Protein AF-A0A523D2R4-F1 (afdb_monomer)

Sequence (424 aa):
MRHSRAVDPYLHLPLPWCRRAALLVLMVLALGSPVDAATWFVWNEAIDYCTDSATLTEIGPACTADAECSLCYDDSVPAETNGVLCVLDEDCTVGGFTLCQTPGVCGGQAATGSIQLPFDTIAAGMDAASNGDTVQVLTGTYVEDVITKTGVSLVGSGSDVTTIDGLGNGPVVLFNFLSADGAGDRLEGFKITGGGGRRGGGIRIIFGSPTITSNLITENHVTVTTLGLPAGGGGIYVGDGSPFITGNVIEGNTVISDTLDPAKGGGIYILRAVPFISNNIIRHNVVGEAPPGSGPDNGGNGGGIFTLASNTTITRNLVCGNTAWVKKDLTSTYLFGYGGGLELQAGYPRVADNLIIGNSAGLGGAGIDIFLTGATVVNNTIHGNDVEAQLLDLNAPAGFSHGGGMEIVNATPTVFNNLITSNR

Foldseek 3Di:
DDDDDDDDDDDDDDDDDDDDDDDDDDDDDDDDDDDDDDDDDDDDDDDDDDDDDDDDDDDDDDDDDPDDPDDPDDPPDDLAQWFKAKDDPDDQDDDDEQGAPDQQATPNDGADSHRRRGHRAPQVSQVPDDQQMEIETEFHEHEEAHEHDANYEYEYPAAVGAEQAYPQAAASYEADDPAQGRVRYYDEGHEFENAEEFAQRHYEHASYAYEYARHEQEHAEYEADDPDDDGEQQHYEHHNYEYEDAHYEFEHGEYWYLYQHFYEAQRYEEELYEYEAAHYEQAHREGFDDPPPRHQTAWFEAQRYEYEQYQYEHAHYEFEHGEGDHDPDPPDDDHWGANQRYEAHAHEYEYEHYEQEHGETQAEQSRYEAYNYQYEHAQYEFAQFEYPPPVPDPPDPPPRHHWRGYHHYNYNYHYDNYHTDNTD

Secondary structure (DSSP, 8-state):
-----------------------------------------------------------PPPP-TTS-------TTS-TT---EEEE-SS-----------BTTEETTEE--SBTTB-BSSHHHHHHH--TT-EEEE-SEEEESPEEP-TT-EEEES-TTTEEEE--SSS-SEEEE-SSS--TT-EEES-EEES--SSB-SSEEEES---EEES-EEES-EEEE-SSSS--B-SSEEEES---EEES-EEES-EEEE-SSSPEE-SSEEEES---EEES-EEES-EES---TT-SS---EE-SSEEEES---EEES-EEES-EE---S-TT-SS---B-SSEEEESS--EEES-EEES-EESSB-SSEEEES---EEES-EEES-EE------TTS-TT----SSEEEES---EEES-EEES--

Mean predicted aligned error: 14.8 Å

Radius of gyration: 25.22 Å; Cα contacts (8 Å, |Δi|>4): 1302; chains: 1; bounding box: 71×67×75 Å

Structure (mmCIF, N/CA/C/O backbone):
data_AF-A0A523D2R4-F1
#
_entry.id   AF-A0A523D2R4-F1
#
loop_
_atom_site.group_PDB
_atom_site.id
_atom_site.type_symbol
_atom_site.label_atom_id
_atom_site.label_alt_id
_atom_site.label_comp_id
_atom_site.label_asym_id
_atom_site.label_entity_id
_atom_site.label_seq_id
_atom_site.pdbx_PDB_ins_code
_atom_site.Cartn_x
_atom_site.Cartn_y
_atom_site.Cartn_z
_atom_site.occupancy
_atom_site.B_iso_or_equiv
_atom_site.auth_seq_id
_atom_site.auth_comp_id
_atom_site.auth_asym_id
_atom_site.auth_atom_id
_atom_site.pdbx_PDB_model_num
ATOM 1 N N . MET A 1 1 ? -45.269 21.285 -40.327 1.00 36.16 1 MET A N 1
ATOM 2 C CA . MET A 1 1 ? -46.535 20.546 -40.092 1.00 36.16 1 MET A CA 1
ATOM 3 C C . MET A 1 1 ? -46.314 19.739 -38.811 1.00 36.16 1 MET A C 1
ATOM 5 O O . MET A 1 1 ? -45.316 19.043 -38.772 1.00 36.16 1 MET A O 1
ATOM 9 N N . ARG A 1 2 ? -46.914 20.116 -37.663 1.00 25.62 2 ARG A N 1
ATOM 10 C CA . ARG A 1 2 ? -48.178 19.568 -37.086 1.00 25.62 2 ARG A CA 1
ATOM 11 C C . ARG A 1 2 ? -48.114 18.036 -36.873 1.00 25.62 2 ARG A C 1
ATOM 13 O O . ARG A 1 2 ? -47.917 17.357 -37.869 1.00 25.62 2 ARG A O 1
ATOM 20 N N . HIS A 1 3 ? -48.297 17.428 -35.686 1.00 30.52 3 HIS A N 1
ATOM 21 C CA . HIS A 1 3 ? -48.795 17.858 -34.346 1.00 30.52 3 HIS A CA 1
ATOM 22 C C . HIS A 1 3 ? -47.993 17.140 -33.212 1.00 30.52 3 HIS A C 1
ATOM 24 O O . HIS A 1 3 ? -47.402 16.115 -33.523 1.00 30.52 3 HIS A O 1
ATOM 30 N N . SER A 1 4 ? -47.865 17.517 -31.920 1.00 27.50 4 SER A N 1
ATOM 31 C CA . SER A 1 4 ? -48.396 18.578 -31.017 1.00 27.50 4 SER A CA 1
ATOM 32 C C . SER A 1 4 ? -49.525 18.236 -29.992 1.00 27.50 4 SER A C 1
ATOM 34 O O . SER A 1 4 ? -50.634 18.752 -30.135 1.00 27.50 4 SER A O 1
ATOM 36 N N . ARG A 1 5 ? -49.223 17.458 -28.925 1.00 28.05 5 ARG A N 1
ATOM 37 C CA . ARG A 1 5 ? -49.917 17.355 -27.595 1.00 28.05 5 ARG A CA 1
ATOM 38 C C . ARG A 1 5 ? -48.860 16.928 -26.534 1.00 28.05 5 ARG A C 1
ATOM 40 O O . ARG A 1 5 ? -48.113 16.019 -26.867 1.00 28.05 5 ARG A O 1
ATOM 47 N N . ALA A 1 6 ? -48.597 17.535 -25.359 1.00 27.88 6 ALA A N 1
ATOM 48 C CA . ALA A 1 6 ? -49.371 18.330 -24.372 1.00 27.88 6 ALA A CA 1
ATOM 49 C C . ALA A 1 6 ? -50.322 17.434 -23.519 1.00 27.88 6 ALA A C 1
ATOM 51 O O . ALA A 1 6 ? -51.018 16.632 -24.135 1.00 27.88 6 ALA A O 1
ATOM 52 N N . VAL A 1 7 ? -50.426 17.458 -22.169 1.00 28.16 7 VAL A N 1
ATOM 53 C CA . VAL A 1 7 ? -50.153 18.455 -21.086 1.00 28.16 7 VAL A CA 1
ATOM 54 C C . VAL A 1 7 ? -49.964 17.734 -19.705 1.00 28.16 7 VAL A C 1
ATOM 56 O O . VAL A 1 7 ? -50.824 16.915 -19.411 1.00 28.16 7 VAL A O 1
ATOM 59 N N . ASP A 1 8 ? -48.898 18.049 -18.923 1.00 28.22 8 ASP A N 1
ATOM 60 C CA . ASP A 1 8 ? -48.807 18.433 -17.457 1.00 28.22 8 ASP A CA 1
ATOM 61 C C . ASP A 1 8 ? -49.531 17.617 -16.320 1.00 28.22 8 ASP A C 1
ATOM 63 O O . ASP A 1 8 ? -50.327 16.742 -16.651 1.00 28.22 8 ASP A O 1
ATOM 67 N N . PRO A 1 9 ? -49.446 17.926 -14.987 1.00 46.97 9 PRO A N 1
ATOM 68 C CA . PRO A 1 9 ? -48.371 18.399 -14.062 1.00 46.97 9 PRO A CA 1
ATOM 69 C C . PRO A 1 9 ? -48.173 17.482 -12.792 1.00 46.97 9 PRO A C 1
ATOM 71 O O . PRO A 1 9 ? -48.843 16.461 -12.671 1.00 46.97 9 PRO A O 1
ATOM 74 N N . TYR A 1 10 ? -47.370 17.929 -11.789 1.00 26.28 10 TYR A N 1
ATOM 75 C CA . TYR A 1 10 ? -47.253 17.440 -10.371 1.00 26.28 10 TYR A CA 1
ATOM 76 C C . TYR A 1 10 ? -46.433 16.127 -10.132 1.00 26.28 10 TYR A C 1
ATOM 78 O O . TYR A 1 10 ? -46.471 15.242 -10.973 1.00 26.28 10 TYR A O 1
ATOM 86 N N . LEU A 1 11 ? -45.666 15.876 -9.039 1.00 24.92 11 LEU A N 1
ATOM 87 C CA . LEU A 1 11 ? -45.298 16.616 -7.803 1.00 24.92 11 LEU A CA 1
ATOM 88 C C . LEU A 1 11 ? -43.995 16.037 -7.139 1.00 24.92 11 LEU A C 1
ATOM 90 O O . LEU A 1 11 ? -43.825 14.828 -7.133 1.00 24.92 11 LEU A O 1
ATOM 94 N N . HIS A 1 12 ? -43.173 16.891 -6.499 1.00 27.19 12 HIS A N 1
ATOM 95 C CA . HIS A 1 12 ? -42.143 16.652 -5.439 1.00 27.19 12 HIS A CA 1
ATOM 96 C C . HIS A 1 12 ? -40.931 15.669 -5.567 1.00 27.19 12 HIS A C 1
ATOM 98 O O . HIS A 1 12 ? -40.977 14.578 -6.115 1.00 27.19 12 HIS A O 1
ATOM 104 N N . LEU A 1 13 ? -39.830 16.141 -4.955 1.00 24.44 13 LEU A N 1
ATOM 105 C CA . LEU A 1 13 ? -38.528 15.537 -4.573 1.00 24.44 13 LEU A CA 1
ATOM 106 C C . LEU A 1 13 ? -38.644 14.670 -3.277 1.00 24.44 13 LEU A C 1
ATOM 108 O O . LEU A 1 13 ? -39.697 14.779 -2.646 1.00 24.44 13 LEU A O 1
ATOM 112 N N . PRO A 1 14 ? -37.583 14.019 -2.712 1.00 37.66 14 PRO A N 1
ATOM 113 C CA . PRO A 1 14 ? -36.310 13.471 -3.251 1.00 37.66 14 PRO A CA 1
ATOM 114 C C . PRO A 1 14 ? -35.919 12.050 -2.689 1.00 37.66 14 PRO A C 1
ATOM 116 O O . PRO A 1 14 ? -36.673 11.442 -1.939 1.00 37.66 14 PRO A O 1
ATOM 119 N N . LEU A 1 15 ? -34.665 11.621 -2.952 1.00 27.28 15 LEU A N 1
ATOM 120 C CA . LEU A 1 15 ? -33.793 10.660 -2.210 1.00 27.28 15 LEU A CA 1
ATOM 121 C C . LEU A 1 15 ? -33.774 9.140 -2.568 1.00 27.28 15 LEU A C 1
ATOM 123 O O . LEU A 1 15 ? -34.735 8.630 -3.139 1.00 27.28 15 LEU A O 1
ATOM 127 N N . PRO A 1 16 ? -32.642 8.422 -2.302 1.00 35.66 16 PRO A N 1
ATOM 128 C CA . PRO A 1 16 ? -32.253 7.209 -3.043 1.00 35.66 16 PRO A CA 1
ATOM 129 C C . PRO A 1 16 ? -31.808 6.011 -2.165 1.00 35.66 16 PRO A C 1
ATOM 131 O O . PRO A 1 16 ? -30.739 6.048 -1.562 1.00 35.66 16 PRO A O 1
ATOM 134 N N . TRP A 1 17 ? -32.559 4.904 -2.140 1.00 22.83 17 TRP A N 1
ATOM 135 C CA . TRP A 1 17 ? -32.183 3.705 -1.365 1.00 22.83 17 TRP A CA 1
ATOM 136 C C . TRP A 1 17 ? -32.513 2.404 -2.113 1.00 22.83 17 TRP A C 1
ATOM 138 O O . TRP A 1 17 ? -33.688 2.104 -2.290 1.00 22.83 17 TRP A O 1
ATOM 148 N N . CYS A 1 18 ? -31.481 1.646 -2.527 1.00 22.56 18 CYS A N 1
ATOM 149 C CA . CYS A 1 18 ? -31.440 0.166 -2.611 1.00 22.56 18 CYS A CA 1
ATOM 150 C C . CYS A 1 18 ? -30.171 -0.340 -3.338 1.00 22.56 18 CYS A C 1
ATOM 152 O O . CYS A 1 18 ? -30.158 -0.487 -4.559 1.00 22.56 18 CYS A O 1
ATOM 154 N N . ARG A 1 19 ? -29.118 -0.679 -2.581 1.00 23.61 19 ARG A N 1
ATOM 155 C CA . ARG A 1 19 ? -28.057 -1.620 -3.000 1.00 23.61 19 ARG A CA 1
ATOM 156 C C . ARG A 1 19 ? -27.499 -2.372 -1.785 1.00 23.61 19 ARG A C 1
ATOM 158 O O . ARG A 1 19 ? -26.512 -1.940 -1.203 1.00 23.61 19 ARG A O 1
ATOM 165 N N . ARG A 1 20 ? -28.099 -3.512 -1.431 1.00 25.88 20 ARG A N 1
ATOM 166 C CA . ARG A 1 20 ? -27.471 -4.571 -0.617 1.00 25.88 20 ARG A CA 1
ATOM 167 C C . ARG A 1 20 ? -28.028 -5.949 -0.999 1.00 25.88 20 ARG A C 1
ATOM 169 O O . ARG A 1 20 ? -29.159 -6.038 -1.463 1.00 25.88 20 ARG A O 1
ATOM 176 N N . ALA A 1 21 ? -27.211 -6.964 -0.700 1.00 23.94 21 ALA A N 1
ATOM 177 C CA . ALA A 1 21 ? -27.477 -8.408 -0.621 1.00 23.94 21 ALA A CA 1
ATOM 178 C C . ALA A 1 21 ? -27.092 -9.294 -1.827 1.00 23.94 21 ALA A C 1
ATOM 180 O O . ALA A 1 21 ? -27.888 -9.544 -2.724 1.00 23.94 21 ALA A O 1
ATOM 181 N N . ALA A 1 22 ? -25.895 -9.887 -1.733 1.00 23.94 22 ALA A N 1
ATOM 182 C CA . ALA A 1 22 ? -25.683 -11.326 -1.934 1.00 23.94 22 ALA A CA 1
ATOM 183 C C . ALA A 1 22 ? -24.397 -11.743 -1.192 1.00 23.94 22 ALA A C 1
ATOM 185 O O . ALA A 1 22 ? -23.294 -11.394 -1.610 1.00 23.94 22 ALA A O 1
ATOM 186 N N . LEU A 1 23 ? -24.549 -12.438 -0.060 1.00 24.67 23 LEU A N 1
ATOM 187 C CA . LEU A 1 23 ? -23.446 -12.964 0.748 1.00 24.67 23 LEU A CA 1
ATOM 188 C C . LEU A 1 23 ? -23.102 -14.404 0.321 1.00 24.67 23 LEU A C 1
ATOM 190 O O . LEU A 1 23 ? -23.931 -15.128 -0.226 1.00 24.67 23 LEU A O 1
ATOM 194 N N . LEU A 1 24 ? -21.858 -14.784 0.600 1.00 22.91 24 LEU A N 1
ATOM 195 C CA . LEU A 1 24 ? -21.242 -16.104 0.468 1.00 22.91 24 LEU A CA 1
ATOM 196 C C . LEU A 1 24 ? -22.132 -17.298 0.894 1.00 22.91 24 LEU A C 1
ATOM 198 O O . LEU A 1 24 ? -22.737 -17.277 1.962 1.00 22.91 24 LEU A O 1
ATOM 202 N N . VAL A 1 25 ? -22.061 -18.406 0.144 1.00 22.66 25 VAL A N 1
ATOM 203 C CA . VAL A 1 25 ? -22.292 -19.763 0.678 1.00 22.66 25 VAL A CA 1
ATOM 204 C C . VAL A 1 25 ? -21.127 -20.649 0.254 1.00 22.66 25 VAL A C 1
ATOM 206 O O . VAL A 1 25 ? -20.958 -20.937 -0.930 1.00 22.66 25 VAL A O 1
ATOM 209 N N . LEU A 1 26 ? -20.326 -21.098 1.220 1.00 23.83 26 LEU A N 1
ATOM 210 C CA . LEU A 1 26 ? -19.279 -22.092 0.996 1.00 23.83 26 LEU A CA 1
ATOM 211 C C . LEU A 1 26 ? -19.185 -22.990 2.236 1.00 23.83 26 LEU A C 1
ATOM 213 O O . LEU A 1 26 ? -18.500 -22.679 3.205 1.00 23.83 26 LEU A O 1
ATOM 217 N N . MET A 1 27 ? -19.942 -24.090 2.218 1.00 22.81 27 MET A N 1
ATOM 218 C CA . MET A 1 27 ? -19.911 -25.107 3.270 1.00 22.81 27 MET A CA 1
ATOM 219 C C . MET A 1 27 ? -18.774 -26.098 3.014 1.00 22.81 27 MET A C 1
ATOM 221 O O . MET A 1 27 ? -18.628 -26.626 1.911 1.00 22.81 27 MET A O 1
ATOM 225 N N . VAL A 1 28 ? -17.997 -26.384 4.056 1.00 24.06 28 VAL A N 1
ATOM 226 C CA . VAL A 1 28 ? -16.982 -27.442 4.051 1.00 24.06 28 VAL A CA 1
ATOM 227 C C . VAL A 1 28 ? -17.661 -28.803 4.202 1.00 24.06 28 VAL A C 1
ATOM 229 O O . VAL A 1 28 ? -18.441 -29.008 5.128 1.00 24.06 28 VAL A O 1
ATOM 232 N N . LEU A 1 29 ? -17.293 -29.769 3.358 1.00 24.89 29 LEU A N 1
ATOM 233 C CA . LEU A 1 29 ? -17.472 -31.191 3.654 1.00 24.89 29 LEU A CA 1
ATOM 234 C C . LEU A 1 29 ? -16.154 -31.931 3.433 1.00 24.89 29 LEU A C 1
ATOM 236 O O . LEU A 1 29 ? -15.687 -32.094 2.308 1.00 24.89 29 LEU A O 1
ATOM 240 N N . ALA A 1 30 ? -15.569 -32.398 4.532 1.00 25.62 30 ALA A N 1
ATOM 241 C CA . ALA A 1 30 ? -14.455 -33.328 4.508 1.00 25.62 30 ALA A CA 1
ATOM 242 C C . ALA A 1 30 ? -14.983 -34.767 4.431 1.00 25.62 30 ALA A C 1
ATOM 244 O O . ALA A 1 30 ? -15.696 -35.194 5.331 1.00 25.62 30 ALA A O 1
ATOM 245 N N . LEU A 1 31 ? -14.581 -35.525 3.408 1.00 27.89 31 LEU A N 1
ATOM 246 C CA . LEU A 1 31 ? -14.442 -36.989 3.437 1.00 27.89 31 LEU A CA 1
ATOM 247 C C . LEU A 1 31 ? -13.470 -37.391 2.313 1.00 27.89 31 LEU A C 1
ATOM 249 O O . LEU A 1 31 ? -13.587 -36.921 1.184 1.00 27.89 31 LEU A O 1
ATOM 253 N N . GLY A 1 32 ? -12.454 -38.195 2.634 1.00 27.50 32 GLY A N 1
ATOM 254 C CA . GLY A 1 32 ? -11.276 -38.351 1.774 1.00 27.50 32 GLY A CA 1
ATOM 255 C C . GLY A 1 32 ? -11.386 -39.421 0.682 1.00 27.50 32 GLY A C 1
ATOM 256 O O . GLY A 1 32 ? -11.797 -40.548 0.950 1.00 27.50 32 GLY A O 1
ATOM 257 N N . SER A 1 33 ? -10.917 -39.087 -0.523 1.00 26.88 33 SER A N 1
ATOM 258 C CA . SER A 1 33 ? -10.307 -39.968 -1.543 1.00 26.88 33 SER A CA 1
ATOM 259 C C . SER A 1 33 ? -9.736 -39.090 -2.675 1.00 26.88 33 SER A C 1
ATOM 261 O O . SER A 1 33 ? -10.262 -37.999 -2.891 1.00 26.88 33 SER A O 1
ATOM 263 N N . PRO A 1 34 ? -8.664 -39.495 -3.385 1.00 38.69 34 PRO A N 1
ATOM 264 C CA . PRO A 1 34 ? -8.054 -38.668 -4.428 1.00 38.69 34 PRO A CA 1
ATOM 265 C C . PRO A 1 34 ? -8.855 -38.730 -5.737 1.00 38.69 34 PRO A C 1
ATOM 267 O O . PRO A 1 34 ? -9.349 -39.794 -6.108 1.00 38.69 34 PRO A O 1
ATOM 270 N N . VAL A 1 35 ? -8.928 -37.612 -6.465 1.00 30.58 35 VAL A N 1
ATOM 271 C CA . VAL A 1 35 ? -9.443 -37.569 -7.845 1.00 30.58 35 VAL A CA 1
ATOM 272 C C . VAL A 1 35 ? -8.499 -36.727 -8.708 1.00 30.58 35 VAL A C 1
ATOM 274 O O . VAL A 1 35 ? -8.012 -35.686 -8.270 1.00 30.58 35 VAL A O 1
ATOM 277 N N . ASP A 1 36 ? -8.200 -37.240 -9.901 1.00 26.05 36 ASP A N 1
ATOM 278 C CA . ASP A 1 36 ? -7.092 -36.822 -10.763 1.00 26.05 36 ASP A CA 1
ATOM 279 C C . ASP A 1 36 ? -7.241 -35.458 -11.455 1.00 26.05 36 ASP A C 1
ATOM 281 O O . ASP A 1 36 ? -8.321 -34.883 -11.603 1.00 26.05 36 ASP A O 1
ATOM 285 N N . ALA A 1 37 ? -6.107 -34.970 -11.960 1.00 32.84 37 ALA A N 1
ATOM 286 C CA . ALA A 1 37 ? -6.007 -33.745 -12.735 1.00 32.84 37 ALA A CA 1
ATOM 287 C C . ALA A 1 37 ? -6.557 -33.896 -14.168 1.00 32.84 37 ALA A C 1
ATOM 289 O O . ALA A 1 37 ? -5.868 -34.424 -15.040 1.00 32.84 37 ALA A O 1
ATOM 290 N N . ALA A 1 38 ? -7.738 -33.328 -14.443 1.00 27.36 38 ALA A N 1
ATOM 291 C CA . ALA A 1 38 ? -8.137 -32.871 -15.781 1.00 27.36 38 ALA A CA 1
ATOM 292 C C . ALA A 1 38 ? -9.382 -31.961 -15.743 1.00 27.36 38 ALA A C 1
ATOM 294 O O . ALA A 1 38 ? -10.480 -32.464 -15.552 1.00 27.36 38 ALA A O 1
ATOM 295 N N . THR A 1 39 ? -9.207 -30.649 -15.966 1.00 26.03 39 THR A N 1
ATOM 296 C CA . THR A 1 39 ? -9.899 -29.810 -16.985 1.00 26.03 39 THR A CA 1
ATOM 297 C C . THR A 1 39 ? -9.637 -28.320 -16.721 1.00 26.03 39 THR A C 1
ATOM 299 O O . THR A 1 39 ? -9.826 -27.841 -15.609 1.00 26.03 39 THR A O 1
ATOM 302 N N . TRP A 1 40 ? -9.216 -27.589 -17.755 1.00 24.09 40 TRP A N 1
ATOM 303 C CA . TRP A 1 40 ? -9.061 -26.124 -17.805 1.00 24.09 40 TRP A CA 1
ATOM 304 C C . TRP A 1 40 ? -9.925 -25.566 -18.962 1.00 24.09 40 TRP A C 1
ATOM 306 O O . TRP A 1 40 ? -10.228 -26.334 -19.874 1.00 24.09 40 TRP A O 1
ATOM 316 N N . PHE A 1 41 ? -10.187 -24.240 -18.975 1.00 25.08 41 PHE A N 1
ATOM 317 C CA . PHE A 1 41 ? -10.830 -23.433 -20.055 1.00 25.08 41 PHE A CA 1
ATOM 318 C C . PHE A 1 41 ? -12.370 -23.624 -20.243 1.00 25.08 41 PHE A C 1
ATOM 320 O O . PHE A 1 41 ? -12.851 -24.735 -20.068 1.00 25.08 41 PHE A O 1
ATOM 327 N N . VAL A 1 42 ? -13.240 -22.636 -20.579 1.00 24.81 42 VAL A N 1
ATOM 328 C CA . VAL A 1 42 ? -13.154 -21.197 -20.999 1.00 24.81 42 VAL A CA 1
ATOM 329 C C . VAL A 1 42 ? -14.295 -20.345 -20.339 1.00 24.81 42 VAL A C 1
ATOM 331 O O . VAL A 1 42 ? -15.191 -20.892 -19.709 1.00 24.81 42 VAL A O 1
ATOM 334 N N . TRP A 1 43 ? -14.241 -19.011 -20.497 1.00 24.05 43 TRP A N 1
ATOM 335 C CA . TRP A 1 43 ? -15.059 -17.889 -19.964 1.00 24.05 43 TRP A CA 1
ATOM 336 C C . TRP A 1 43 ? -16.483 -17.603 -20.544 1.00 24.05 43 TRP A C 1
ATOM 338 O O . TRP A 1 43 ? -16.771 -17.983 -21.674 1.00 24.05 43 TRP A O 1
ATOM 348 N N . ASN A 1 44 ? -17.210 -16.713 -19.821 1.00 23.50 44 ASN A N 1
ATOM 349 C CA . ASN A 1 44 ? -18.224 -15.687 -20.223 1.00 23.50 44 ASN A CA 1
ATOM 350 C C . ASN A 1 44 ? -19.706 -16.048 -20.519 1.00 23.50 44 ASN A C 1
ATOM 352 O O . ASN A 1 44 ? -19.972 -16.746 -21.488 1.00 23.50 44 ASN A O 1
ATOM 356 N N . GLU A 1 45 ? -20.661 -15.424 -19.789 1.00 24.20 45 GLU A N 1
ATOM 357 C CA . GLU A 1 45 ? -21.635 -14.392 -20.273 1.00 24.20 45 GLU A CA 1
ATOM 358 C C . GLU A 1 45 ? -22.682 -13.944 -19.199 1.00 24.20 45 GLU A C 1
ATOM 360 O O . GLU A 1 45 ? -22.685 -14.486 -18.097 1.00 24.20 45 GLU A O 1
ATOM 365 N N . ALA A 1 46 ? -23.553 -12.966 -19.552 1.00 25.06 46 ALA A N 1
ATOM 366 C CA . ALA A 1 46 ? -24.639 -12.288 -18.789 1.00 25.06 46 ALA A CA 1
ATOM 367 C C . ALA A 1 46 ? -24.189 -11.244 -17.730 1.00 25.06 46 ALA A C 1
ATOM 369 O O . ALA A 1 46 ? -23.446 -11.571 -16.813 1.00 25.06 46 ALA A O 1
ATOM 370 N N . ILE A 1 47 ? -24.549 -9.947 -17.747 1.00 25.64 47 ILE A N 1
ATOM 371 C CA . ILE A 1 47 ? -25.557 -9.121 -18.465 1.00 25.64 47 ILE A CA 1
ATOM 372 C C . ILE A 1 47 ? -27.032 -9.472 -18.181 1.00 25.64 47 ILE A C 1
ATOM 374 O O . ILE A 1 47 ? -27.527 -10.493 -18.639 1.00 25.64 47 ILE A O 1
ATOM 378 N N . ASP A 1 48 ? -27.682 -8.547 -17.457 1.00 24.39 48 ASP A N 1
ATOM 379 C CA . ASP A 1 48 ? -29.117 -8.249 -17.282 1.00 24.39 48 ASP A CA 1
ATOM 380 C C . ASP A 1 48 ? -30.163 -9.379 -17.328 1.00 24.39 48 ASP A C 1
ATOM 382 O O . ASP A 1 48 ? -30.447 -9.932 -18.382 1.00 24.39 48 ASP A O 1
ATOM 386 N N . TYR A 1 49 ? -30.881 -9.566 -16.208 1.00 23.81 49 TYR A N 1
ATOM 387 C CA . TYR A 1 49 ? -32.352 -9.434 -16.129 1.00 23.81 49 TYR A CA 1
ATOM 388 C C . TYR A 1 49 ? -32.827 -9.582 -14.667 1.00 23.81 49 TYR A C 1
ATOM 390 O O . TYR A 1 49 ? -32.714 -10.655 -14.082 1.00 23.81 49 TYR A O 1
ATOM 398 N N . CYS A 1 50 ? -33.431 -8.533 -14.094 1.00 22.44 50 CYS A N 1
ATOM 399 C CA . CYS A 1 50 ? -34.202 -8.617 -12.845 1.00 22.44 50 CYS A CA 1
ATOM 400 C C . CYS A 1 50 ? -35.621 -8.096 -13.090 1.00 22.44 50 CYS A C 1
ATOM 402 O O . CYS A 1 50 ? -35.801 -6.909 -13.359 1.00 22.44 50 CYS A O 1
ATOM 404 N N . THR A 1 51 ? -36.624 -8.970 -12.975 1.00 25.56 51 THR A N 1
ATOM 405 C CA . THR A 1 51 ? -38.049 -8.611 -13.052 1.00 25.56 51 THR A CA 1
ATOM 406 C C . THR A 1 51 ? -38.794 -9.044 -11.791 1.00 25.56 51 THR A C 1
ATOM 408 O O . THR A 1 51 ? -38.856 -10.233 -11.494 1.00 25.56 51 THR A O 1
ATOM 411 N N . ASP A 1 52 ? -39.362 -8.052 -11.110 1.00 25.73 52 ASP A N 1
ATOM 412 C CA . ASP A 1 52 ? -40.526 -8.053 -10.215 1.00 25.73 52 ASP A CA 1
ATOM 413 C C . ASP A 1 52 ? -40.818 -9.195 -9.214 1.00 25.73 52 ASP A C 1
ATOM 415 O O . ASP A 1 52 ? -41.250 -10.296 -9.543 1.00 25.73 52 ASP A O 1
ATOM 419 N N . SER A 1 53 ? -40.901 -8.746 -7.955 1.00 27.27 53 SER A N 1
ATOM 420 C CA . SER A 1 53 ? -41.944 -9.079 -6.968 1.00 27.27 53 SER A CA 1
ATOM 421 C C . SER A 1 53 ? -41.964 -10.468 -6.304 1.00 27.27 53 SER A C 1
ATOM 423 O O . SER A 1 53 ? -42.535 -11.432 -6.803 1.00 27.27 53 SER A O 1
ATOM 425 N N . ALA A 1 54 ? -41.519 -10.497 -5.043 1.00 27.27 54 ALA A N 1
ATOM 426 C CA . ALA A 1 54 ? -42.106 -11.341 -4.003 1.00 27.27 54 ALA A CA 1
ATOM 427 C C . ALA A 1 54 ? -41.967 -10.657 -2.631 1.00 27.27 54 ALA A C 1
ATOM 429 O O . ALA A 1 54 ? -40.871 -10.291 -2.214 1.00 27.27 54 ALA A O 1
ATOM 430 N N . THR A 1 55 ? -43.083 -10.468 -1.929 1.00 27.52 55 THR A N 1
ATOM 431 C CA . THR A 1 55 ? -43.123 -9.975 -0.544 1.00 27.52 55 THR A CA 1
ATOM 432 C C . THR A 1 55 ? -42.767 -11.092 0.435 1.00 27.52 55 THR A C 1
ATOM 434 O O . THR A 1 55 ? -43.381 -12.158 0.366 1.00 27.52 55 THR A O 1
ATOM 437 N N . LEU A 1 56 ? -41.876 -10.836 1.396 1.00 24.72 56 LEU A N 1
ATOM 438 C CA . LEU A 1 56 ? -41.648 -11.723 2.541 1.00 24.72 56 LEU A CA 1
ATOM 439 C C . LEU A 1 56 ? -41.762 -10.948 3.855 1.00 24.72 56 LEU A C 1
ATOM 441 O O . LEU A 1 56 ? -40.951 -10.078 4.158 1.00 24.72 56 LEU A O 1
ATOM 445 N N . THR A 1 57 ? -42.793 -11.287 4.624 1.00 25.44 57 THR A N 1
ATOM 446 C CA . THR A 1 57 ? -43.011 -10.833 5.998 1.00 25.44 57 THR A CA 1
ATOM 447 C C . THR A 1 57 ? -42.543 -11.889 6.997 1.00 25.44 57 THR A C 1
ATOM 449 O O . THR A 1 57 ? -43.123 -12.970 7.042 1.00 25.44 57 THR A O 1
ATOM 452 N N . GLU A 1 58 ? -41.602 -11.471 7.848 1.00 29.67 58 GLU A N 1
ATOM 453 C CA . GLU A 1 58 ? -41.563 -11.731 9.299 1.00 29.67 58 GLU A CA 1
ATOM 454 C C . GLU A 1 58 ? -41.136 -13.119 9.852 1.00 29.67 58 GLU A C 1
ATOM 456 O O . GLU A 1 58 ? -41.338 -14.172 9.256 1.00 29.67 58 GLU A O 1
ATOM 461 N N . ILE A 1 59 ? -40.610 -13.056 11.088 1.00 26.69 59 ILE A N 1
ATOM 462 C CA . ILE A 1 59 ? -40.282 -14.126 12.056 1.00 26.69 59 ILE A CA 1
ATOM 463 C C . ILE A 1 59 ? -38.983 -14.920 11.794 1.00 26.69 59 ILE A C 1
ATOM 465 O O . ILE A 1 59 ? -38.951 -15.901 11.054 1.00 26.69 59 ILE A O 1
ATOM 469 N N . GLY A 1 60 ? -37.914 -14.542 12.510 1.00 27.02 60 GLY A N 1
ATOM 470 C CA . GLY A 1 60 ? -36.680 -15.330 12.640 1.00 27.02 60 GLY A CA 1
ATOM 471 C C . GLY A 1 60 ? -36.712 -16.341 13.805 1.00 27.02 60 GLY A C 1
ATOM 472 O O . GLY A 1 60 ? -37.573 -16.242 14.684 1.00 27.02 60 GLY A O 1
ATOM 473 N N . PRO A 1 61 ? -35.783 -17.316 13.844 1.00 30.31 61 PRO A N 1
ATOM 474 C CA . PRO A 1 61 ? -35.628 -18.239 14.966 1.00 30.31 61 PRO A CA 1
ATOM 475 C C . PRO A 1 61 ? -34.780 -17.622 16.092 1.00 30.31 61 PRO A C 1
ATOM 477 O O . PRO A 1 61 ? -33.787 -16.945 15.839 1.00 30.31 61 PRO A O 1
ATOM 480 N N . ALA A 1 62 ? -35.151 -17.889 17.345 1.00 29.19 62 ALA A N 1
ATOM 481 C CA . ALA A 1 62 ? -34.386 -17.458 18.515 1.00 29.19 62 ALA A CA 1
ATOM 482 C C . ALA A 1 62 ? -33.088 -18.268 18.686 1.00 29.19 62 ALA A C 1
ATOM 484 O O . ALA A 1 62 ? -33.083 -19.484 18.483 1.00 29.19 62 ALA A O 1
ATOM 485 N N . CYS A 1 63 ? -32.013 -17.611 19.129 1.00 28.14 63 CYS A N 1
ATOM 486 C CA . CYS A 1 63 ? -30.749 -18.267 19.462 1.00 28.14 63 CYS A CA 1
ATOM 487 C C . CYS A 1 63 ? -30.922 -19.229 20.652 1.00 28.14 63 CYS A C 1
ATOM 489 O O . CYS A 1 63 ? -31.374 -18.828 21.726 1.00 28.14 63 CYS A O 1
ATOM 491 N N . THR A 1 64 ? -30.531 -20.492 20.476 1.00 28.23 64 THR A N 1
ATOM 492 C CA . THR A 1 64 ? -30.450 -21.502 21.546 1.00 28.23 64 THR A CA 1
ATOM 493 C C . THR A 1 64 ? -28.995 -21.762 21.930 1.00 28.23 64 THR A C 1
ATOM 495 O O . THR A 1 64 ? -28.127 -21.760 21.063 1.00 28.23 64 THR A O 1
ATOM 498 N N . ALA A 1 65 ? -28.747 -22.026 23.214 1.00 33.09 65 ALA A N 1
ATOM 499 C CA . ALA A 1 65 ? -27.452 -21.883 23.897 1.00 33.09 65 ALA A CA 1
ATOM 500 C C . ALA A 1 65 ? -26.287 -22.827 23.494 1.00 33.09 65 ALA A C 1
ATOM 502 O O . ALA A 1 65 ? -25.282 -22.838 24.192 1.00 33.09 65 ALA A O 1
ATOM 503 N N . ASP A 1 66 ? -26.395 -23.584 22.397 1.00 30.91 66 ASP A N 1
ATOM 504 C CA . ASP A 1 66 ? -25.378 -24.551 21.932 1.00 30.91 66 ASP A CA 1
ATOM 505 C C . ASP A 1 66 ? -24.967 -24.337 20.453 1.00 30.91 66 ASP A C 1
ATOM 507 O O . ASP A 1 66 ? -24.421 -25.233 19.809 1.00 30.91 66 ASP A O 1
ATOM 511 N N . ALA A 1 67 ? -25.246 -23.159 19.883 1.00 31.67 67 ALA A N 1
ATOM 512 C CA . ALA A 1 67 ? -24.713 -22.744 18.583 1.00 31.67 67 ALA A CA 1
ATOM 513 C C . ALA A 1 67 ? -23.563 -21.744 18.781 1.00 31.67 67 ALA A C 1
ATOM 515 O O . ALA A 1 67 ? -23.647 -20.882 19.653 1.00 31.67 67 ALA A O 1
ATOM 516 N N . GLU A 1 68 ? -22.512 -21.856 17.959 1.00 31.27 68 GLU A N 1
ATOM 517 C CA . GLU A 1 68 ? -21.358 -20.944 17.942 1.00 31.27 68 GLU A CA 1
ATOM 518 C C . GLU A 1 68 ? -21.818 -19.480 18.014 1.00 31.27 68 GLU A C 1
ATOM 520 O O . GLU A 1 68 ? -22.709 -19.099 17.248 1.00 31.27 68 GLU A O 1
ATOM 525 N N . CYS A 1 69 ? -21.219 -18.681 18.915 1.00 28.17 69 CYS A N 1
ATOM 526 C CA . CYS A 1 69 ? -21.583 -17.285 19.207 1.00 28.17 69 CYS A CA 1
ATOM 527 C C . CYS A 1 69 ? -21.428 -16.356 17.992 1.00 28.17 69 CYS A C 1
ATOM 529 O O . CYS A 1 69 ? -20.530 -15.520 17.892 1.00 28.17 69 CYS A O 1
ATOM 531 N N . SER A 1 70 ? -22.372 -16.492 17.071 1.00 31.70 70 SER A N 1
ATOM 532 C CA . SER A 1 70 ? -22.580 -15.644 15.917 1.00 31.70 70 SER A CA 1
ATOM 533 C C . SER A 1 70 ? -23.256 -14.374 16.406 1.00 31.70 70 SER A C 1
ATOM 535 O O . SER A 1 70 ? -24.473 -14.347 16.563 1.00 31.70 70 SER A O 1
ATOM 537 N N . LEU A 1 71 ? -22.427 -13.369 16.704 1.00 36.53 71 LEU A N 1
ATOM 538 C CA . LEU A 1 71 ? -22.741 -11.939 16.795 1.00 36.53 71 LEU A CA 1
ATOM 539 C C . LEU A 1 71 ? -24.245 -11.610 16.773 1.00 36.53 71 LEU A C 1
ATOM 541 O O . LEU A 1 71 ? -24.843 -11.475 15.705 1.00 36.53 71 LEU A O 1
ATOM 545 N N . CYS A 1 72 ? -24.833 -11.384 17.950 1.00 28.50 72 CYS A N 1
ATOM 546 C CA . CYS A 1 72 ? -26.128 -10.712 18.065 1.00 28.50 72 CYS A CA 1
ATOM 547 C C . CYS A 1 72 ? -25.963 -9.223 17.709 1.00 28.50 72 CYS A C 1
ATOM 549 O O . CYS A 1 72 ? -25.957 -8.364 18.590 1.00 28.50 72 CYS A O 1
ATOM 551 N N . TYR A 1 73 ? -25.784 -8.927 16.421 1.00 37.53 73 TYR A N 1
ATOM 552 C CA . TYR A 1 73 ? -25.867 -7.570 15.893 1.00 37.53 73 TYR A CA 1
ATOM 553 C C . TYR A 1 73 ? -27.337 -7.146 15.870 1.00 37.53 73 TYR A C 1
ATOM 555 O O . TYR A 1 73 ? -28.173 -7.812 15.259 1.00 37.53 73 TYR A O 1
ATOM 563 N N . ASP A 1 74 ? -27.653 -6.058 16.564 1.00 35.50 74 ASP A N 1
ATOM 564 C CA . ASP A 1 74 ? -28.991 -5.478 16.573 1.00 35.50 74 ASP A CA 1
ATOM 565 C C . ASP A 1 74 ? -29.074 -4.390 15.491 1.00 35.50 74 ASP A C 1
ATOM 567 O O . ASP A 1 74 ? -28.604 -3.267 15.683 1.00 35.50 74 ASP A O 1
ATOM 571 N N . ASP A 1 75 ? -29.697 -4.727 14.355 1.00 35.31 75 ASP A N 1
ATOM 572 C CA . ASP A 1 75 ? -29.968 -3.809 13.235 1.00 35.31 75 ASP A CA 1
ATOM 573 C C . ASP A 1 75 ? -30.812 -2.573 13.642 1.00 35.31 75 ASP A C 1
ATOM 575 O O . ASP A 1 75 ? -31.008 -1.667 12.828 1.00 35.31 75 ASP A O 1
ATOM 579 N N . SER A 1 76 ? -31.344 -2.507 14.873 1.00 36.09 76 SER A N 1
ATOM 580 C CA . SER A 1 76 ? -32.090 -1.346 15.382 1.00 36.09 76 SER A CA 1
ATOM 581 C C . SER A 1 76 ? -31.224 -0.231 15.989 1.00 36.09 76 SER A C 1
ATOM 583 O O . SER A 1 76 ? -31.753 0.844 16.289 1.00 36.09 76 SER A O 1
ATOM 585 N N . VAL A 1 77 ? -29.906 -0.430 16.134 1.00 39.34 77 VAL A N 1
ATOM 586 C CA . VAL A 1 77 ? -28.984 0.620 16.605 1.00 39.34 77 VAL A CA 1
ATOM 587 C C . VAL A 1 77 ? -28.810 1.702 15.520 1.00 39.34 77 VAL A C 1
ATOM 589 O O . VAL A 1 77 ? -28.397 1.386 14.403 1.00 39.34 77 VAL A O 1
ATOM 592 N N . PRO A 1 78 ? -29.088 2.994 15.802 1.00 37.31 78 PRO A N 1
ATOM 593 C CA . PRO A 1 78 ? -28.939 4.059 14.812 1.00 37.31 78 PRO A CA 1
ATOM 594 C C . PRO A 1 78 ? -27.500 4.219 14.302 1.00 37.31 78 PRO A C 1
ATOM 596 O O . PRO A 1 78 ? -26.533 4.095 15.055 1.00 37.31 78 PRO A O 1
ATOM 599 N N . ALA A 1 79 ? -27.363 4.609 13.031 1.00 38.41 79 ALA A N 1
ATOM 600 C CA . ALA A 1 79 ? -26.073 4.787 12.352 1.00 38.41 79 ALA A CA 1
ATOM 601 C C . ALA A 1 79 ? -25.140 5.855 12.975 1.00 38.41 79 ALA A C 1
ATOM 603 O O . ALA A 1 79 ? -23.968 5.923 12.614 1.00 38.41 79 ALA A O 1
ATOM 604 N N . GLU A 1 80 ? -25.650 6.680 13.897 1.00 35.06 80 GLU A N 1
ATOM 605 C CA . GLU A 1 80 ? -24.956 7.825 14.512 1.00 35.06 80 GLU A CA 1
ATOM 606 C C . GLU A 1 80 ? -24.363 7.524 15.908 1.00 35.06 80 GLU A C 1
ATOM 608 O O . GLU A 1 80 ? -23.822 8.419 16.556 1.00 35.06 80 GLU A O 1
ATOM 613 N N . THR A 1 81 ? -24.465 6.284 16.403 1.00 46.22 81 THR A N 1
ATOM 614 C CA . THR A 1 81 ? -24.009 5.921 17.761 1.00 46.22 81 THR A CA 1
ATOM 615 C C . THR A 1 81 ? -22.543 5.465 17.794 1.00 46.22 81 THR A C 1
ATOM 617 O O . THR A 1 81 ? -22.263 4.269 17.738 1.00 46.22 81 THR A O 1
ATOM 620 N N . ASN A 1 82 ? -21.610 6.416 17.947 1.00 42.53 82 ASN A N 1
ATOM 621 C CA . ASN A 1 82 ? -20.211 6.116 18.289 1.00 42.53 82 ASN A CA 1
ATOM 622 C C . ASN A 1 82 ? -20.130 5.277 19.586 1.00 42.53 82 ASN A C 1
ATOM 624 O O . ASN A 1 82 ? -20.802 5.586 20.573 1.00 42.53 82 ASN A O 1
ATOM 628 N N . GLY A 1 83 ? -19.250 4.273 19.614 1.00 52.31 83 GLY A N 1
ATOM 629 C CA . GLY A 1 83 ? -18.910 3.501 20.809 1.00 52.31 83 GLY A CA 1
ATOM 630 C C . GLY A 1 83 ? -17.982 2.314 20.521 1.00 52.31 83 GLY A C 1
ATOM 631 O O . GLY A 1 83 ? -17.990 1.734 19.437 1.00 52.31 83 GLY A O 1
ATOM 632 N N . VAL A 1 84 ? -17.183 1.930 21.513 1.00 53.91 84 VAL A N 1
ATOM 633 C CA . VAL A 1 84 ? -16.195 0.850 21.430 1.00 53.91 84 VAL A CA 1
ATOM 634 C C . VAL A 1 84 ? -16.439 -0.173 22.536 1.00 53.91 84 VAL A C 1
ATOM 636 O O . VAL A 1 84 ? -16.458 0.149 23.726 1.00 53.91 84 VAL A O 1
ATOM 639 N N . LEU A 1 85 ? -16.627 -1.420 22.123 1.00 53.84 85 LEU A N 1
ATOM 640 C CA . LEU A 1 85 ? -16.840 -2.594 22.958 1.00 53.84 85 LEU A CA 1
ATOM 641 C C . LEU A 1 85 ? -15.536 -3.401 23.020 1.00 53.84 85 LEU A C 1
ATOM 643 O O . LEU A 1 85 ? -14.941 -3.697 21.987 1.00 53.84 85 LEU A O 1
ATOM 647 N N . CYS A 1 86 ? -15.118 -3.831 24.206 1.00 48.19 86 CYS A N 1
ATOM 648 C CA . CYS A 1 86 ? -14.067 -4.836 24.341 1.00 48.19 86 CYS A CA 1
ATOM 649 C C . CYS A 1 86 ? -14.721 -6.186 24.624 1.00 48.19 86 CYS A C 1
ATOM 651 O O . CYS A 1 86 ? -15.349 -6.375 25.666 1.00 48.19 86 CYS A O 1
ATOM 653 N N . VAL A 1 87 ? -14.577 -7.130 23.694 1.00 46.81 87 VAL A N 1
ATOM 654 C CA . VAL A 1 87 ? -14.974 -8.521 23.919 1.00 46.81 87 VAL A CA 1
ATOM 655 C C . VAL A 1 87 ? -13.859 -9.186 24.716 1.00 46.81 87 VAL A C 1
ATOM 657 O O . VAL A 1 87 ? -12.874 -9.662 24.153 1.00 46.81 87 VAL A O 1
ATOM 660 N N . LEU A 1 88 ? -14.032 -9.155 26.036 1.00 40.22 88 LEU A N 1
ATOM 661 C CA . LEU A 1 88 ? -13.358 -10.050 26.969 1.00 40.22 88 LEU A CA 1
ATOM 662 C C . LEU A 1 88 ? -13.940 -11.456 26.781 1.00 40.22 88 LEU A C 1
ATOM 664 O O . LEU A 1 88 ? -15.158 -11.602 26.638 1.00 40.22 88 LEU A O 1
ATOM 668 N N . ASP A 1 89 ? -13.078 -12.467 26.769 1.00 33.66 89 ASP A N 1
ATOM 669 C CA . ASP A 1 89 ? -13.486 -13.855 26.540 1.00 33.66 89 ASP A CA 1
ATOM 670 C C . ASP A 1 89 ? -14.366 -14.422 27.687 1.00 33.66 89 ASP A C 1
ATOM 672 O O . ASP A 1 89 ? -14.356 -13.937 28.820 1.00 33.66 89 ASP A O 1
ATOM 676 N N . GLU A 1 90 ? -15.119 -15.471 27.357 1.00 32.62 90 GLU A N 1
ATOM 677 C CA . GLU A 1 90 ? -15.992 -16.332 28.184 1.00 32.62 90 GLU A CA 1
ATOM 678 C C . GLU A 1 90 ? -17.379 -15.850 28.702 1.00 32.62 90 GLU A C 1
ATOM 680 O O . GLU A 1 90 ? -18.248 -16.715 28.795 1.00 32.62 90 GLU A O 1
ATOM 685 N N . ASP A 1 91 ? -17.696 -14.568 28.969 1.00 32.16 91 ASP A N 1
ATOM 686 C CA . ASP A 1 91 ? -18.982 -14.203 29.651 1.00 32.16 91 ASP A CA 1
ATOM 687 C C . ASP A 1 91 ? -19.813 -13.050 29.015 1.00 32.16 91 ASP A C 1
ATOM 689 O O . ASP A 1 91 ? -20.075 -11.998 29.611 1.00 32.16 91 ASP A O 1
ATOM 693 N N . CYS A 1 92 ? -20.321 -13.247 27.791 1.00 34.28 92 CYS A N 1
ATOM 694 C CA . CYS A 1 92 ? -21.170 -12.256 27.105 1.00 34.28 92 CYS A CA 1
ATOM 695 C C . CYS A 1 92 ? -22.674 -12.390 27.452 1.00 34.28 92 CYS A C 1
ATOM 697 O O . CYS A 1 92 ? -23.466 -12.954 26.695 1.00 34.28 92 CYS A O 1
ATOM 699 N N . THR A 1 93 ? -23.101 -11.854 28.604 1.00 32.00 93 THR A N 1
ATOM 700 C CA . THR A 1 93 ? -24.533 -11.806 28.979 1.00 32.00 93 THR A CA 1
ATOM 701 C C . THR A 1 93 ? -25.252 -10.587 28.381 1.00 32.00 93 THR A C 1
ATOM 703 O O . THR A 1 93 ? -24.939 -9.437 28.684 1.00 32.00 93 THR A O 1
ATOM 706 N N . VAL A 1 94 ? -26.254 -10.828 27.527 1.00 32.59 94 VAL A N 1
ATOM 707 C CA . VAL A 1 94 ? -26.986 -9.767 26.810 1.00 32.59 94 VAL A CA 1
ATOM 708 C C . VAL A 1 94 ? -27.981 -9.052 27.739 1.00 32.59 94 VAL A C 1
ATOM 710 O O . VAL A 1 94 ? -29.092 -9.531 27.973 1.00 32.59 94 VAL A O 1
ATOM 713 N N . GLY A 1 95 ? -27.587 -7.888 28.262 1.00 30.09 95 GLY A N 1
ATOM 714 C CA . GLY A 1 95 ? -28.441 -6.960 29.015 1.00 30.09 95 GLY A CA 1
ATOM 715 C C . GLY A 1 95 ? -28.798 -5.718 28.191 1.00 30.09 95 GLY A C 1
ATOM 716 O O . GLY A 1 95 ? -27.926 -5.122 27.566 1.00 30.09 95 GLY A O 1
ATOM 717 N N . GLY A 1 96 ? -30.074 -5.311 28.196 1.00 33.78 96 GLY A N 1
ATOM 718 C CA . GLY A 1 96 ? -30.612 -4.282 27.289 1.00 33.78 96 GLY A CA 1
ATOM 719 C C . GLY A 1 96 ? -29.892 -2.923 27.314 1.00 33.78 96 GLY A C 1
ATOM 720 O O . GLY A 1 96 ? -29.395 -2.487 28.351 1.00 33.78 96 GLY A O 1
ATOM 721 N N . PHE A 1 97 ? -29.855 -2.253 26.162 1.00 36.91 97 PHE A N 1
ATOM 722 C CA . PHE A 1 97 ? -29.089 -1.025 25.930 1.00 36.91 97 PHE A CA 1
ATOM 723 C C . PHE A 1 97 ? -29.476 0.151 26.844 1.00 36.91 97 PHE A C 1
ATOM 725 O O . PHE A 1 97 ? -30.654 0.420 27.081 1.00 36.91 97 PHE A O 1
ATOM 732 N N . THR A 1 98 ? -28.471 0.919 27.275 1.00 35.44 98 THR A N 1
ATOM 733 C CA . THR A 1 98 ? -28.640 2.265 27.847 1.00 35.44 98 THR A CA 1
ATOM 734 C C . THR A 1 98 ? -27.873 3.253 26.975 1.00 35.44 98 THR A C 1
ATOM 736 O O . THR A 1 98 ? -26.665 3.125 26.815 1.00 35.44 98 THR A O 1
ATOM 739 N N . LEU A 1 99 ? -28.568 4.230 26.388 1.00 35.12 99 LEU A N 1
ATOM 740 C CA . LEU A 1 99 ? -27.951 5.207 25.484 1.00 35.12 99 LEU A CA 1
ATOM 741 C C . LEU A 1 99 ? -27.032 6.171 26.253 1.00 35.12 99 LEU A C 1
ATOM 743 O O . LEU A 1 99 ? -27.457 6.815 27.218 1.00 35.12 99 LEU A O 1
ATOM 747 N N . CYS A 1 100 ? -25.790 6.312 25.794 1.00 37.47 100 CYS A N 1
ATOM 748 C CA . CYS A 1 100 ? -24.845 7.304 26.300 1.00 37.47 100 CYS A CA 1
ATOM 749 C C . CYS A 1 100 ? -25.296 8.716 25.886 1.00 37.47 100 CYS A C 1
ATOM 751 O O . CYS A 1 100 ? -25.535 8.979 24.711 1.00 37.47 100 CYS A O 1
ATOM 753 N N . GLN A 1 101 ? -25.441 9.630 26.852 1.00 34.75 101 GLN A N 1
ATOM 754 C CA . GLN A 1 101 ? -25.929 10.998 26.596 1.00 34.75 101 GLN A CA 1
ATOM 755 C C . GLN A 1 101 ? -24.801 12.028 26.423 1.00 34.75 101 GLN A C 1
ATOM 757 O O . GLN A 1 101 ? -25.053 13.145 25.975 1.00 34.75 101 GLN A O 1
ATOM 762 N N . THR A 1 102 ? -23.567 11.662 26.773 1.00 36.41 102 THR A N 1
ATOM 763 C CA . THR A 1 102 ? -22.356 12.488 26.662 1.00 36.41 102 THR A CA 1
ATOM 764 C C . THR A 1 102 ? -21.123 11.595 26.528 1.00 36.41 102 THR A C 1
ATOM 766 O O . THR A 1 102 ? -21.114 10.541 27.171 1.00 36.41 102 THR A O 1
ATOM 769 N N . PRO A 1 103 ? -20.062 12.030 25.820 1.00 40.69 103 PRO A N 1
ATOM 770 C CA . PRO A 1 103 ? -18.791 11.315 25.813 1.00 40.69 103 PRO A CA 1
ATOM 771 C C . PRO A 1 103 ? -18.241 11.105 27.234 1.00 40.69 103 PRO A C 1
ATOM 773 O O . PRO A 1 103 ? -18.206 12.046 28.032 1.00 40.69 103 PRO A O 1
ATOM 776 N N . GLY A 1 104 ? -17.823 9.884 27.555 1.00 40.94 104 GLY A N 1
ATOM 777 C CA . GLY A 1 104 ? -17.184 9.488 28.812 1.00 40.94 104 GLY A CA 1
ATOM 778 C C . GLY A 1 104 ? -18.141 9.115 29.943 1.00 40.94 104 GLY A C 1
ATOM 779 O O . GLY A 1 104 ? -17.684 8.642 30.986 1.00 40.94 104 GLY A O 1
ATOM 780 N N . VAL A 1 105 ? -19.452 9.338 29.779 1.00 41.88 105 VAL A N 1
ATOM 781 C CA . VAL A 1 105 ? -20.451 9.101 30.833 1.00 41.88 105 VAL A CA 1
ATOM 782 C C . VAL A 1 105 ? -21.760 8.569 30.248 1.00 41.88 105 VAL A C 1
ATOM 784 O O . VAL A 1 105 ? -22.613 9.316 29.761 1.00 41.88 105 VAL A O 1
ATOM 787 N N . CYS A 1 106 ? -21.969 7.266 30.407 1.00 40.09 106 CYS A N 1
ATOM 788 C CA . CYS A 1 106 ? -23.228 6.591 30.112 1.00 40.09 106 CYS A CA 1
ATOM 789 C C . CYS A 1 106 ? -23.952 6.342 31.449 1.00 40.09 106 CYS A C 1
ATOM 791 O O . CYS A 1 106 ? -23.401 5.733 32.364 1.00 40.09 106 CYS A O 1
ATOM 793 N N . GLY A 1 107 ? -25.153 6.903 31.633 1.00 43.47 107 GLY A N 1
ATOM 794 C CA . GLY A 1 107 ? -25.948 6.726 32.863 1.00 43.47 107 GLY A CA 1
ATOM 795 C C . GLY A 1 107 ? -25.331 7.253 34.175 1.00 43.47 107 GLY A C 1
ATOM 796 O O . GLY A 1 107 ? -25.837 6.938 35.248 1.00 43.47 107 GLY A O 1
ATOM 797 N N . GLY A 1 108 ? -24.254 8.046 34.122 1.00 49.22 108 GLY A N 1
ATOM 798 C CA . GLY A 1 108 ? -23.511 8.488 35.313 1.00 49.22 108 GLY A CA 1
ATOM 799 C C . GLY A 1 108 ? -22.405 7.528 35.770 1.00 49.22 108 GLY A C 1
ATOM 800 O O . GLY A 1 108 ? -21.838 7.730 36.843 1.00 49.22 108 GLY A O 1
ATOM 801 N N . GLN A 1 109 ? -22.094 6.497 34.980 1.00 48.62 109 GLN A N 1
ATOM 802 C CA . GLN A 1 109 ? -21.025 5.535 35.244 1.00 48.62 109 GLN A CA 1
ATOM 803 C C . GLN A 1 109 ? -19.872 5.717 34.248 1.00 48.62 109 GLN A C 1
ATOM 805 O O . GLN A 1 109 ? -20.071 6.204 33.134 1.00 48.62 109 GLN A O 1
ATOM 810 N N . ALA A 1 110 ? -18.661 5.341 34.666 1.00 59.38 110 ALA A N 1
ATOM 811 C CA . ALA A 1 110 ? -17.501 5.308 33.782 1.00 59.38 110 ALA A CA 1
ATOM 812 C C . ALA A 1 110 ? -17.675 4.209 32.723 1.00 59.38 110 ALA A C 1
ATOM 814 O O . ALA A 1 110 ? -18.211 3.143 33.032 1.00 59.38 110 ALA A O 1
ATOM 815 N N . ALA A 1 111 ? -17.196 4.462 31.505 1.00 64.56 111 ALA A N 1
ATOM 816 C CA . ALA A 1 111 ? -17.130 3.455 30.455 1.00 64.56 111 ALA A CA 1
ATOM 817 C C . ALA A 1 111 ? -16.341 2.219 30.926 1.00 64.56 111 ALA A C 1
ATOM 819 O O . ALA A 1 111 ? -15.273 2.344 31.530 1.00 64.56 111 ALA A O 1
ATOM 820 N N . THR A 1 112 ? -16.875 1.029 30.651 1.00 68.06 112 THR A N 1
ATOM 821 C CA . THR A 1 112 ? -16.262 -0.261 31.009 1.00 68.06 112 THR A CA 1
ATOM 822 C C . THR A 1 112 ? -15.902 -1.111 29.792 1.00 68.06 112 THR A C 1
ATOM 824 O O . THR A 1 112 ? -15.373 -2.205 29.962 1.00 68.06 112 THR A O 1
ATOM 827 N N . GLY A 1 113 ? -16.213 -0.644 28.578 1.00 64.19 113 GLY A N 1
ATOM 828 C CA . GLY A 1 113 ? -16.074 -1.428 27.350 1.00 64.19 113 GLY A CA 1
ATOM 829 C C . GLY A 1 113 ? -17.137 -2.514 27.197 1.00 64.19 113 GLY A C 1
ATOM 830 O O . GLY A 1 113 ? -16.979 -3.390 26.356 1.00 64.19 113 GLY A O 1
ATOM 831 N N . SER A 1 114 ? -18.207 -2.470 27.996 1.00 68.62 114 SER A N 1
ATOM 832 C CA . SER A 1 114 ? -19.372 -3.360 27.883 1.00 68.62 114 SER A CA 1
ATOM 833 C C . SER A 1 114 ? -20.439 -2.767 26.959 1.00 68.62 114 SER A C 1
ATOM 835 O O . SER A 1 114 ? -20.467 -1.561 26.733 1.00 68.62 114 SER A O 1
ATOM 837 N N . ILE A 1 115 ? -21.382 -3.584 26.478 1.00 64.12 115 ILE A N 1
ATOM 838 C CA . ILE A 1 115 ? -22.443 -3.133 25.555 1.00 64.12 115 ILE A CA 1
ATOM 839 C C . ILE A 1 115 ? -23.367 -2.051 26.150 1.00 64.12 115 ILE A C 1
ATOM 841 O O . ILE A 1 115 ? -23.989 -1.290 25.414 1.00 64.12 115 ILE A O 1
ATOM 845 N N . GLN A 1 116 ? -23.442 -1.954 27.482 1.00 64.31 116 GLN A N 1
ATOM 846 C CA . GLN A 1 116 ? -24.203 -0.915 28.186 1.00 64.31 116 GLN A CA 1
ATOM 847 C C . GLN A 1 116 ? -23.380 0.343 28.503 1.00 64.31 116 GLN A C 1
ATOM 849 O O . GLN 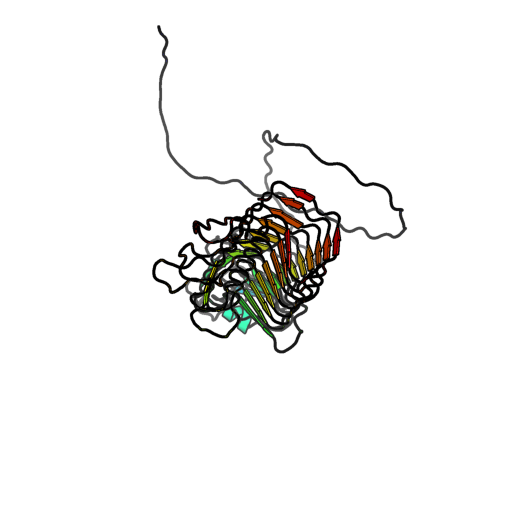A 1 116 ? -23.964 1.406 28.694 1.00 64.31 116 GLN A O 1
ATOM 854 N N . LEU A 1 117 ? -22.051 0.221 28.590 1.00 69.62 117 LEU A N 1
ATOM 855 C CA . LEU A 1 117 ? -21.113 1.293 28.942 1.00 69.62 117 LEU A CA 1
ATOM 856 C C . LEU A 1 117 ? -19.870 1.216 28.018 1.00 69.62 117 LEU A C 1
ATOM 858 O O . LEU A 1 117 ? -18.773 0.908 28.506 1.00 69.62 117 LEU A O 1
ATOM 862 N N . PRO A 1 118 ? -20.024 1.418 26.695 1.00 75.94 118 PRO A N 1
ATOM 863 C CA . PRO A 1 118 ? -18.912 1.366 25.746 1.00 75.94 118 PRO A CA 1
ATOM 864 C C . PRO A 1 118 ? -17.911 2.501 25.999 1.00 75.94 118 PRO A C 1
ATOM 866 O O . PRO A 1 118 ? -18.257 3.524 26.588 1.00 75.94 118 PRO A O 1
ATOM 869 N N . PHE A 1 119 ? -16.669 2.331 25.547 1.00 80.81 119 PHE A N 1
ATOM 870 C CA . PHE A 1 119 ? -15.695 3.423 25.494 1.00 80.81 119 PHE A CA 1
ATOM 871 C C . PHE A 1 119 ? -16.002 4.364 24.322 1.00 80.81 119 PHE A C 1
ATOM 873 O O . PHE A 1 119 ? -16.500 3.933 23.287 1.00 80.81 119 PHE A O 1
ATOM 880 N N . ASP A 1 120 ? -15.672 5.647 24.454 1.00 82.75 120 ASP A N 1
ATOM 881 C CA . ASP A 1 120 ? -15.932 6.649 23.408 1.00 82.75 120 ASP A CA 1
ATOM 882 C C . ASP A 1 120 ? -14.849 6.694 22.321 1.00 82.75 120 ASP A C 1
ATOM 884 O O . ASP A 1 120 ? -15.066 7.281 21.261 1.00 82.75 120 ASP A O 1
ATOM 888 N N . THR A 1 121 ? -13.680 6.108 22.595 1.00 88.69 121 THR A N 1
ATOM 889 C CA . THR A 1 121 ? -12.517 6.101 21.702 1.00 88.69 121 THR A CA 1
ATOM 890 C C . THR A 1 121 ? -11.949 4.699 21.535 1.00 88.69 121 THR A C 1
ATOM 892 O O . THR A 1 121 ? -11.992 3.859 22.444 1.00 88.69 121 THR A O 1
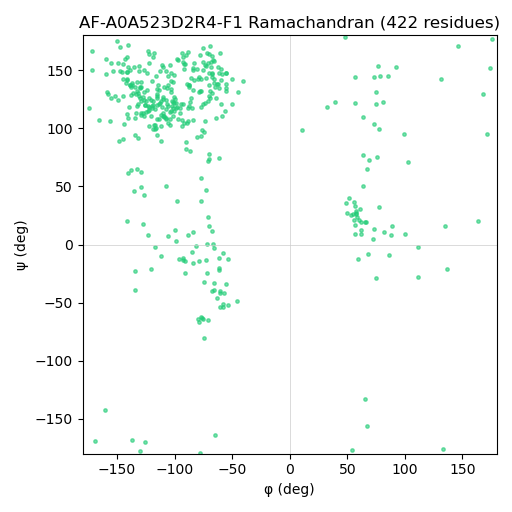ATOM 895 N N . ILE A 1 122 ? -11.377 4.455 20.361 1.00 92.19 122 ILE A N 1
ATOM 896 C CA . ILE A 1 122 ? -10.686 3.215 20.017 1.00 92.19 122 ILE A CA 1
ATOM 897 C C . ILE A 1 122 ? -9.434 3.079 20.882 1.00 92.19 122 ILE A C 1
ATOM 899 O O . ILE A 1 122 ? -9.177 1.992 21.394 1.00 92.19 122 ILE A O 1
ATOM 903 N N . ALA A 1 123 ? -8.704 4.170 21.135 1.00 90.19 123 ALA A N 1
ATOM 904 C CA . ALA A 1 123 ? -7.556 4.182 22.034 1.00 90.19 123 ALA A CA 1
ATOM 905 C C . ALA A 1 123 ? -7.910 3.695 23.449 1.00 90.19 123 ALA A C 1
ATOM 907 O O . ALA A 1 123 ? -7.163 2.896 24.003 1.00 90.19 123 ALA A O 1
ATOM 908 N N . ALA A 1 124 ? -9.060 4.084 24.016 1.00 84.75 124 ALA A N 1
ATOM 909 C CA . ALA A 1 124 ? -9.481 3.609 25.337 1.00 84.75 124 ALA A CA 1
ATOM 910 C C . ALA A 1 124 ? -9.828 2.107 25.341 1.00 84.75 124 ALA A C 1
ATOM 912 O O . ALA A 1 124 ? -9.440 1.389 26.265 1.00 84.75 124 ALA A O 1
ATOM 913 N N . GLY A 1 125 ? -10.490 1.613 24.287 1.00 86.69 125 GLY A N 1
ATOM 914 C CA . GLY A 1 125 ? -10.728 0.177 24.107 1.00 86.69 125 GLY A CA 1
ATOM 915 C C . GLY A 1 125 ? -9.427 -0.616 23.956 1.00 86.69 125 GLY A C 1
ATOM 916 O O . GLY A 1 125 ? -9.216 -1.614 24.646 1.00 86.69 125 GLY A O 1
ATOM 917 N N . MET A 1 126 ? -8.505 -0.119 23.129 1.00 87.88 126 MET A N 1
ATOM 918 C CA . MET A 1 126 ? -7.167 -0.684 22.971 1.00 87.88 126 MET A CA 1
ATOM 919 C C . MET A 1 126 ? -6.378 -0.658 24.283 1.00 87.88 126 MET A C 1
ATOM 921 O O . MET A 1 126 ? -5.736 -1.653 24.604 1.00 87.88 126 MET A O 1
ATOM 925 N N . ASP A 1 127 ? -6.441 0.416 25.074 1.00 87.50 127 ASP A N 1
ATOM 926 C CA . ASP A 1 127 ? -5.765 0.538 26.373 1.00 87.50 127 ASP A CA 1
ATOM 927 C C . ASP A 1 127 ? -6.309 -0.445 27.420 1.00 87.50 127 ASP A C 1
ATOM 929 O O . ASP A 1 127 ? -5.518 -0.979 28.204 1.00 87.50 127 ASP A O 1
ATOM 933 N N . ALA A 1 128 ? -7.604 -0.768 27.380 1.00 84.38 128 ALA A N 1
ATOM 934 C CA . ALA A 1 128 ? -8.208 -1.811 28.209 1.00 84.38 128 ALA A CA 1
ATOM 935 C C . ALA A 1 128 ? -7.870 -3.242 27.739 1.00 84.38 128 ALA A C 1
ATOM 937 O O . ALA A 1 128 ? -7.735 -4.138 28.571 1.00 84.38 128 ALA A O 1
ATOM 938 N N . ALA A 1 129 ? -7.703 -3.455 26.429 1.00 84.56 129 ALA A N 1
ATOM 939 C CA . ALA A 1 129 ? -7.518 -4.780 25.836 1.00 84.56 129 ALA A CA 1
ATOM 940 C C . ALA A 1 129 ? -6.186 -5.472 26.202 1.00 84.56 129 ALA A C 1
ATOM 942 O O . ALA A 1 129 ? -5.127 -4.843 26.343 1.00 84.56 129 ALA A O 1
ATOM 943 N N . SER A 1 130 ? -6.255 -6.797 26.293 1.00 84.25 130 SER A N 1
ATOM 944 C CA . SER A 1 130 ? -5.187 -7.756 26.579 1.00 84.25 130 SER A CA 1
ATOM 945 C C . SER A 1 130 ? -4.971 -8.724 25.407 1.00 84.25 130 SER A C 1
ATOM 947 O O . SER A 1 130 ? -5.792 -8.831 24.505 1.00 84.25 130 SER A O 1
ATOM 949 N N . ASN A 1 131 ? -3.845 -9.444 25.402 1.00 85.25 131 ASN A N 1
ATOM 950 C CA . ASN A 1 131 ? -3.537 -10.448 24.374 1.00 85.25 131 ASN A CA 1
ATOM 951 C C . ASN A 1 131 ? -4.611 -11.558 24.350 1.00 85.25 131 ASN A C 1
ATOM 953 O O . ASN A 1 131 ? -4.802 -12.233 25.360 1.00 85.25 131 ASN A O 1
ATOM 957 N N . GLY A 1 132 ? -5.263 -11.733 23.199 1.00 81.50 132 GLY A N 1
ATOM 958 C CA . GLY A 1 132 ? -6.421 -12.597 22.967 1.00 81.50 132 GLY A CA 1
ATOM 959 C C . GLY A 1 132 ? -7.705 -11.811 22.674 1.00 81.50 132 GLY A C 1
ATOM 960 O O . GLY A 1 132 ? -8.559 -12.299 21.934 1.00 81.50 132 GLY A O 1
ATOM 961 N N . ASP A 1 133 ? -7.827 -10.587 23.195 1.00 83.62 133 ASP A N 1
ATOM 962 C CA . ASP A 1 133 ? -9.070 -9.816 23.144 1.00 83.62 133 ASP A CA 1
ATOM 963 C C . ASP A 1 133 ? -9.401 -9.307 21.733 1.00 83.62 133 ASP A C 1
ATOM 965 O O . ASP A 1 133 ? -8.532 -9.057 20.886 1.00 83.62 133 ASP A O 1
ATOM 969 N N . THR A 1 134 ? -10.694 -9.058 21.506 1.00 85.94 134 THR A N 1
ATOM 970 C CA . THR A 1 134 ? -11.169 -8.326 20.328 1.00 85.94 134 THR A CA 1
ATOM 971 C C . THR A 1 134 ? -11.829 -7.009 20.729 1.00 85.94 134 THR A C 1
ATOM 973 O O . THR A 1 134 ? -12.851 -6.990 21.414 1.00 85.94 134 THR A O 1
ATOM 976 N N . VAL A 1 135 ? -11.277 -5.897 20.246 1.00 88.50 135 VAL A N 1
ATOM 977 C CA . VAL A 1 135 ? -11.883 -4.564 20.318 1.00 88.50 135 VAL A CA 1
ATOM 978 C C . VAL A 1 135 ? -12.843 -4.416 19.137 1.00 88.50 135 VAL A C 1
ATOM 980 O O . VAL A 1 135 ? -12.423 -4.308 17.985 1.00 88.50 135 VAL A O 1
ATOM 983 N N . GLN A 1 136 ? -14.139 -4.448 19.436 1.00 89.06 136 GLN A N 1
ATOM 984 C CA . GLN A 1 136 ? -15.241 -4.266 18.497 1.00 89.06 136 GLN A CA 1
ATOM 985 C C . GLN A 1 136 ? -15.651 -2.789 18.470 1.00 89.06 136 GLN A C 1
ATOM 987 O O . GLN A 1 136 ? -16.036 -2.216 19.489 1.00 89.06 136 GLN A O 1
ATOM 992 N N . VAL A 1 137 ? -15.587 -2.161 17.303 1.00 86.25 137 VAL A N 1
ATOM 993 C CA . VAL A 1 137 ? -15.889 -0.740 17.107 1.00 86.25 137 VAL A CA 1
ATOM 994 C C . VAL A 1 137 ? -17.222 -0.605 16.376 1.00 86.25 137 VAL A C 1
ATOM 996 O O . VAL A 1 137 ? -17.418 -1.152 15.284 1.00 86.25 137 VAL A O 1
ATOM 999 N N . LEU A 1 138 ? -18.154 0.132 16.981 1.00 85.44 138 LEU A N 1
ATOM 1000 C CA . LEU A 1 138 ? -19.466 0.394 16.395 1.00 85.44 138 LEU A CA 1
ATOM 1001 C C . LEU A 1 138 ? -19.351 1.314 15.164 1.00 85.44 138 LEU A C 1
ATOM 1003 O O . LEU A 1 138 ? -18.294 1.879 14.861 1.00 85.44 138 LEU A O 1
ATOM 1007 N N . THR A 1 139 ? -20.458 1.476 14.441 1.00 88.00 139 THR A N 1
ATOM 1008 C CA . THR A 1 139 ? -20.618 2.545 13.439 1.00 88.00 139 THR A CA 1
ATOM 1009 C C . THR A 1 139 ? -20.245 3.905 14.037 1.00 88.00 139 THR A C 1
ATOM 1011 O O . THR A 1 139 ? -20.505 4.158 15.211 1.00 88.00 139 THR A O 1
ATOM 1014 N N . GLY A 1 140 ? -19.612 4.777 13.254 1.00 86.56 140 GLY A N 1
ATOM 1015 C CA . GLY A 1 140 ? -19.183 6.086 13.739 1.00 86.56 140 GLY A CA 1
ATOM 1016 C C . GLY A 1 140 ? -17.883 6.596 13.130 1.00 86.56 140 GLY A C 1
ATOM 1017 O O . GLY A 1 140 ? -17.156 5.865 12.453 1.00 86.56 140 GLY A O 1
ATOM 1018 N N . THR A 1 141 ? -17.580 7.860 13.422 1.00 94.69 141 THR A N 1
ATOM 1019 C CA . THR A 1 141 ? -16.304 8.500 13.074 1.00 94.69 141 THR A CA 1
ATOM 1020 C C . THR A 1 141 ? -15.519 8.793 14.343 1.00 94.69 141 THR A C 1
ATOM 1022 O O . THR A 1 141 ? -16.002 9.498 15.233 1.00 94.69 141 THR A O 1
ATOM 1025 N N . TYR A 1 142 ? -14.300 8.268 14.398 1.00 95.38 142 TYR A N 1
ATOM 1026 C CA . TYR A 1 142 ? -13.380 8.347 15.525 1.00 95.38 142 TYR A CA 1
ATOM 1027 C C . TYR A 1 142 ? -12.183 9.198 15.100 1.00 95.38 142 TYR A C 1
ATOM 1029 O O . TYR A 1 142 ? -11.393 8.781 14.255 1.00 95.38 142 TYR A O 1
ATOM 1037 N N . VAL A 1 143 ? -12.094 10.421 15.633 1.00 96.88 143 VAL A N 1
ATOM 1038 C CA . VAL A 1 143 ? -11.039 11.385 15.282 1.00 96.88 143 VAL A CA 1
ATOM 1039 C C . VAL A 1 143 ? -9.854 11.197 16.229 1.00 96.88 143 VAL A C 1
ATOM 1041 O O . VAL A 1 143 ? -9.753 11.866 17.260 1.00 96.88 143 VAL A 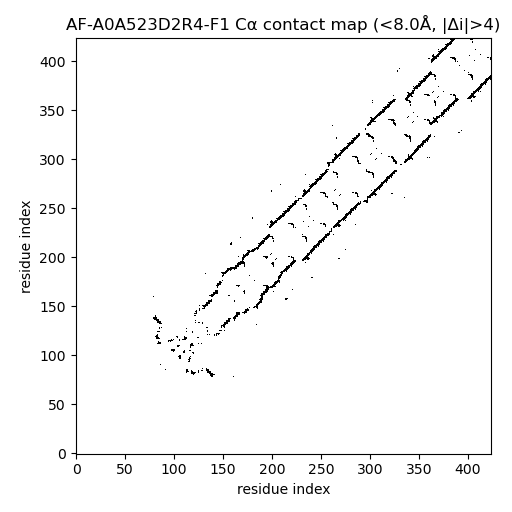O 1
ATOM 1044 N N . GLU A 1 144 ? -9.001 10.222 15.921 1.00 96.06 144 GLU A N 1
ATOM 1045 C CA . GLU A 1 144 ? -7.875 9.796 16.755 1.00 96.06 144 GLU A CA 1
ATOM 1046 C C . GLU A 1 144 ? -6.806 9.037 15.949 1.00 96.06 144 GLU A C 1
ATOM 1048 O O . GLU A 1 144 ? -7.089 8.472 14.894 1.00 96.06 144 GLU A O 1
ATOM 1053 N N . ASP A 1 145 ? -5.583 8.981 16.485 1.00 95.06 145 ASP A N 1
ATOM 1054 C CA . ASP A 1 145 ? -4.524 8.089 16.001 1.00 95.06 145 ASP A CA 1
ATOM 1055 C C . ASP A 1 145 ? -4.456 6.855 16.928 1.00 95.06 145 ASP A C 1
ATOM 1057 O O . ASP A 1 145 ? -4.291 6.989 18.144 1.00 95.06 145 ASP A O 1
ATOM 1061 N N . VAL A 1 146 ? -4.557 5.644 16.375 1.00 95.25 146 VAL A N 1
ATOM 1062 C CA . VAL A 1 146 ? -4.655 4.384 17.131 1.00 95.25 146 VAL A CA 1
ATOM 1063 C C . VAL A 1 146 ? -3.308 3.662 17.193 1.00 95.25 146 VAL A C 1
ATOM 1065 O O . VAL A 1 146 ? -2.698 3.347 16.171 1.00 95.25 146 VAL A O 1
ATOM 1068 N N . ILE A 1 147 ? -2.862 3.316 18.403 1.00 93.94 147 ILE A N 1
ATOM 1069 C CA . ILE A 1 147 ? -1.701 2.443 18.628 1.00 93.94 147 ILE A CA 1
ATOM 1070 C C . ILE A 1 147 ? -2.206 1.039 18.967 1.00 93.94 147 ILE A C 1
ATOM 1072 O O . ILE A 1 147 ? -2.959 0.854 19.922 1.00 93.94 147 ILE A O 1
ATOM 1076 N N . THR A 1 148 ? -1.791 0.039 18.193 1.00 91.88 148 THR A N 1
ATOM 1077 C CA . THR A 1 148 ? -2.221 -1.349 18.399 1.00 91.88 148 THR A CA 1
ATOM 1078 C C . THR A 1 148 ? -1.383 -2.047 19.471 1.00 91.88 148 THR A C 1
ATOM 1080 O O . THR A 1 148 ? -0.211 -1.719 19.672 1.00 91.88 148 THR A O 1
ATOM 1083 N N . LYS A 1 149 ? -1.941 -3.085 20.097 1.00 86.81 149 LYS A N 1
ATOM 1084 C CA . LYS A 1 149 ? -1.239 -3.981 21.029 1.00 86.81 149 LYS A CA 1
ATOM 1085 C C . LYS A 1 149 ? -1.073 -5.371 20.420 1.00 86.81 149 LYS A C 1
ATOM 1087 O O . LYS A 1 149 ? -1.884 -5.766 19.595 1.00 86.81 149 LYS A O 1
ATOM 1092 N N . THR A 1 150 ? -0.053 -6.107 20.860 1.00 85.50 150 THR A N 1
ATOM 1093 C CA . THR A 1 150 ? 0.182 -7.501 20.453 1.00 85.50 150 THR A CA 1
ATOM 1094 C C . THR A 1 150 ? -0.864 -8.451 21.018 1.00 85.50 150 THR A C 1
ATOM 1096 O O . THR A 1 150 ? -1.115 -8.465 22.224 1.00 85.50 150 THR A O 1
ATOM 1099 N N . GLY A 1 151 ? -1.394 -9.293 20.138 1.00 84.31 151 GLY A N 1
ATOM 1100 C CA . GLY A 1 151 ? -2.455 -10.247 20.406 1.00 84.31 151 GLY A CA 1
ATOM 1101 C C . GLY A 1 151 ? -3.865 -9.660 20.367 1.00 84.31 151 GLY A C 1
ATOM 1102 O O . GLY A 1 151 ? -4.775 -10.347 20.809 1.00 84.31 151 GLY A O 1
ATOM 1103 N N . VAL A 1 152 ? -4.070 -8.424 19.897 1.00 86.88 152 VAL A N 1
ATOM 1104 C CA . VAL A 1 152 ? -5.390 -7.769 19.923 1.00 86.88 152 VAL A CA 1
ATOM 1105 C C . VAL A 1 152 ? -5.953 -7.639 18.511 1.00 86.88 152 VAL A C 1
ATOM 1107 O O . VAL A 1 152 ? -5.338 -7.049 17.619 1.00 86.88 152 VAL A O 1
ATOM 1110 N N . SER A 1 153 ? -7.162 -8.160 18.307 1.00 91.00 153 SER A N 1
ATOM 1111 C CA . SER A 1 153 ? -7.936 -7.913 17.088 1.00 91.00 153 SER A CA 1
ATOM 1112 C C . SER A 1 153 ? -8.733 -6.615 17.224 1.00 91.00 153 SER A C 1
ATOM 1114 O O . SER A 1 153 ? -9.512 -6.463 18.157 1.00 91.00 153 SER A O 1
ATOM 1116 N N . LEU A 1 154 ? -8.577 -5.694 16.277 1.00 94.38 154 LEU A N 1
ATOM 1117 C CA . LEU A 1 154 ? -9.368 -4.474 16.152 1.00 94.38 154 LEU A CA 1
ATOM 1118 C C . LEU A 1 154 ? -10.315 -4.624 14.953 1.00 94.38 154 LEU A C 1
ATOM 1120 O O . LEU A 1 154 ? -9.869 -4.787 13.815 1.00 94.38 154 LEU A O 1
ATOM 1124 N N . VAL A 1 155 ? -11.623 -4.610 15.213 1.00 95.00 155 VAL A N 1
ATOM 1125 C CA . VAL A 1 155 ? -12.669 -4.950 14.235 1.00 95.00 155 VAL A CA 1
ATOM 1126 C C . VAL A 1 155 ? -13.757 -3.880 14.249 1.00 95.00 155 VAL A C 1
ATOM 1128 O O . VAL A 1 155 ? -14.362 -3.623 15.283 1.00 95.00 155 VAL A O 1
ATOM 1131 N N . GLY A 1 156 ? -13.997 -3.242 13.109 1.00 93.06 156 GLY A N 1
ATOM 1132 C CA . GLY A 1 156 ? -15.060 -2.269 12.892 1.00 93.06 156 GLY A CA 1
ATOM 1133 C C . GLY A 1 156 ? -16.320 -2.909 12.317 1.00 93.06 156 GLY A C 1
ATOM 1134 O O . GLY A 1 156 ? -16.293 -4.008 11.764 1.00 93.06 156 GLY A O 1
ATOM 1135 N N . SER A 1 157 ? -17.435 -2.181 12.385 1.00 88.56 157 SER A N 1
ATOM 1136 C CA . SER A 1 157 ? -18.741 -2.629 11.875 1.00 88.56 157 SER A CA 1
ATOM 1137 C C . SER A 1 157 ? -18.836 -2.652 10.335 1.00 88.56 157 SER A C 1
ATOM 1139 O O . SER A 1 157 ? -19.881 -2.993 9.780 1.00 88.56 157 SER A O 1
ATOM 1141 N N . GLY A 1 158 ? -17.758 -2.288 9.634 1.00 91.50 158 GLY A N 1
ATOM 1142 C CA . GLY A 1 158 ? -17.642 -2.279 8.178 1.00 91.50 158 GLY A CA 1
ATOM 1143 C C . GLY A 1 158 ? -17.078 -0.954 7.666 1.00 91.50 158 GLY A C 1
ATOM 1144 O O . GLY A 1 158 ? -17.419 0.116 8.171 1.00 91.50 158 GLY A O 1
ATOM 1145 N N . SER A 1 159 ? -16.241 -1.011 6.626 1.00 95.62 159 SER A N 1
ATOM 1146 C CA . SER A 1 159 ? -15.507 0.160 6.120 1.00 95.62 159 SER A CA 1
ATOM 1147 C C . SER A 1 159 ? -16.396 1.297 5.611 1.00 95.62 159 SER A C 1
ATOM 1149 O O . SER A 1 159 ? -15.946 2.433 5.532 1.00 95.62 159 SER A O 1
ATOM 1151 N N . ASP A 1 160 ? -17.654 1.010 5.276 1.00 93.69 160 ASP A N 1
ATOM 1152 C CA . ASP A 1 160 ? -18.624 2.011 4.821 1.00 93.69 160 ASP A CA 1
ATOM 1153 C C . ASP A 1 160 ? -19.235 2.831 5.978 1.00 93.69 160 ASP A C 1
ATOM 1155 O O . ASP A 1 160 ? -19.905 3.831 5.722 1.00 93.69 160 ASP A O 1
ATOM 1159 N N . VAL A 1 161 ? -19.068 2.388 7.235 1.00 92.06 161 VAL A N 1
ATOM 1160 C CA . VAL A 1 161 ? -19.788 2.922 8.412 1.00 92.06 161 VAL A CA 1
ATOM 1161 C C . VAL A 1 161 ? -18.906 3.190 9.638 1.00 92.06 161 VAL A C 1
ATOM 1163 O O . VAL A 1 161 ? -19.263 4.029 10.461 1.00 92.06 161 VAL A O 1
ATOM 1166 N N . THR A 1 162 ? -17.747 2.538 9.767 1.00 94.88 162 THR A N 1
ATOM 1167 C CA . THR A 1 162 ? -16.779 2.798 10.844 1.00 94.88 162 THR A CA 1
ATOM 1168 C C . THR A 1 162 ? -15.533 3.470 10.263 1.00 94.88 162 THR A C 1
ATOM 1170 O O . THR A 1 162 ? -14.792 2.858 9.495 1.00 94.88 162 THR A O 1
ATOM 1173 N N . THR A 1 163 ? -15.291 4.731 10.628 1.00 98.31 163 THR A N 1
ATOM 1174 C CA . THR A 1 163 ? -14.165 5.548 10.142 1.00 98.31 163 THR A CA 1
ATOM 1175 C C . THR A 1 163 ? -13.207 5.899 11.274 1.00 98.31 163 THR A C 1
ATOM 1177 O O . THR A 1 163 ? -13.632 6.473 12.274 1.00 98.31 163 THR A O 1
ATOM 1180 N N . ILE A 1 164 ? -11.913 5.636 11.084 1.00 98.38 164 ILE A N 1
ATOM 1181 C CA . ILE A 1 164 ? -10.832 6.244 11.867 1.00 98.38 164 ILE A CA 1
ATOM 1182 C C . ILE A 1 164 ? -10.264 7.400 11.036 1.00 98.38 164 ILE A C 1
ATOM 1184 O O . ILE A 1 164 ? -9.788 7.184 9.917 1.00 9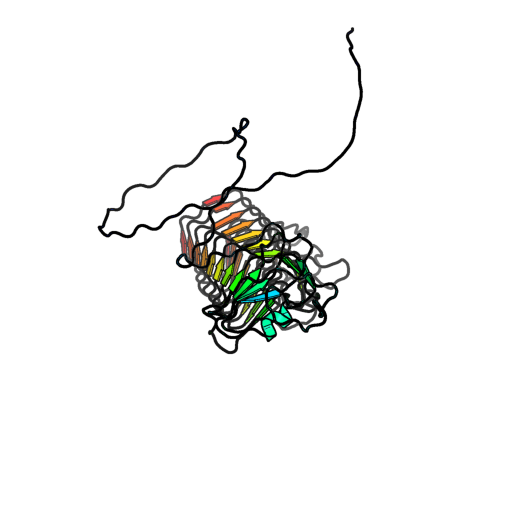8.38 164 ILE A O 1
ATOM 1188 N N . ASP A 1 165 ? -10.371 8.616 11.565 1.00 98.31 165 ASP A N 1
ATOM 1189 C CA . ASP A 1 165 ? -9.934 9.862 10.931 1.00 98.31 165 ASP A CA 1
ATOM 1190 C C . ASP A 1 165 ? -8.744 10.428 11.717 1.00 98.31 165 ASP A C 1
ATOM 1192 O O . ASP A 1 165 ? -8.893 10.954 12.822 1.00 98.31 165 ASP A O 1
ATOM 1196 N N . GLY A 1 166 ? -7.543 10.228 11.181 1.00 97.00 166 GLY A N 1
ATOM 1197 C CA . GLY A 1 166 ? -6.293 10.555 11.856 1.00 97.00 166 GLY A CA 1
ATOM 1198 C C . GLY A 1 166 ? -6.051 12.053 12.000 1.00 97.00 166 GLY A C 1
ATOM 1199 O O . GLY A 1 166 ? -6.628 12.899 11.318 1.00 97.00 166 GLY A O 1
ATOM 1200 N N . LEU A 1 167 ? -5.113 12.403 12.875 1.00 93.81 167 LEU A N 1
ATOM 1201 C CA . LEU A 1 167 ? -4.815 13.794 13.219 1.00 93.81 167 LEU A CA 1
ATOM 1202 C C . LEU A 1 167 ? -3.850 14.478 12.228 1.00 93.81 167 LEU A C 1
ATOM 1204 O O . LEU A 1 167 ? -3.299 15.532 12.548 1.00 93.81 167 LEU A O 1
ATOM 1208 N N . GLY A 1 168 ? -3.555 13.874 11.069 1.00 91.19 168 GLY A N 1
ATOM 1209 C CA . GLY A 1 168 ? -2.622 14.379 10.045 1.00 91.19 168 GLY A CA 1
ATOM 1210 C C . GLY A 1 168 ? -1.132 14.401 10.429 1.00 91.19 168 GLY A C 1
ATOM 1211 O O . GLY A 1 168 ? -0.271 14.653 9.584 1.00 91.19 168 GLY A O 1
ATOM 1212 N N . ASN A 1 169 ? -0.792 14.122 11.690 1.00 88.50 169 ASN A N 1
ATOM 1213 C CA . ASN A 1 169 ? 0.571 14.243 12.223 1.00 88.50 169 ASN A CA 1
ATOM 1214 C C . ASN A 1 169 ? 1.389 12.937 12.145 1.00 88.50 169 ASN A C 1
ATOM 1216 O O . ASN A 1 169 ? 2.607 12.947 12.346 1.00 88.50 169 ASN A O 1
ATOM 1220 N N . GLY A 1 170 ? 0.745 11.811 11.839 1.00 92.44 170 GLY A N 1
ATOM 1221 C CA . GLY A 1 170 ? 1.354 10.484 11.844 1.00 92.44 170 GLY A CA 1
ATOM 1222 C C . GLY A 1 170 ? 0.454 9.421 11.206 1.00 92.44 170 GLY A C 1
ATOM 1223 O O . GLY A 1 170 ? -0.536 9.781 10.572 1.00 92.44 170 GLY A O 1
ATOM 1224 N N . PRO A 1 171 ? 0.805 8.128 11.344 1.00 96.81 171 PRO A N 1
ATOM 1225 C CA . PRO A 1 171 ? -0.061 7.030 10.924 1.00 96.81 171 PRO A CA 1
ATOM 1226 C C . PRO A 1 171 ? -1.389 7.046 11.688 1.00 96.81 171 PRO A C 1
ATOM 1228 O O . PRO A 1 171 ? -1.354 7.121 12.916 1.00 96.81 171 PRO A O 1
ATOM 1231 N N . VAL A 1 172 ? -2.519 6.869 10.995 1.00 98.31 172 VAL A N 1
ATOM 1232 C CA . VAL A 1 172 ? -3.832 6.658 11.644 1.00 98.31 172 VAL A CA 1
ATOM 1233 C C . VAL A 1 172 ? -3.813 5.393 12.503 1.00 98.31 172 VAL A C 1
ATOM 1235 O O . VAL A 1 172 ? -4.348 5.382 13.605 1.00 98.31 172 VAL A O 1
ATOM 1238 N N . VAL A 1 173 ? -3.176 4.319 12.016 1.00 97.94 173 VAL A N 1
ATOM 1239 C CA . VAL A 1 173 ? -3.010 3.061 12.760 1.00 97.94 173 VAL A CA 1
ATOM 1240 C C . VAL A 1 173 ? -1.538 2.657 12.823 1.00 97.94 173 VAL A C 1
ATOM 1242 O O . VAL A 1 173 ? -0.880 2.419 11.803 1.00 97.94 173 VAL A O 1
ATOM 1245 N N . LEU A 1 174 ? -1.013 2.549 14.044 1.00 95.81 174 LEU A N 1
ATOM 1246 C CA . LEU A 1 174 ? 0.374 2.201 14.326 1.00 95.81 174 LEU A CA 1
ATOM 1247 C C . LEU A 1 174 ? 0.514 0.801 14.927 1.00 95.81 174 LEU A C 1
ATOM 1249 O O . LEU A 1 174 ? 0.279 0.585 16.114 1.00 95.81 174 LEU A O 1
ATOM 1253 N N . PHE A 1 175 ? 1.069 -0.093 14.117 1.00 93.50 175 PHE A N 1
ATOM 1254 C CA . PHE A 1 175 ? 1.618 -1.379 14.520 1.00 93.50 175 PHE A CA 1
ATOM 1255 C C . PHE A 1 175 ? 3.125 -1.237 14.781 1.00 93.50 175 PHE A C 1
ATOM 1257 O O . PHE A 1 175 ? 3.917 -1.085 13.845 1.00 93.50 175 PHE A O 1
ATOM 1264 N N . ASN A 1 176 ? 3.543 -1.263 16.048 1.00 87.19 176 ASN A N 1
ATOM 1265 C CA . ASN A 1 176 ? 4.942 -1.073 16.445 1.00 87.19 176 ASN A CA 1
ATOM 1266 C C . ASN A 1 176 ? 5.394 -2.148 17.440 1.00 87.19 176 ASN A C 1
ATOM 1268 O O . ASN A 1 176 ? 5.251 -1.986 18.651 1.00 87.19 176 ASN A O 1
ATOM 1272 N N . PHE A 1 177 ? 5.946 -3.238 16.912 1.00 80.25 177 PHE A N 1
ATOM 1273 C CA . PHE A 1 177 ? 6.324 -4.416 17.688 1.00 80.25 177 PHE A CA 1
AT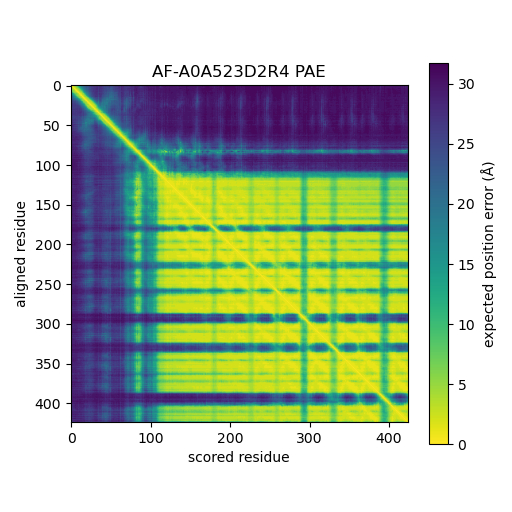OM 1274 C C . PHE A 1 177 ? 7.810 -4.414 18.062 1.00 80.25 177 PHE A C 1
ATOM 1276 O O . PHE A 1 177 ? 8.621 -3.736 17.436 1.00 80.25 177 PHE A O 1
ATOM 1283 N N . LEU A 1 178 ? 8.179 -5.170 19.100 1.00 66.69 178 LEU A N 1
ATOM 1284 C CA . LEU A 1 178 ? 9.573 -5.301 19.559 1.00 66.69 178 LEU A CA 1
ATOM 1285 C C . LEU A 1 178 ? 10.313 -6.495 18.926 1.00 66.69 178 LEU A C 1
ATOM 1287 O O . LEU A 1 178 ? 11.536 -6.592 19.021 1.00 66.69 178 LEU A O 1
ATOM 1291 N N . SER A 1 179 ? 9.573 -7.395 18.286 1.00 63.75 179 SER A N 1
ATOM 1292 C CA . SER A 1 179 ? 10.025 -8.636 17.655 1.00 63.75 179 SER A CA 1
ATOM 1293 C C . SER A 1 179 ? 9.101 -8.966 16.477 1.00 63.75 179 SER A C 1
ATOM 1295 O O . SER A 1 179 ? 8.089 -8.297 16.281 1.00 63.75 179 SER A O 1
ATOM 1297 N N . ALA A 1 180 ? 9.421 -10.014 15.710 1.00 57.72 180 ALA A N 1
ATOM 1298 C CA . ALA A 1 180 ? 8.596 -10.506 14.596 1.00 57.72 180 ALA A CA 1
ATOM 1299 C C . ALA A 1 180 ? 7.274 -11.188 15.031 1.00 57.72 180 ALA A C 1
ATOM 1301 O O . ALA A 1 180 ? 6.645 -11.898 14.242 1.00 57.72 180 ALA A O 1
ATOM 1302 N N . ASP A 1 181 ? 6.868 -10.981 16.284 1.00 57.91 181 ASP A N 1
ATOM 1303 C CA . ASP A 1 181 ? 5.676 -11.548 16.897 1.00 57.91 181 ASP A CA 1
ATOM 1304 C C . ASP A 1 181 ? 4.465 -10.638 16.638 1.00 57.91 181 ASP A C 1
ATOM 1306 O O . ASP A 1 181 ? 4.548 -9.413 16.715 1.00 57.91 181 ASP A O 1
ATOM 1310 N N . GLY A 1 182 ? 3.337 -11.259 16.302 1.00 54.97 182 GLY A N 1
ATOM 1311 C CA . GLY A 1 182 ? 2.082 -10.585 15.935 1.00 54.97 182 GLY A CA 1
ATOM 1312 C C . GLY A 1 182 ? 1.089 -11.510 15.221 1.00 54.97 182 GLY A C 1
ATOM 1313 O O . GLY A 1 182 ? 0.208 -11.060 14.493 1.00 54.97 182 GLY A O 1
ATOM 1314 N N . ALA A 1 183 ? 1.262 -12.829 15.375 1.00 55.91 183 ALA A N 1
ATOM 1315 C CA . ALA A 1 183 ? 0.367 -13.830 14.813 1.00 55.91 183 ALA A CA 1
ATOM 1316 C C . ALA A 1 183 ? -0.933 -13.858 15.632 1.00 55.91 183 ALA A C 1
ATOM 1318 O O . ALA A 1 183 ? -0.985 -14.477 16.691 1.00 55.91 183 ALA A O 1
ATOM 1319 N N . GLY A 1 184 ? -1.953 -13.151 15.145 1.00 66.12 184 GLY A N 1
ATOM 1320 C CA . GLY A 1 184 ? -3.247 -12.974 15.817 1.00 66.12 184 GLY A CA 1
ATOM 1321 C C . GLY A 1 184 ? -3.767 -11.536 15.757 1.00 66.12 184 GLY A C 1
ATOM 1322 O O . GLY A 1 184 ? -4.974 -11.324 15.840 1.00 66.12 184 GLY A O 1
ATOM 1323 N N . ASP A 1 185 ? -2.881 -10.561 15.535 1.00 85.69 185 ASP A N 1
ATOM 1324 C CA . ASP A 1 185 ? -3.269 -9.159 15.386 1.00 85.69 185 ASP A CA 1
ATOM 1325 C C . ASP A 1 185 ? -4.066 -8.955 14.096 1.00 85.69 185 ASP A C 1
ATOM 1327 O O . ASP A 1 185 ? -3.639 -9.371 13.011 1.00 85.69 185 ASP A O 1
ATOM 1331 N N . ARG A 1 186 ? -5.221 -8.294 14.203 1.00 91.69 186 ARG A N 1
ATOM 1332 C CA . ARG A 1 186 ? -6.130 -8.051 13.077 1.00 91.69 186 ARG A CA 1
ATOM 1333 C C . ARG A 1 186 ? -6.573 -6.597 13.042 1.00 91.69 186 ARG A C 1
ATOM 1335 O O . ARG A 1 186 ? -6.852 -6.022 14.086 1.00 91.69 186 ARG A O 1
ATOM 1342 N N . LEU A 1 187 ? -6.653 -6.027 11.845 1.00 97.56 187 LEU A N 1
ATOM 1343 C CA . LEU A 1 187 ? -7.347 -4.770 11.577 1.00 97.56 187 LEU A CA 1
ATOM 1344 C C . LEU A 1 187 ? -8.364 -5.022 10.473 1.00 97.56 187 LEU A C 1
ATOM 1346 O O . LEU A 1 187 ? -7.978 -5.342 9.343 1.00 97.56 187 LEU A O 1
ATOM 1350 N N . GLU A 1 188 ? -9.644 -4.903 10.807 1.00 97.44 188 GLU A N 1
ATOM 1351 C CA . GLU A 1 188 ? -10.733 -5.279 9.912 1.00 97.44 188 GLU A CA 1
ATOM 1352 C C . GLU A 1 188 ? -11.899 -4.297 9.920 1.00 97.44 188 GLU A C 1
ATOM 1354 O O . GLU A 1 188 ? -12.351 -3.900 10.984 1.00 97.44 188 GLU A O 1
ATOM 1359 N N . GLY A 1 189 ? -12.446 -3.971 8.745 1.00 97.25 189 GLY A N 1
ATOM 1360 C CA . GLY A 1 189 ? -13.742 -3.296 8.643 1.00 97.25 189 GLY A CA 1
ATOM 1361 C C . GLY A 1 189 ? -13.729 -1.793 8.933 1.00 97.25 189 GLY A C 1
ATOM 1362 O O . GLY A 1 189 ? -14.734 -1.279 9.417 1.00 97.25 189 GLY A O 1
ATOM 1363 N N . PHE A 1 190 ? -12.637 -1.084 8.624 1.00 98.56 190 PHE A N 1
ATOM 1364 C CA . PHE A 1 190 ? -12.517 0.371 8.815 1.00 98.56 190 PHE A CA 1
ATOM 1365 C C . PHE A 1 190 ? -12.349 1.149 7.500 1.00 98.56 190 PHE A C 1
ATOM 1367 O O . PHE A 1 190 ? -11.644 0.695 6.595 1.00 98.56 190 PHE A O 1
ATOM 1374 N N . LYS A 1 191 ? -12.914 2.365 7.418 1.00 98.81 191 LYS A N 1
ATOM 1375 C CA . LYS A 1 191 ? -12.324 3.459 6.625 1.00 98.81 191 LYS A CA 1
ATOM 1376 C C . LYS A 1 191 ? -11.178 4.058 7.440 1.00 98.81 191 LYS A C 1
ATOM 1378 O O . LYS A 1 191 ? -11.355 4.356 8.616 1.00 98.81 191 LYS A O 1
ATOM 1383 N N . ILE A 1 192 ? -10.017 4.237 6.820 1.00 98.88 192 ILE A N 1
ATOM 1384 C CA . ILE A 1 192 ? -8.797 4.764 7.440 1.00 98.88 192 ILE A CA 1
ATOM 1385 C C . ILE A 1 192 ? -8.323 5.945 6.593 1.00 98.88 192 ILE A C 1
ATOM 1387 O O . ILE A 1 192 ? -7.930 5.755 5.438 1.00 98.88 192 ILE A O 1
ATOM 1391 N N . THR A 1 193 ? -8.426 7.150 7.153 1.00 98.75 193 THR A N 1
ATOM 1392 C CA . THR A 1 193 ? -8.316 8.440 6.447 1.00 98.75 193 THR A CA 1
ATOM 1393 C C . THR A 1 193 ? -7.693 9.514 7.338 1.00 98.75 193 THR A C 1
ATOM 1395 O O . THR A 1 193 ? -7.499 9.279 8.526 1.00 98.75 193 THR A O 1
ATOM 1398 N N . GLY A 1 194 ? -7.337 10.677 6.781 1.00 96.69 194 GLY A N 1
ATOM 1399 C CA . GLY A 1 194 ? -6.770 11.795 7.559 1.00 96.69 194 GLY A CA 1
ATOM 1400 C C . GLY A 1 194 ? -5.326 11.558 8.027 1.00 96.69 194 GLY A C 1
ATOM 1401 O O . GLY A 1 194 ? -4.742 12.369 8.745 1.00 96.69 194 GLY A O 1
ATOM 1402 N N . GLY A 1 195 ? -4.728 10.444 7.610 1.00 96.88 195 GLY A N 1
ATOM 1403 C CA . GLY A 1 195 ? -3.395 10.015 7.987 1.00 96.88 195 GLY A CA 1
ATOM 1404 C C . GLY A 1 195 ? -2.269 10.817 7.352 1.00 96.88 195 GLY A C 1
ATOM 1405 O O . GLY A 1 195 ? -2.399 11.348 6.247 1.00 96.88 195 GLY A O 1
ATOM 1406 N N . GLY A 1 196 ? -1.123 10.864 8.031 1.00 92.88 196 GLY A N 1
ATOM 1407 C CA . GLY A 1 196 ? -0.016 11.710 7.607 1.00 92.88 196 GLY A CA 1
ATOM 1408 C C . GLY A 1 196 ? 1.365 11.370 8.159 1.00 92.88 196 GLY A C 1
ATOM 1409 O O . GLY A 1 196 ? 1.794 10.216 8.256 1.00 92.88 196 GLY A O 1
ATOM 1410 N N . GLY A 1 197 ? 2.132 12.417 8.455 1.00 89.19 197 GLY A N 1
ATOM 1411 C CA . GLY A 1 197 ? 3.537 12.291 8.822 1.00 89.19 197 GLY A CA 1
ATOM 1412 C C . GLY A 1 197 ? 4.408 11.757 7.676 1.00 89.19 197 GLY A C 1
ATOM 1413 O O . GLY A 1 197 ? 4.382 12.265 6.557 1.00 89.19 197 GLY A O 1
ATOM 1414 N N . ARG A 1 198 ? 5.266 10.773 7.985 1.00 88.06 198 ARG A N 1
ATOM 1415 C CA . ARG A 1 198 ? 6.487 10.486 7.202 1.00 88.06 198 ARG A CA 1
ATOM 1416 C C . ARG A 1 198 ? 6.570 9.078 6.593 1.00 88.06 198 ARG A C 1
ATOM 1418 O O . ARG A 1 198 ? 7.364 8.848 5.679 1.00 88.06 198 ARG A O 1
ATOM 1425 N N . ARG A 1 199 ? 5.816 8.115 7.129 1.00 91.88 199 ARG A N 1
ATOM 1426 C CA . ARG A 1 199 ? 5.764 6.716 6.669 1.00 91.88 199 ARG A CA 1
ATOM 1427 C C . ARG A 1 199 ? 4.437 6.093 7.070 1.00 91.88 199 ARG A C 1
ATOM 1429 O O . ARG A 1 199 ? 4.173 6.072 8.270 1.00 91.88 199 ARG A O 1
ATOM 1436 N N . GLY A 1 200 ? 3.708 5.519 6.118 1.00 95.12 200 GLY A N 1
ATOM 1437 C CA . GLY A 1 200 ? 2.457 4.809 6.386 1.00 95.12 200 GLY A CA 1
ATOM 1438 C C . GLY A 1 200 ? 1.375 5.763 6.855 1.00 95.12 200 GLY A C 1
ATOM 1439 O O . GLY A 1 200 ? 0.997 5.680 8.014 1.00 95.12 200 GLY A O 1
ATOM 1440 N N . GLY A 1 201 ? 0.949 6.693 5.994 1.00 96.25 201 GLY A N 1
ATOM 1441 C CA . GLY A 1 201 ? -0.022 7.729 6.358 1.00 96.25 201 GLY A CA 1
ATOM 1442 C C . GLY A 1 201 ? -1.287 7.124 6.964 1.00 96.25 201 GLY A C 1
ATOM 1443 O O . GLY A 1 201 ? -1.642 7.466 8.083 1.00 96.25 201 GLY A O 1
ATOM 1444 N N . GLY A 1 202 ? -1.898 6.150 6.286 1.00 98.38 202 GLY A N 1
ATOM 1445 C CA . GLY A 1 202 ? -2.981 5.347 6.859 1.00 98.38 202 GLY A CA 1
ATOM 1446 C C . GLY A 1 202 ? -2.473 4.380 7.932 1.00 98.38 202 GLY A C 1
ATOM 1447 O O . GLY A 1 202 ? -2.804 4.500 9.108 1.00 98.38 202 GLY A O 1
ATOM 1448 N N . ILE A 1 203 ? -1.650 3.408 7.532 1.00 98.56 203 ILE A N 1
ATOM 1449 C CA . ILE A 1 203 ? -1.162 2.334 8.408 1.00 98.56 203 ILE A CA 1
ATOM 1450 C C . ILE A 1 203 ? 0.364 2.260 8.369 1.00 98.56 203 ILE A C 1
ATOM 1452 O O . ILE A 1 203 ? 0.968 2.148 7.299 1.00 98.56 203 ILE A O 1
ATOM 1456 N N . ARG A 1 204 ? 1.005 2.201 9.540 1.00 97.44 204 ARG A N 1
ATOM 1457 C CA . ARG A 1 204 ? 2.442 1.916 9.660 1.00 97.44 204 ARG A CA 1
ATOM 1458 C C . ARG A 1 204 ? 2.688 0.646 10.465 1.00 97.44 204 ARG A C 1
ATOM 1460 O O . ARG A 1 204 ? 2.365 0.597 11.646 1.00 97.44 204 ARG A O 1
ATOM 1467 N N . ILE A 1 205 ? 3.336 -0.334 9.837 1.00 95.75 205 ILE A N 1
ATOM 1468 C CA . ILE A 1 205 ? 3.739 -1.616 10.429 1.00 95.75 205 ILE A CA 1
ATOM 1469 C C . ILE A 1 205 ? 5.262 -1.661 10.543 1.00 95.75 205 ILE A C 1
ATOM 1471 O O . ILE A 1 205 ? 5.962 -1.600 9.532 1.00 95.75 205 ILE A O 1
ATOM 1475 N N . ILE A 1 206 ? 5.772 -1.773 11.769 1.00 92.81 206 ILE A N 1
ATOM 1476 C CA . ILE A 1 206 ? 7.193 -1.960 12.085 1.00 92.81 206 ILE A CA 1
ATOM 1477 C C . ILE A 1 206 ? 7.351 -3.272 12.862 1.00 92.81 206 ILE A C 1
ATOM 1479 O O . ILE A 1 206 ? 6.675 -3.466 13.873 1.00 92.81 206 ILE A O 1
ATOM 1483 N N . PHE A 1 207 ? 8.206 -4.171 12.365 1.00 88.62 207 PHE A N 1
ATOM 1484 C CA . PHE A 1 207 ? 8.479 -5.528 12.878 1.00 88.62 207 PHE A CA 1
ATOM 1485 C C . PHE A 1 207 ? 7.281 -6.504 12.938 1.00 88.62 207 PHE A C 1
ATOM 1487 O O . PHE A 1 207 ? 7.486 -7.703 13.065 1.00 88.62 207 PHE A O 1
ATOM 1494 N N . GLY A 1 208 ? 6.042 -6.036 12.776 1.00 86.50 208 GLY A N 1
ATOM 1495 C CA . GLY A 1 208 ? 4.833 -6.849 12.936 1.00 86.50 208 GLY A CA 1
ATOM 1496 C C . GLY A 1 208 ? 4.466 -7.776 11.784 1.00 86.50 208 GLY A C 1
ATOM 1497 O O . GLY A 1 208 ? 4.858 -7.570 10.633 1.00 86.50 208 GLY A O 1
ATOM 1498 N N . SER A 1 209 ? 3.593 -8.736 12.098 1.00 90.81 209 SER A N 1
ATOM 1499 C CA . SER A 1 209 ? 2.946 -9.626 11.122 1.00 90.81 209 SER A CA 1
ATOM 1500 C C . SER A 1 209 ? 1.399 -9.648 11.213 1.00 90.81 209 SER A C 1
ATOM 1502 O O . SER A 1 209 ? 0.822 -10.732 11.126 1.00 90.81 209 SER A O 1
ATOM 1504 N N . PRO A 1 210 ? 0.702 -8.499 11.384 1.00 93.75 210 PRO A N 1
ATOM 1505 C CA . PRO A 1 210 ? -0.758 -8.466 11.506 1.00 93.75 210 PRO A CA 1
ATOM 1506 C C . PRO A 1 210 ? -1.480 -8.863 10.210 1.00 93.75 210 PRO A C 1
ATOM 1508 O O . PRO A 1 210 ? -0.924 -8.793 9.109 1.00 93.75 210 PRO A O 1
ATOM 1511 N N . THR A 1 211 ? -2.762 -9.201 10.341 1.00 95.88 211 THR A N 1
ATOM 1512 C CA . THR A 1 211 ? -3.704 -9.333 9.223 1.00 95.88 211 THR A CA 1
ATOM 1513 C C . THR A 1 211 ? -4.480 -8.032 9.039 1.00 95.88 211 THR A C 1
ATOM 1515 O O . THR A 1 211 ? -5.294 -7.657 9.877 1.00 95.88 211 THR A O 1
ATOM 1518 N N . ILE A 1 212 ? -4.246 -7.348 7.923 1.00 98.25 212 ILE A N 1
ATOM 1519 C CA . ILE A 1 212 ? -4.977 -6.154 7.495 1.00 98.25 212 ILE A CA 1
ATOM 1520 C C . ILE A 1 212 ? -5.979 -6.600 6.431 1.00 98.25 212 ILE A C 1
ATOM 1522 O O . ILE A 1 212 ? -5.565 -6.993 5.334 1.00 98.25 212 ILE A O 1
ATOM 1526 N N . THR A 1 213 ? -7.278 -6.580 6.739 1.00 98.44 213 THR A N 1
ATOM 1527 C CA . THR A 1 213 ? -8.305 -7.131 5.841 1.00 98.44 213 THR A CA 1
ATOM 1528 C C . THR A 1 213 ? -9.591 -6.322 5.789 1.00 98.44 213 THR A C 1
ATOM 1530 O O . THR A 1 213 ? -9.990 -5.733 6.780 1.00 98.44 213 THR A O 1
ATOM 1533 N N . SER A 1 214 ? -10.275 -6.306 4.645 1.00 97.94 214 SER A N 1
ATOM 1534 C CA . SER A 1 214 ? -11.609 -5.688 4.519 1.00 97.94 214 SER A CA 1
ATOM 1535 C C . SER A 1 214 ? -11.661 -4.193 4.911 1.00 97.94 214 SER A C 1
ATOM 1537 O O . SER A 1 214 ? -12.690 -3.717 5.389 1.00 97.94 214 SER A O 1
ATOM 1539 N N . ASN A 1 215 ? -10.558 -3.448 4.747 1.00 98.81 215 ASN A N 1
ATOM 1540 C CA . ASN A 1 215 ? -10.486 -2.009 5.036 1.00 98.81 215 ASN A CA 1
ATOM 1541 C C . ASN A 1 215 ? -10.519 -1.160 3.756 1.00 98.81 215 ASN A C 1
ATOM 1543 O O . ASN A 1 215 ? -10.061 -1.592 2.695 1.00 98.81 215 ASN A O 1
ATOM 1547 N N . LEU A 1 216 ? -10.974 0.086 3.897 1.00 98.88 216 LEU A N 1
ATOM 1548 C CA . LEU A 1 216 ? -10.822 1.165 2.922 1.00 98.88 216 LEU A CA 1
ATOM 1549 C C . LEU A 1 216 ? -9.756 2.146 3.429 1.00 98.88 216 LEU A C 1
ATOM 1551 O O . LEU A 1 216 ? -10.006 2.934 4.334 1.00 98.88 216 LEU A O 1
ATOM 1555 N N . ILE A 1 217 ? -8.560 2.106 2.851 1.00 98.94 217 ILE A N 1
ATOM 1556 C CA . ILE A 1 217 ? -7.423 2.949 3.240 1.00 98.94 217 ILE A CA 1
ATOM 1557 C C . ILE A 1 217 ? -7.295 4.049 2.191 1.00 98.94 217 ILE A C 1
ATOM 1559 O O . ILE A 1 217 ? -6.851 3.788 1.068 1.00 98.94 217 ILE A O 1
ATOM 1563 N N . THR A 1 218 ? -7.742 5.257 2.529 1.00 98.69 218 THR A N 1
ATOM 1564 C CA . THR A 1 218 ? -7.961 6.325 1.548 1.00 98.69 218 THR A CA 1
ATOM 1565 C C . THR A 1 218 ? -7.653 7.715 2.079 1.00 98.69 218 THR A C 1
ATOM 1567 O O . THR A 1 218 ? -7.708 7.929 3.282 1.00 98.69 218 THR A O 1
ATOM 1570 N N . GLU A 1 219 ? -7.330 8.653 1.185 1.00 96.56 219 GLU A N 1
ATOM 1571 C CA . GLU A 1 219 ? -7.136 10.077 1.520 1.00 96.56 219 GLU A CA 1
ATOM 1572 C C . GLU A 1 219 ? -6.058 10.304 2.613 1.00 96.56 219 GLU A C 1
ATOM 1574 O O . GLU A 1 219 ? -6.146 11.220 3.429 1.00 96.56 219 GLU A O 1
ATOM 1579 N N . ASN A 1 220 ? -5.018 9.455 2.635 1.00 97.75 220 ASN A N 1
ATOM 1580 C CA . ASN A 1 220 ? -3.858 9.599 3.521 1.00 97.75 220 ASN A CA 1
ATOM 1581 C C . ASN A 1 220 ? -2.658 10.198 2.768 1.00 97.75 220 ASN A C 1
ATOM 1583 O O . ASN A 1 220 ? -2.385 9.834 1.618 1.00 97.75 220 ASN A O 1
ATOM 1587 N N . HIS A 1 221 ? -1.914 11.094 3.422 1.00 92.56 221 HIS A N 1
ATOM 1588 C CA . HIS A 1 221 ? -0.958 11.988 2.762 1.00 92.56 221 HIS A CA 1
ATOM 1589 C C . HIS A 1 221 ? 0.394 12.052 3.488 1.00 92.56 221 HIS A C 1
ATOM 1591 O O . HIS A 1 221 ? 0.523 12.664 4.546 1.00 92.56 221 HIS A O 1
ATOM 1597 N N . VAL A 1 222 ? 1.446 11.474 2.904 1.00 91.00 222 VAL A N 1
ATOM 1598 C CA . VAL A 1 222 ? 2.810 11.556 3.459 1.00 91.00 222 VAL A CA 1
ATOM 1599 C C . VAL A 1 222 ? 3.575 12.713 2.821 1.00 91.00 222 VAL A C 1
ATOM 1601 O O . VAL A 1 222 ? 3.822 12.698 1.616 1.00 91.00 222 VAL A O 1
ATOM 1604 N N . THR A 1 223 ? 4.036 13.663 3.638 1.00 84.38 223 THR A N 1
ATOM 1605 C CA . THR A 1 223 ? 4.862 14.796 3.184 1.00 84.38 223 THR A CA 1
ATOM 1606 C C . THR A 1 223 ? 6.272 14.687 3.759 1.00 84.38 223 THR A C 1
ATOM 1608 O O . THR A 1 223 ? 6.470 14.644 4.975 1.00 84.38 223 THR A O 1
ATOM 1611 N N . VAL A 1 224 ? 7.278 14.646 2.886 1.00 69.81 224 VAL A N 1
ATOM 1612 C CA . VAL A 1 224 ? 8.697 14.602 3.258 1.00 69.81 224 VAL A CA 1
ATOM 1613 C C . VAL A 1 224 ? 9.273 16.010 3.189 1.00 69.81 224 VAL A C 1
ATOM 1615 O O . VAL A 1 224 ? 9.305 16.588 2.109 1.00 69.81 224 VAL A O 1
ATOM 1618 N N . THR A 1 225 ? 9.742 16.511 4.336 1.00 68.69 225 THR A N 1
ATOM 1619 C CA . THR A 1 225 ? 10.353 17.847 4.509 1.00 68.69 225 THR A CA 1
ATOM 1620 C C . THR A 1 225 ? 11.776 17.793 5.089 1.00 68.69 225 THR A C 1
ATOM 1622 O O . THR A 1 225 ? 12.343 18.797 5.519 1.00 68.69 225 THR A O 1
ATOM 1625 N N . THR A 1 226 ? 12.356 16.592 5.216 1.00 66.12 226 THR A N 1
ATOM 1626 C CA . THR A 1 226 ? 13.657 16.370 5.874 1.00 66.12 226 THR A CA 1
ATOM 1627 C C . THR A 1 226 ? 14.500 15.342 5.121 1.00 66.12 226 THR A C 1
ATOM 1629 O O . THR A 1 226 ? 14.101 14.180 5.002 1.00 66.12 226 THR A O 1
ATOM 1632 N N . LEU A 1 227 ? 15.667 15.786 4.644 1.00 65.38 227 LEU A N 1
ATOM 1633 C CA . LEU A 1 227 ? 16.646 15.008 3.875 1.00 65.38 227 LEU A CA 1
ATOM 1634 C C . LEU A 1 227 ? 17.236 13.820 4.657 1.00 65.38 227 LEU A C 1
ATOM 1636 O O . LEU A 1 227 ? 17.423 13.890 5.873 1.00 65.38 227 LEU A O 1
ATOM 1640 N N . GLY A 1 228 ? 17.656 12.785 3.928 1.00 61.16 228 GLY A N 1
ATOM 1641 C CA . GLY A 1 228 ? 18.575 11.744 4.396 1.00 61.16 228 GLY A CA 1
ATOM 1642 C C . GLY A 1 228 ? 17.911 10.545 5.069 1.00 61.16 228 GLY A C 1
ATOM 1643 O O . GLY A 1 228 ? 18.583 9.782 5.764 1.00 61.16 228 GLY A O 1
ATOM 1644 N N . LEU A 1 229 ? 16.600 10.363 4.905 1.00 63.53 229 LEU A N 1
ATOM 1645 C CA . LEU A 1 229 ? 15.852 9.276 5.535 1.00 63.53 229 LEU A CA 1
ATOM 1646 C C . LEU A 1 229 ? 14.770 8.740 4.576 1.00 63.53 229 LEU A C 1
ATOM 1648 O O . LEU A 1 229 ? 14.028 9.527 3.996 1.00 63.53 229 LEU A O 1
ATOM 1652 N N . PRO A 1 230 ? 14.531 7.417 4.481 1.00 64.75 230 PRO A N 1
ATOM 1653 C CA . PRO A 1 230 ? 13.437 6.893 3.659 1.00 64.75 230 PRO A CA 1
ATOM 1654 C C . PRO A 1 230 ? 12.065 7.358 4.163 1.00 64.75 230 PRO A C 1
ATOM 1656 O O . PRO A 1 230 ? 11.827 7.320 5.378 1.00 64.75 230 PRO A O 1
ATOM 1659 N N . ALA A 1 231 ? 11.169 7.733 3.258 1.00 79.19 231 ALA A N 1
ATOM 1660 C CA . ALA A 1 231 ? 9.775 8.103 3.510 1.00 79.19 231 ALA A CA 1
ATOM 1661 C C . ALA A 1 231 ? 8.880 7.561 2.384 1.00 79.19 231 ALA A C 1
ATOM 1663 O O . ALA A 1 231 ? 9.399 7.187 1.332 1.00 79.19 231 ALA A O 1
ATOM 1664 N N . GLY A 1 232 ? 7.571 7.471 2.630 1.00 90.88 232 GLY A N 1
ATOM 1665 C CA . GLY A 1 232 ? 6.615 6.878 1.689 1.00 90.88 232 GLY A CA 1
ATOM 1666 C C . GLY A 1 232 ? 5.644 5.880 2.317 1.00 90.88 232 GLY A C 1
ATOM 1667 O O . GLY A 1 232 ? 5.663 5.674 3.532 1.00 90.88 232 GLY A O 1
ATOM 1668 N N . GLY A 1 233 ? 4.815 5.245 1.491 1.00 94.88 233 GLY A N 1
ATOM 1669 C CA . GLY A 1 233 ? 3.647 4.498 1.949 1.00 94.88 233 GLY A CA 1
ATOM 1670 C C . GLY A 1 233 ? 2.548 5.478 2.332 1.00 94.88 233 GLY A C 1
ATOM 1671 O O . GLY A 1 233 ? 2.365 5.733 3.518 1.00 94.88 233 GLY A O 1
ATOM 1672 N N . GLY A 1 234 ? 1.876 6.083 1.350 1.00 95.38 234 GLY A N 1
ATOM 1673 C CA . GLY A 1 234 ? 0.761 7.000 1.611 1.00 95.38 234 GLY A CA 1
ATOM 1674 C C . GLY A 1 234 ? -0.357 6.268 2.351 1.00 95.38 234 GLY A C 1
ATOM 1675 O O . GLY A 1 234 ? -0.713 6.640 3.466 1.00 95.38 234 GLY A O 1
ATOM 1676 N N . GLY A 1 235 ? -0.814 5.148 1.786 1.00 98.31 235 GLY A N 1
ATOM 1677 C CA . GLY A 1 235 ? -1.750 4.237 2.444 1.00 98.31 235 GLY A CA 1
ATOM 1678 C C . GLY A 1 235 ? -1.079 3.389 3.528 1.00 98.31 235 GLY A C 1
ATOM 1679 O O . GLY A 1 235 ? -1.409 3.511 4.703 1.00 98.31 235 GLY A O 1
ATOM 1680 N N . ILE A 1 236 ? -0.127 2.529 3.151 1.00 98.69 236 ILE A N 1
ATOM 1681 C CA . ILE A 1 236 ? 0.518 1.559 4.053 1.00 98.69 236 ILE A CA 1
ATOM 1682 C C . ILE A 1 236 ? 2.046 1.639 3.960 1.00 98.69 236 ILE A C 1
ATOM 1684 O O . ILE A 1 236 ? 2.618 1.622 2.870 1.00 98.69 236 ILE A O 1
ATOM 1688 N N . TYR A 1 237 ? 2.731 1.618 5.103 1.00 97.94 237 TYR A N 1
ATOM 1689 C CA . TYR A 1 237 ? 4.161 1.311 5.191 1.00 97.94 237 TYR A CA 1
ATOM 1690 C C . TYR A 1 237 ? 4.395 0.014 5.969 1.00 97.94 237 TYR A C 1
ATOM 1692 O O . TYR A 1 237 ? 3.869 -0.150 7.069 1.00 97.94 237 TYR A O 1
ATOM 1700 N N . VAL A 1 238 ? 5.253 -0.863 5.444 1.00 96.88 238 VAL A N 1
ATOM 1701 C CA . VAL A 1 238 ? 5.728 -2.083 6.110 1.00 96.88 238 VAL A CA 1
ATOM 1702 C C . VAL A 1 238 ? 7.252 -2.052 6.201 1.00 96.88 238 VAL A C 1
ATOM 1704 O O . VAL A 1 238 ? 7.937 -2.052 5.180 1.00 96.88 238 VAL A O 1
ATOM 1707 N N . GLY A 1 239 ? 7.791 -2.051 7.419 1.00 94.75 239 GLY A N 1
ATOM 1708 C CA . GLY A 1 239 ? 9.223 -2.152 7.694 1.00 94.75 239 GLY A CA 1
ATOM 1709 C C . GLY A 1 239 ? 9.543 -3.395 8.510 1.00 94.75 239 GLY A C 1
ATOM 1710 O O . GLY A 1 239 ? 9.009 -3.552 9.606 1.00 94.75 239 GLY A O 1
ATOM 1711 N N . ASP A 1 240 ? 10.429 -4.243 7.987 1.00 92.31 240 ASP A N 1
ATOM 1712 C CA . ASP A 1 240 ? 11.044 -5.356 8.724 1.00 92.31 240 ASP A CA 1
ATOM 1713 C C . ASP A 1 240 ? 10.033 -6.375 9.321 1.00 92.31 240 ASP A C 1
ATOM 1715 O O . ASP A 1 240 ? 10.322 -7.021 10.324 1.00 92.31 240 ASP A O 1
ATOM 1719 N N . GLY A 1 241 ? 8.845 -6.513 8.711 1.00 90.81 241 GLY A N 1
ATOM 1720 C CA . GLY A 1 241 ? 7.731 -7.361 9.173 1.00 90.81 241 GLY A CA 1
ATOM 1721 C C . GLY A 1 241 ? 7.143 -8.287 8.094 1.00 90.81 241 GLY A C 1
ATOM 1722 O O . GLY A 1 241 ? 7.608 -8.300 6.950 1.00 90.81 241 GLY A O 1
ATOM 1723 N N . SER A 1 242 ? 6.102 -9.054 8.441 1.00 93.12 242 SER A N 1
ATOM 1724 C CA . SER A 1 242 ? 5.498 -10.085 7.565 1.00 93.12 242 SER A CA 1
ATOM 1725 C C . SER A 1 242 ? 3.952 -10.074 7.520 1.00 93.12 242 SER A C 1
ATOM 1727 O O . SER A 1 242 ? 3.342 -11.136 7.647 1.00 93.12 242 SER A O 1
ATOM 1729 N N . PRO A 1 243 ? 3.270 -8.918 7.375 1.00 95.75 243 PRO A N 1
ATOM 1730 C CA . PRO A 1 243 ? 1.811 -8.864 7.440 1.00 95.75 243 PRO A CA 1
ATOM 1731 C C . PRO A 1 243 ? 1.113 -9.546 6.258 1.00 95.75 243 PRO A C 1
ATOM 1733 O O . PRO A 1 243 ? 1.608 -9.551 5.124 1.00 95.75 243 PRO A O 1
ATOM 1736 N N . PHE A 1 244 ? -0.102 -10.023 6.517 1.00 96.94 244 PHE A N 1
ATOM 1737 C CA . PHE A 1 244 ? -1.079 -10.344 5.482 1.00 96.94 244 PHE A CA 1
ATOM 1738 C C . PHE A 1 244 ? -1.875 -9.076 5.173 1.00 96.94 244 PHE A C 1
ATOM 1740 O O . PHE A 1 244 ? -2.517 -8.518 6.055 1.00 96.94 244 PHE A O 1
ATOM 1747 N N . ILE A 1 245 ? -1.824 -8.601 3.930 1.00 98.56 245 ILE A N 1
ATOM 1748 C CA . ILE A 1 245 ? -2.603 -7.445 3.468 1.00 98.56 245 ILE A CA 1
ATOM 1749 C C . ILE A 1 245 ? -3.553 -7.983 2.407 1.00 98.56 245 ILE A C 1
ATOM 1751 O O . ILE A 1 245 ? -3.130 -8.259 1.279 1.00 98.56 245 ILE A O 1
ATOM 1755 N N . THR A 1 246 ? -4.813 -8.219 2.773 1.00 98.44 246 THR A N 1
ATOM 1756 C CA . THR A 1 246 ? -5.740 -8.973 1.921 1.00 98.44 246 THR A CA 1
ATOM 1757 C C . THR A 1 246 ? -7.140 -8.389 1.836 1.00 98.44 246 THR A C 1
ATOM 1759 O O . THR A 1 246 ? -7.707 -8.034 2.852 1.00 98.44 246 THR A O 1
ATOM 1762 N N . GLY A 1 247 ? -7.747 -8.338 0.648 1.00 97.88 247 GLY A N 1
ATOM 1763 C CA . GLY A 1 247 ? -9.151 -7.912 0.521 1.00 97.88 247 GLY A CA 1
ATOM 1764 C C . GLY A 1 247 ? -9.422 -6.441 0.868 1.00 97.88 247 GLY A C 1
ATOM 1765 O O . GLY A 1 247 ? -10.561 -6.093 1.157 1.00 97.88 247 GLY A O 1
ATOM 1766 N N . ASN A 1 248 ? -8.399 -5.580 0.871 1.00 98.88 248 ASN A N 1
ATOM 1767 C CA . ASN A 1 248 ? -8.548 -4.148 1.142 1.00 98.88 248 ASN A CA 1
ATOM 1768 C C . ASN A 1 248 ? -8.730 -3.348 -0.156 1.00 98.88 248 ASN A C 1
ATOM 1770 O O . ASN A 1 248 ? -8.251 -3.743 -1.225 1.00 98.88 248 ASN A O 1
ATOM 1774 N N . VAL A 1 249 ? -9.334 -2.168 -0.033 1.00 98.88 249 VAL A N 1
ATOM 1775 C CA . VAL A 1 249 ? -9.260 -1.098 -1.033 1.00 98.88 249 VAL A CA 1
ATOM 1776 C C . VAL A 1 249 ? -8.257 -0.062 -0.530 1.00 98.88 249 VAL A C 1
ATOM 1778 O O . VAL A 1 249 ? -8.391 0.444 0.578 1.00 98.88 249 VAL A O 1
ATOM 1781 N N . ILE A 1 250 ? -7.230 0.232 -1.324 1.00 98.94 250 ILE A N 1
ATOM 1782 C CA . ILE A 1 250 ? -6.172 1.197 -1.006 1.00 98.94 250 ILE A CA 1
ATOM 1783 C C . ILE A 1 250 ? -6.178 2.231 -2.127 1.00 98.94 250 ILE A C 1
ATOM 1785 O O . ILE A 1 250 ? -5.719 1.939 -3.237 1.00 98.94 250 ILE A O 1
ATOM 1789 N N . GLU A 1 251 ? -6.749 3.407 -1.873 1.00 98.38 251 GLU A N 1
ATOM 1790 C CA . GLU A 1 251 ? -7.028 4.378 -2.933 1.00 98.38 251 GLU A CA 1
ATOM 1791 C C . GLU A 1 251 ? -6.784 5.840 -2.580 1.00 98.38 251 GLU A C 1
ATOM 1793 O O . GLU A 1 251 ? -6.860 6.216 -1.424 1.00 98.38 251 GLU A O 1
ATOM 1798 N N . GLY A 1 252 ? -6.478 6.682 -3.569 1.00 95.50 252 GLY A N 1
ATOM 1799 C CA . GLY A 1 252 ? -6.377 8.136 -3.365 1.00 95.50 252 GLY A CA 1
ATOM 1800 C C . GLY A 1 252 ? -5.288 8.595 -2.383 1.00 95.50 252 GLY A C 1
ATOM 1801 O O . GLY A 1 252 ? -5.247 9.771 -2.028 1.00 95.50 252 GLY A O 1
ATOM 1802 N N . ASN A 1 253 ? -4.409 7.697 -1.928 1.00 97.12 253 ASN A N 1
ATOM 1803 C CA . ASN A 1 253 ? -3.340 8.039 -0.998 1.00 97.12 253 ASN A CA 1
ATOM 1804 C C . ASN A 1 253 ? -2.177 8.684 -1.756 1.00 97.12 253 ASN A C 1
ATOM 1806 O O . ASN A 1 253 ? -1.844 8.263 -2.870 1.00 97.12 253 ASN A O 1
ATOM 1810 N N . THR A 1 254 ? -1.533 9.684 -1.152 1.00 92.44 254 THR A N 1
ATOM 1811 C CA . THR A 1 254 ? -0.467 10.443 -1.817 1.00 92.44 254 THR A CA 1
ATOM 1812 C C . THR A 1 254 ? 0.829 10.498 -1.014 1.00 92.44 254 THR A C 1
ATOM 1814 O O . THR A 1 254 ? 0.841 10.457 0.219 1.00 92.44 254 THR A O 1
ATOM 1817 N N . VAL A 1 255 ? 1.951 10.592 -1.731 1.00 89.75 255 VAL A N 1
ATOM 1818 C CA . VAL A 1 255 ? 3.276 10.847 -1.153 1.00 89.75 255 VAL A CA 1
ATOM 1819 C C . VAL A 1 255 ? 3.946 11.993 -1.906 1.00 89.75 255 VAL A C 1
ATOM 1821 O O . VAL A 1 255 ? 4.116 11.943 -3.125 1.00 89.75 255 VAL A O 1
ATOM 1824 N N . ILE A 1 256 ? 4.375 13.006 -1.159 1.00 81.81 256 ILE A N 1
ATOM 1825 C CA . ILE A 1 256 ? 4.990 14.236 -1.658 1.00 81.81 256 ILE A CA 1
ATOM 1826 C C . ILE A 1 256 ? 6.373 14.367 -1.018 1.00 81.81 256 ILE A C 1
ATOM 1828 O O . ILE A 1 256 ? 6.476 14.326 0.205 1.00 81.81 256 ILE A O 1
ATOM 1832 N N . SER A 1 257 ? 7.439 14.539 -1.807 1.00 72.88 257 SER A N 1
ATOM 1833 C CA . SER A 1 257 ? 8.790 14.806 -1.283 1.00 72.88 257 SER A CA 1
ATOM 1834 C C . SER A 1 257 ? 9.341 16.110 -1.843 1.00 72.88 257 SER A C 1
ATOM 1836 O O . SER A 1 257 ? 9.602 16.212 -3.043 1.00 72.88 257 SER A O 1
ATOM 1838 N N . ASP A 1 258 ? 9.573 17.087 -0.961 1.00 63.56 258 ASP A N 1
ATOM 1839 C CA . ASP A 1 258 ? 10.336 18.301 -1.286 1.00 63.56 258 ASP A CA 1
ATOM 1840 C C . ASP A 1 258 ? 11.863 18.077 -1.227 1.00 63.56 258 ASP A C 1
ATOM 1842 O O . ASP A 1 258 ? 12.653 18.979 -1.514 1.00 63.56 258 ASP A O 1
ATOM 1846 N N . THR A 1 259 ? 12.278 16.854 -0.877 1.00 61.06 259 THR A N 1
ATOM 1847 C CA . THR A 1 259 ? 13.663 16.476 -0.584 1.00 61.06 259 THR A CA 1
ATOM 1848 C C . THR A 1 259 ? 14.259 15.624 -1.699 1.00 61.06 259 THR A C 1
ATOM 1850 O O . THR A 1 259 ? 13.552 14.810 -2.286 1.00 61.06 259 THR A O 1
ATOM 1853 N N . LEU A 1 260 ? 15.580 15.715 -1.913 1.00 60.62 260 LEU A N 1
ATOM 1854 C CA . LEU A 1 260 ? 16.337 14.911 -2.896 1.00 60.62 260 LEU A CA 1
ATOM 1855 C C . LEU A 1 260 ? 16.156 13.382 -2.760 1.00 60.62 260 LEU A C 1
ATOM 1857 O O . LEU A 1 260 ? 16.557 12.641 -3.656 1.00 60.62 260 LEU A O 1
ATOM 1861 N N . ASP A 1 261 ? 15.576 12.901 -1.657 1.00 64.81 261 ASP A N 1
ATOM 1862 C CA . ASP A 1 261 ? 15.133 11.518 -1.530 1.00 64.81 261 ASP A CA 1
ATOM 1863 C C . ASP A 1 261 ? 13.804 11.316 -2.295 1.00 64.81 261 ASP A C 1
ATOM 1865 O O . ASP A 1 261 ? 12.787 11.918 -1.925 1.00 64.81 261 ASP A O 1
ATOM 1869 N N . PRO A 1 262 ? 13.762 10.441 -3.322 1.00 69.81 262 PRO A N 1
ATOM 1870 C CA . PRO A 1 262 ? 12.546 10.188 -4.086 1.00 69.81 262 PRO A CA 1
ATOM 1871 C C . PRO A 1 262 ? 11.448 9.596 -3.199 1.00 69.81 262 PRO A C 1
ATOM 1873 O O . PRO A 1 262 ? 11.700 8.717 -2.358 1.00 69.81 262 PRO A O 1
ATOM 1876 N N . ALA A 1 263 ? 10.228 10.087 -3.412 1.00 83.50 263 ALA A N 1
ATOM 1877 C CA . ALA A 1 263 ? 9.022 9.603 -2.756 1.00 83.50 263 ALA A CA 1
ATOM 1878 C C . ALA A 1 263 ? 8.697 8.172 -3.230 1.00 83.50 263 ALA A C 1
ATOM 1880 O O . ALA A 1 263 ? 9.020 7.795 -4.356 1.00 83.50 263 ALA A O 1
ATOM 1881 N N . LYS A 1 264 ? 8.107 7.345 -2.355 1.00 90.19 264 LYS A N 1
ATOM 1882 C CA . LYS A 1 264 ? 7.978 5.890 -2.567 1.00 90.19 264 LYS A CA 1
ATOM 1883 C C . LYS A 1 264 ? 6.614 5.363 -2.153 1.00 90.19 264 LYS A C 1
ATOM 1885 O O . LYS A 1 264 ? 6.163 5.685 -1.057 1.00 90.19 264 LYS A O 1
ATOM 1890 N N . GLY A 1 265 ? 6.014 4.488 -2.956 1.00 93.88 265 GLY A N 1
ATOM 1891 C CA . GLY A 1 265 ? 4.851 3.697 -2.545 1.00 93.88 265 GLY A CA 1
ATOM 1892 C C . GLY A 1 265 ? 3.634 4.561 -2.228 1.00 93.88 265 GLY A C 1
ATOM 1893 O O . GLY A 1 265 ? 3.340 4.779 -1.055 1.00 93.88 265 GLY A O 1
ATOM 1894 N N . GLY A 1 266 ? 2.930 5.059 -3.245 1.00 94.38 266 GLY A N 1
ATOM 1895 C CA . GLY A 1 266 ? 1.729 5.883 -3.045 1.00 94.38 266 GLY A CA 1
ATOM 1896 C C . GLY A 1 266 ? 0.682 5.123 -2.236 1.00 94.38 266 GLY A C 1
ATOM 1897 O O . GLY A 1 266 ? 0.269 5.559 -1.162 1.00 94.38 266 GLY A O 1
ATOM 1898 N N . GLY A 1 267 ? 0.340 3.920 -2.702 1.00 98.06 267 GLY A N 1
ATOM 1899 C CA . GLY A 1 267 ? -0.485 2.975 -1.955 1.00 98.06 267 GLY A CA 1
ATOM 1900 C C . GLY A 1 267 ? 0.307 2.288 -0.843 1.00 98.06 267 GLY A C 1
ATOM 1901 O O . GLY A 1 267 ? -0.009 2.453 0.332 1.00 98.06 267 GLY A O 1
ATOM 1902 N N . ILE A 1 268 ? 1.339 1.515 -1.200 1.00 98.69 268 ILE A N 1
ATOM 1903 C CA . ILE A 1 268 ? 2.099 0.669 -0.264 1.00 98.69 268 ILE A CA 1
ATOM 1904 C C . ILE A 1 268 ? 3.614 0.861 -0.439 1.00 98.69 268 ILE A C 1
ATOM 1906 O O . ILE A 1 268 ? 4.131 0.707 -1.543 1.00 98.69 268 ILE A O 1
ATOM 1910 N N . TYR A 1 269 ? 4.352 1.094 0.651 1.00 97.69 269 TYR A N 1
ATOM 1911 C CA . TYR A 1 269 ? 5.820 1.002 0.692 1.00 97.69 269 TYR A CA 1
ATOM 1912 C C . TYR A 1 269 ? 6.263 -0.153 1.603 1.00 97.69 269 TYR A C 1
ATOM 1914 O O . TYR A 1 269 ? 5.976 -0.171 2.796 1.00 97.69 269 TYR A O 1
ATOM 1922 N N . ILE A 1 270 ? 7.001 -1.107 1.035 1.00 97.38 270 ILE A N 1
ATOM 1923 C CA . ILE A 1 270 ? 7.576 -2.276 1.702 1.00 97.38 270 ILE A CA 1
ATOM 1924 C C . ILE A 1 270 ? 9.106 -2.147 1.780 1.00 97.38 270 ILE A C 1
ATOM 1926 O O . ILE A 1 270 ? 9.765 -1.955 0.757 1.00 97.38 270 ILE A O 1
ATOM 1930 N N . LEU A 1 271 ? 9.688 -2.288 2.975 1.00 95.69 271 LEU A N 1
ATOM 1931 C CA . LEU A 1 271 ? 11.129 -2.179 3.218 1.00 95.69 271 LEU A CA 1
ATOM 1932 C C . LEU A 1 271 ? 11.650 -3.333 4.088 1.00 95.69 271 LEU A C 1
ATOM 1934 O O . LEU A 1 271 ? 11.259 -3.453 5.248 1.00 95.69 271 LEU A O 1
ATOM 1938 N N . ARG A 1 272 ? 12.585 -4.132 3.549 1.00 94.56 272 ARG A N 1
ATOM 1939 C CA . ARG A 1 272 ? 13.198 -5.310 4.211 1.00 94.56 272 ARG A CA 1
ATOM 1940 C C . ARG A 1 272 ? 12.179 -6.274 4.835 1.00 94.56 272 ARG A C 1
ATOM 1942 O O . ARG A 1 272 ? 12.416 -6.844 5.894 1.00 94.56 272 ARG A O 1
ATOM 1949 N N . ALA A 1 273 ? 11.031 -6.430 4.191 1.00 94.38 273 ALA A N 1
ATOM 1950 C CA . ALA A 1 273 ? 9.879 -7.134 4.738 1.00 94.38 273 ALA A CA 1
ATOM 1951 C C . ALA A 1 273 ? 9.449 -8.290 3.818 1.00 94.38 273 ALA A C 1
ATOM 1953 O O . ALA A 1 273 ? 9.887 -8.390 2.666 1.00 94.38 273 ALA A O 1
ATOM 1954 N N . VAL A 1 274 ? 8.596 -9.183 4.322 1.00 95.94 274 VAL A N 1
ATOM 1955 C CA . VAL A 1 274 ? 8.075 -10.339 3.564 1.00 95.94 274 VAL A CA 1
ATOM 1956 C C . VAL A 1 274 ? 6.541 -10.461 3.621 1.00 95.94 274 VAL A C 1
ATOM 1958 O O . VAL A 1 274 ? 6.019 -11.535 3.906 1.00 95.94 274 VAL A O 1
ATOM 1961 N N . PRO A 1 275 ? 5.779 -9.379 3.354 1.00 96.56 275 PRO A N 1
ATOM 1962 C CA . PRO A 1 275 ? 4.324 -9.431 3.410 1.00 96.56 275 PRO A CA 1
ATOM 1963 C C . PRO A 1 275 ? 3.715 -10.287 2.294 1.00 96.56 275 PRO A C 1
ATOM 1965 O O . PRO A 1 275 ? 4.284 -10.447 1.205 1.00 96.56 275 PRO A O 1
ATOM 1968 N N . PHE A 1 276 ? 2.502 -10.766 2.558 1.00 98.00 276 PHE A N 1
ATOM 1969 C CA . PHE A 1 276 ? 1.648 -11.438 1.588 1.00 98.00 276 PHE A CA 1
ATOM 1970 C C . PHE A 1 276 ? 0.494 -10.508 1.197 1.00 98.00 276 PHE A C 1
ATOM 1972 O O . PHE A 1 276 ? -0.413 -10.254 1.989 1.00 98.00 276 PHE A O 1
ATOM 1979 N N . ILE A 1 277 ? 0.546 -9.976 -0.024 1.00 98.81 277 ILE A N 1
ATOM 1980 C CA . ILE A 1 277 ? -0.399 -8.981 -0.543 1.00 98.81 277 ILE A CA 1
ATOM 1981 C C . ILE A 1 277 ? -1.305 -9.661 -1.566 1.00 98.81 277 ILE A C 1
ATOM 1983 O O . ILE A 1 277 ? -0.844 -10.000 -2.663 1.00 98.81 277 ILE A O 1
ATOM 1987 N N . SER A 1 278 ? -2.586 -9.870 -1.238 1.00 98.81 278 SER A N 1
ATOM 1988 C CA . SER A 1 278 ? -3.503 -10.536 -2.174 1.00 98.81 278 SER A CA 1
ATOM 1989 C C . SER A 1 278 ? -4.963 -10.108 -2.154 1.00 98.81 278 SER A C 1
ATOM 1991 O O . SER A 1 278 ? -5.510 -9.785 -1.108 1.00 98.81 278 SER A O 1
ATOM 1993 N N . ASN A 1 279 ? -5.628 -10.190 -3.308 1.00 98.50 279 ASN A N 1
ATOM 1994 C CA . ASN A 1 279 ? -7.044 -9.838 -3.471 1.00 98.50 279 ASN A CA 1
ATOM 1995 C C . ASN A 1 279 ? -7.374 -8.378 -3.087 1.00 98.50 279 ASN A C 1
ATOM 1997 O O . ASN A 1 279 ? -8.510 -8.086 -2.731 1.00 98.50 279 ASN A O 1
ATOM 2001 N N . ASN A 1 280 ? -6.400 -7.462 -3.128 1.00 98.81 280 ASN A N 1
ATOM 2002 C CA . ASN A 1 280 ? -6.633 -6.037 -2.878 1.00 98.81 280 ASN A CA 1
ATOM 2003 C C . ASN A 1 280 ? -6.952 -5.290 -4.181 1.00 98.81 280 ASN A C 1
ATOM 2005 O O . ASN A 1 280 ? -6.504 -5.681 -5.265 1.00 98.81 280 ASN A O 1
ATOM 2009 N N . ILE A 1 281 ? -7.651 -4.164 -4.048 1.00 98.88 281 ILE A N 1
ATOM 2010 C CA . ILE A 1 281 ? -7.784 -3.142 -5.089 1.00 98.88 281 ILE A CA 1
ATOM 2011 C C . ILE A 1 281 ? -6.883 -1.974 -4.689 1.00 98.88 281 ILE A C 1
ATOM 2013 O O . ILE A 1 281 ? -7.127 -1.320 -3.681 1.00 98.88 281 ILE A O 1
ATOM 2017 N N . ILE A 1 282 ? -5.837 -1.714 -5.468 1.00 98.88 282 ILE A N 1
ATOM 2018 C CA . ILE A 1 282 ? -4.852 -0.658 -5.220 1.00 98.88 282 ILE A CA 1
ATOM 2019 C C . ILE A 1 282 ? -4.958 0.320 -6.383 1.00 98.88 282 ILE A C 1
ATOM 2021 O O . ILE A 1 282 ? -4.510 0.004 -7.490 1.00 98.88 282 ILE A O 1
ATOM 2025 N N . ARG A 1 283 ? -5.606 1.471 -6.174 1.00 98.50 283 ARG A N 1
ATOM 2026 C CA . ARG A 1 283 ? -5.958 2.370 -7.282 1.00 98.50 283 ARG A CA 1
ATOM 2027 C C . ARG A 1 283 ? -5.818 3.853 -6.996 1.00 98.50 283 ARG A C 1
ATOM 2029 O O . ARG A 1 283 ? -6.073 4.290 -5.887 1.00 98.50 283 ARG A O 1
ATOM 2036 N N . HIS A 1 284 ? -5.484 4.647 -8.009 1.00 95.94 284 HIS A N 1
ATOM 2037 C CA . HIS A 1 284 ? -5.436 6.115 -7.895 1.00 95.94 284 HIS A CA 1
ATOM 2038 C C . HIS A 1 284 ? -4.548 6.643 -6.758 1.00 95.94 284 HIS A C 1
ATOM 2040 O O . HIS A 1 284 ? -4.768 7.740 -6.255 1.00 95.94 284 HIS A O 1
ATOM 2046 N N . ASN A 1 285 ? -3.540 5.870 -6.347 1.00 96.50 285 ASN A N 1
ATOM 2047 C CA . ASN A 1 285 ? -2.523 6.346 -5.422 1.00 96.50 285 ASN A CA 1
ATOM 2048 C C . ASN A 1 285 ? -1.420 7.068 -6.207 1.00 96.50 285 ASN A C 1
ATOM 2050 O O . ASN A 1 285 ? -1.081 6.661 -7.322 1.00 96.50 285 ASN A O 1
ATOM 2054 N N . VAL A 1 286 ? -0.873 8.140 -5.636 1.00 91.69 286 VAL A N 1
ATOM 2055 C CA . VAL A 1 286 ? 0.001 9.083 -6.352 1.00 91.69 286 VAL A CA 1
ATOM 2056 C C . VAL A 1 286 ? 1.297 9.321 -5.590 1.00 91.69 286 VAL A C 1
ATOM 2058 O O . VAL A 1 286 ? 1.313 9.475 -4.370 1.00 91.69 286 VAL A O 1
ATOM 2061 N N . VAL A 1 287 ? 2.401 9.403 -6.322 1.00 88.50 287 VAL A N 1
ATOM 2062 C CA . VAL A 1 287 ? 3.707 9.789 -5.790 1.00 88.50 287 VAL A CA 1
ATOM 2063 C C . VAL A 1 287 ? 4.265 10.927 -6.642 1.00 88.50 287 VAL A C 1
ATOM 2065 O O . VAL A 1 287 ? 4.366 10.773 -7.855 1.00 88.50 287 VAL A O 1
ATOM 2068 N N . GLY A 1 288 ? 4.658 12.045 -6.022 1.00 75.06 288 GLY A N 1
ATOM 2069 C CA . GLY A 1 288 ? 5.421 13.112 -6.691 1.00 75.06 288 GLY A CA 1
ATOM 2070 C C . GLY A 1 288 ? 4.646 14.351 -7.170 1.00 75.06 288 GLY A C 1
ATOM 2071 O O . GLY A 1 288 ? 5.237 15.184 -7.854 1.00 75.06 288 GLY A O 1
ATOM 2072 N N . GLU A 1 289 ? 3.369 14.528 -6.814 1.00 62.62 289 GLU A N 1
ATOM 2073 C CA . GLU A 1 289 ? 2.686 15.826 -6.972 1.00 62.62 289 GLU A CA 1
ATOM 2074 C C . GLU A 1 289 ? 2.890 16.699 -5.730 1.00 62.62 289 GLU A C 1
ATOM 2076 O O . GLU A 1 289 ? 2.423 16.349 -4.650 1.00 62.62 289 GLU A O 1
ATOM 2081 N N . ALA A 1 290 ? 3.546 17.852 -5.873 1.00 47.31 290 ALA A N 1
ATOM 2082 C CA . ALA A 1 290 ? 3.690 18.833 -4.798 1.00 47.31 290 ALA A CA 1
ATOM 2083 C C . ALA A 1 290 ? 2.915 20.134 -5.100 1.00 47.31 290 ALA A C 1
ATOM 2085 O O . ALA A 1 290 ? 2.790 20.515 -6.271 1.00 47.31 290 ALA A O 1
ATOM 2086 N N . PRO A 1 291 ? 2.401 20.854 -4.079 1.00 44.22 291 PRO A N 1
ATOM 2087 C CA . PRO A 1 291 ? 1.694 22.117 -4.287 1.00 44.22 291 PRO A CA 1
ATOM 2088 C C . PRO A 1 291 ? 2.568 23.186 -4.972 1.00 44.22 291 PRO A C 1
ATOM 2090 O O . PRO A 1 291 ? 3.781 23.224 -4.754 1.00 44.22 291 PRO A O 1
ATOM 2093 N N . PRO A 1 292 ? 1.986 24.125 -5.744 1.00 39.53 292 PRO A N 1
ATOM 2094 C CA . PRO A 1 292 ? 2.751 25.204 -6.367 1.00 39.53 292 PRO A CA 1
ATOM 2095 C C . PRO A 1 292 ? 3.539 26.031 -5.336 1.00 39.53 292 PRO A C 1
ATOM 2097 O O . PRO A 1 292 ? 2.949 26.722 -4.508 1.00 39.53 292 PRO A O 1
ATOM 2100 N N . GLY A 1 293 ? 4.873 25.988 -5.412 1.00 38.78 293 GLY A N 1
ATOM 2101 C CA . GLY A 1 293 ? 5.776 26.740 -4.529 1.00 38.78 293 GLY A CA 1
ATOM 2102 C C . GLY A 1 293 ? 6.599 25.899 -3.545 1.00 38.78 293 GLY A C 1
ATOM 2103 O O . GLY A 1 293 ? 7.435 26.470 -2.846 1.00 38.78 293 GLY A O 1
ATOM 2104 N N . SER A 1 294 ? 6.424 24.572 -3.511 1.00 43.88 294 SER A N 1
ATOM 2105 C CA . SER A 1 294 ? 7.449 23.654 -2.990 1.00 43.88 294 SER A CA 1
ATOM 2106 C C . SER A 1 294 ? 8.757 23.761 -3.793 1.00 43.88 294 SER A C 1
ATOM 2108 O O . SER A 1 294 ? 8.789 24.347 -4.879 1.00 43.88 294 SER A O 1
ATOM 2110 N N . GLY A 1 295 ? 9.847 23.216 -3.237 1.00 45.88 295 GLY A N 1
ATOM 2111 C CA . GLY A 1 295 ? 11.178 23.200 -3.857 1.00 45.88 295 GLY A CA 1
ATOM 2112 C C . GLY A 1 295 ? 11.273 22.368 -5.152 1.00 45.88 295 GLY A C 1
ATOM 2113 O O . GLY A 1 295 ? 10.256 22.051 -5.765 1.00 45.88 295 GLY A O 1
ATOM 2114 N N . PRO A 1 296 ? 12.488 22.019 -5.617 1.00 44.66 296 PRO A N 1
ATOM 2115 C CA . PRO A 1 296 ? 12.641 21.163 -6.791 1.00 44.66 296 PRO A CA 1
ATOM 2116 C C . PRO A 1 296 ? 12.047 19.782 -6.491 1.00 44.66 296 PRO A C 1
ATOM 2118 O O . PRO A 1 296 ? 12.611 19.043 -5.691 1.00 44.66 296 PRO A O 1
ATOM 2121 N N . ASP A 1 297 ? 10.905 19.463 -7.100 1.00 50.56 297 ASP A N 1
ATOM 2122 C CA . ASP A 1 297 ? 10.161 18.228 -6.832 1.00 50.56 297 ASP A CA 1
ATOM 2123 C C . ASP A 1 297 ? 10.959 16.991 -7.259 1.00 50.56 297 ASP A C 1
ATOM 2125 O O . ASP A 1 297 ? 11.523 16.942 -8.356 1.00 50.56 297 ASP A O 1
ATOM 2129 N N . ASN A 1 298 ? 10.965 15.970 -6.402 1.00 54.00 298 ASN A N 1
ATOM 2130 C CA . ASN A 1 298 ? 11.774 14.769 -6.585 1.00 54.00 298 ASN A CA 1
ATOM 2131 C C . ASN A 1 298 ? 10.912 13.586 -7.017 1.00 54.00 298 ASN A C 1
ATOM 2133 O O . ASN A 1 298 ? 9.800 13.405 -6.522 1.00 54.00 298 ASN A O 1
ATOM 2137 N N . GLY A 1 299 ? 11.429 12.821 -7.983 1.00 62.31 299 GLY A N 1
ATOM 2138 C CA . GLY A 1 299 ? 10.686 11.779 -8.690 1.00 62.31 299 GLY A CA 1
ATOM 2139 C C . GLY A 1 299 ? 10.071 10.735 -7.757 1.00 62.31 299 GLY A C 1
ATOM 2140 O O . GLY A 1 299 ? 10.596 10.458 -6.675 1.00 62.31 299 GLY A O 1
ATOM 2141 N N . GLY A 1 300 ? 8.923 10.201 -8.165 1.00 78.00 300 GLY A N 1
ATOM 2142 C CA . GLY A 1 300 ? 8.177 9.207 -7.408 1.00 78.00 300 GLY A CA 1
ATOM 2143 C C . GLY A 1 300 ? 8.336 7.795 -7.956 1.00 78.00 300 GLY A C 1
ATOM 2144 O O . GLY A 1 300 ? 8.103 7.585 -9.140 1.00 78.00 300 GLY A O 1
ATOM 2145 N N . ASN A 1 301 ? 8.630 6.820 -7.095 1.00 88.38 301 ASN A N 1
ATOM 2146 C CA . ASN A 1 301 ? 8.734 5.410 -7.482 1.00 88.38 301 ASN A CA 1
ATOM 2147 C C . ASN A 1 301 ? 7.628 4.571 -6.822 1.00 88.38 301 ASN A C 1
ATOM 2149 O O . ASN A 1 301 ? 7.356 4.714 -5.625 1.00 88.38 301 ASN A O 1
ATOM 2153 N N . GLY A 1 302 ? 7.014 3.651 -7.570 1.00 92.81 302 GLY A N 1
ATOM 2154 C CA . GLY A 1 302 ? 5.963 2.770 -7.051 1.00 92.81 302 GLY A CA 1
ATOM 2155 C C . GLY A 1 302 ? 4.672 3.521 -6.718 1.00 92.81 302 GLY A C 1
ATOM 2156 O O . GLY A 1 302 ? 4.358 3.708 -5.543 1.00 92.81 302 GLY A O 1
ATOM 2157 N N . GLY A 1 303 ? 3.912 3.960 -7.725 1.00 93.81 303 GLY A N 1
ATOM 2158 C CA . GLY A 1 303 ? 2.647 4.679 -7.511 1.00 93.81 303 GLY A CA 1
ATOM 2159 C C . GLY A 1 303 ? 1.651 3.847 -6.694 1.00 93.81 303 GLY A C 1
ATOM 2160 O O . GLY A 1 303 ? 1.159 4.282 -5.653 1.00 93.81 303 GLY A O 1
ATOM 2161 N N . GLY A 1 304 ? 1.420 2.599 -7.109 1.00 97.88 304 GLY A N 1
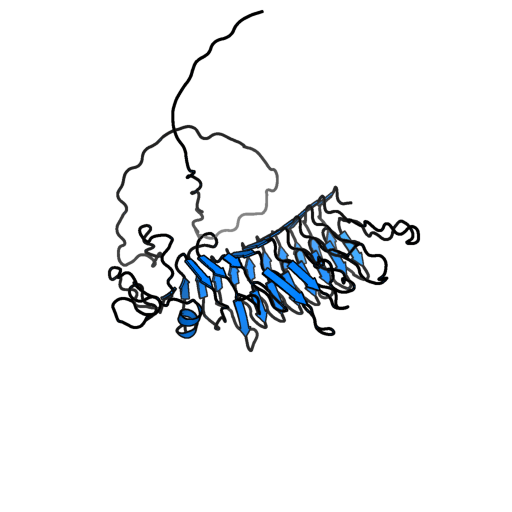ATOM 2162 C CA . GLY A 1 304 ? 0.639 1.619 -6.353 1.00 97.88 304 GLY A CA 1
ATOM 2163 C C . GLY A 1 304 ? 1.447 0.980 -5.221 1.00 97.88 304 GLY A C 1
ATOM 2164 O O . GLY A 1 304 ? 1.112 1.146 -4.048 1.00 97.88 304 GLY A O 1
ATOM 2165 N N . ILE A 1 305 ? 2.512 0.245 -5.557 1.00 98.62 305 ILE A N 1
ATOM 2166 C CA . ILE A 1 305 ? 3.381 -0.449 -4.592 1.00 98.62 305 ILE A CA 1
ATOM 2167 C C . ILE A 1 305 ? 4.852 -0.170 -4.908 1.00 98.62 305 ILE A C 1
ATOM 2169 O O . ILE A 1 305 ? 5.290 -0.376 -6.034 1.00 98.62 305 ILE A O 1
ATOM 2173 N N . PHE A 1 306 ? 5.639 0.186 -3.895 1.00 97.31 306 PHE A N 1
ATOM 2174 C CA . PHE A 1 306 ? 7.101 0.189 -3.940 1.00 97.31 306 PHE A CA 1
ATOM 2175 C C . PHE A 1 306 ? 7.656 -0.876 -2.990 1.00 97.31 306 PHE A C 1
ATOM 2177 O O . PHE A 1 306 ? 7.259 -0.941 -1.822 1.00 97.31 306 PHE A O 1
ATOM 2184 N N . THR A 1 307 ? 8.607 -1.685 -3.453 1.00 96.44 307 THR A N 1
ATOM 2185 C CA . THR A 1 307 ? 9.287 -2.691 -2.624 1.00 96.44 307 THR A CA 1
ATOM 2186 C C . THR A 1 307 ? 10.798 -2.490 -2.659 1.00 96.44 307 THR A C 1
ATOM 2188 O O . THR A 1 307 ? 11.370 -2.326 -3.730 1.00 96.44 307 THR A O 1
ATOM 2191 N N . LEU A 1 308 ? 11.450 -2.508 -1.490 1.00 95.25 308 LEU A N 1
ATOM 2192 C CA . LEU A 1 308 ? 12.906 -2.408 -1.371 1.00 95.25 308 LEU A CA 1
ATOM 2193 C C . LEU A 1 308 ? 13.479 -3.526 -0.499 1.00 95.25 308 LEU A C 1
ATOM 2195 O O . LEU A 1 308 ? 13.102 -3.680 0.666 1.00 95.25 308 LEU A O 1
ATOM 2199 N N . ALA A 1 309 ? 14.415 -4.290 -1.069 1.00 94.38 309 ALA A N 1
ATOM 2200 C CA . ALA A 1 309 ? 15.152 -5.375 -0.415 1.00 94.38 309 ALA A CA 1
ATOM 2201 C C . ALA A 1 309 ? 14.229 -6.391 0.289 1.00 94.38 309 ALA A C 1
ATOM 2203 O O . ALA A 1 309 ? 14.498 -6.821 1.408 1.00 94.38 309 ALA A O 1
ATOM 2204 N N . SER A 1 310 ? 13.109 -6.719 -0.359 1.00 93.81 310 SER A N 1
ATOM 2205 C CA . SER A 1 310 ? 11.981 -7.458 0.218 1.00 93.81 310 SER A CA 1
ATOM 2206 C C . SER A 1 310 ? 11.664 -8.712 -0.603 1.00 93.81 310 SER A C 1
ATOM 2208 O O . SER A 1 310 ? 11.816 -8.711 -1.824 1.00 93.81 310 SER A O 1
ATOM 2210 N N . ASN A 1 311 ? 11.191 -9.776 0.052 1.00 94.75 311 ASN A N 1
ATOM 2211 C CA . ASN A 1 311 ? 10.757 -11.020 -0.607 1.00 94.75 311 ASN A CA 1
ATOM 2212 C C . ASN A 1 311 ? 9.224 -11.140 -0.554 1.00 94.75 311 ASN A C 1
ATOM 2214 O O . ASN A 1 311 ? 8.662 -12.136 -0.104 1.00 94.75 311 ASN A O 1
ATOM 2218 N N . THR A 1 312 ? 8.548 -10.068 -0.963 1.00 95.88 312 THR A N 1
ATOM 2219 C CA . THR A 1 312 ? 7.086 -9.940 -0.974 1.00 95.88 312 THR A CA 1
ATOM 2220 C C . THR A 1 312 ? 6.434 -10.911 -1.955 1.00 95.88 312 THR A C 1
ATOM 2222 O O . THR A 1 312 ? 6.920 -11.079 -3.074 1.00 95.88 312 THR A O 1
ATOM 2225 N N . THR A 1 313 ? 5.273 -11.464 -1.598 1.00 98.56 313 THR A N 1
ATOM 2226 C CA . THR A 1 313 ? 4.355 -12.054 -2.588 1.00 98.56 313 THR A CA 1
ATOM 2227 C C . THR A 1 313 ? 3.220 -11.080 -2.888 1.00 98.56 313 THR A C 1
ATOM 2229 O O . THR A 1 313 ? 2.489 -10.690 -1.982 1.00 98.56 313 THR A O 1
ATOM 2232 N N . ILE A 1 314 ? 3.065 -10.704 -4.158 1.00 98.81 314 ILE A N 1
ATOM 2233 C CA . ILE A 1 314 ? 1.996 -9.836 -4.673 1.00 98.81 314 ILE A CA 1
ATOM 2234 C C . ILE A 1 314 ? 1.161 -10.690 -5.628 1.00 98.81 314 ILE A C 1
ATOM 2236 O O . ILE A 1 314 ? 1.644 -11.046 -6.706 1.00 98.81 314 ILE A O 1
ATOM 2240 N N . THR A 1 315 ? -0.060 -11.076 -5.249 1.00 98.88 315 THR A N 1
ATOM 2241 C CA . THR A 1 315 ? -0.870 -11.985 -6.077 1.00 98.88 315 THR A CA 1
ATOM 2242 C C . THR A 1 315 ? -2.373 -11.733 -6.069 1.00 98.88 315 THR A C 1
ATOM 2244 O O . THR A 1 315 ? -2.941 -11.421 -5.032 1.00 98.88 315 THR A O 1
ATOM 2247 N N . ARG A 1 316 ? -3.047 -11.905 -7.214 1.00 98.56 316 ARG A N 1
ATOM 2248 C CA . ARG A 1 316 ? -4.503 -11.689 -7.365 1.00 98.56 316 ARG A CA 1
ATOM 2249 C C . ARG A 1 316 ? -4.979 -10.279 -6.996 1.00 98.56 316 ARG A C 1
ATOM 2251 O O . ARG A 1 316 ? -6.122 -10.104 -6.592 1.00 98.56 316 ARG A O 1
ATOM 2258 N N . ASN A 1 317 ? -4.118 -9.269 -7.099 1.00 98.81 317 ASN A N 1
ATOM 2259 C CA . ASN A 1 317 ? -4.505 -7.877 -6.872 1.00 98.81 317 ASN A CA 1
ATOM 2260 C C . ASN A 1 317 ? -4.935 -7.213 -8.186 1.00 98.81 317 ASN A C 1
ATOM 2262 O O . ASN A 1 317 ? -4.416 -7.538 -9.260 1.00 98.81 317 ASN A O 1
ATOM 2266 N N . LEU A 1 318 ? -5.833 -6.236 -8.073 1.00 98.81 318 LEU A N 1
ATOM 2267 C CA . LEU A 1 318 ? -6.070 -5.227 -9.099 1.00 98.81 318 LEU A CA 1
ATOM 2268 C C . LEU A 1 318 ? -5.229 -3.996 -8.748 1.00 98.81 318 LEU A C 1
ATOM 2270 O O . LEU A 1 318 ? -5.445 -3.385 -7.706 1.00 98.81 318 LEU A O 1
ATOM 2274 N N . VAL A 1 319 ? -4.282 -3.634 -9.611 1.00 98.81 319 VAL A N 1
ATOM 2275 C CA . VAL A 1 319 ? -3.417 -2.457 -9.452 1.00 98.81 319 VAL A CA 1
ATOM 2276 C C . VAL A 1 319 ? -3.693 -1.520 -10.622 1.00 98.81 319 VAL A C 1
ATOM 2278 O O . VAL A 1 319 ? -3.264 -1.810 -11.742 1.00 98.81 319 VAL A O 1
ATOM 2281 N N . CYS A 1 320 ? -4.457 -0.444 -10.413 1.00 98.19 320 CYS A N 1
ATOM 2282 C CA . CYS A 1 320 ? -4.932 0.373 -11.531 1.00 98.19 320 CYS A CA 1
ATOM 2283 C C . CYS A 1 320 ? -4.968 1.890 -11.329 1.00 98.19 320 CYS A C 1
ATOM 2285 O O . CYS A 1 320 ? -5.327 2.390 -10.271 1.00 98.19 320 CYS A O 1
ATOM 2287 N N . GLY A 1 321 ? -4.641 2.649 -12.377 1.00 94.62 321 GLY A N 1
ATOM 2288 C CA . GLY A 1 321 ? -4.738 4.112 -12.338 1.00 94.62 321 GLY A CA 1
ATOM 2289 C C . GLY A 1 321 ? -3.851 4.787 -11.290 1.00 94.62 321 GLY A C 1
ATOM 2290 O O . GLY A 1 321 ? -4.174 5.901 -10.892 1.00 94.62 321 GLY A O 1
ATOM 2291 N N . ASN A 1 322 ? -2.810 4.110 -10.791 1.00 96.12 322 ASN A N 1
ATOM 2292 C CA . ASN A 1 322 ? -1.828 4.684 -9.871 1.00 96.12 322 ASN A CA 1
ATOM 2293 C C . ASN A 1 322 ? -0.738 5.429 -10.655 1.00 96.12 322 ASN A C 1
ATOM 2295 O O . ASN A 1 322 ? -0.440 5.056 -11.794 1.00 96.12 322 ASN A O 1
ATOM 2299 N N . THR A 1 323 ? -0.126 6.442 -10.039 1.00 91.44 323 THR A N 1
ATOM 2300 C CA . THR A 1 323 ? 0.763 7.383 -10.735 1.00 91.44 323 THR A CA 1
ATOM 2301 C C . THR A 1 323 ? 2.095 7.576 -10.011 1.00 91.44 323 THR A C 1
ATOM 2303 O O . THR A 1 323 ? 2.133 7.922 -8.829 1.00 91.44 323 THR A O 1
ATOM 2306 N N . ALA A 1 324 ? 3.192 7.403 -10.749 1.00 89.56 324 ALA A N 1
ATOM 2307 C CA . ALA A 1 324 ? 4.573 7.637 -10.327 1.00 89.56 324 ALA A CA 1
ATOM 2308 C C . ALA A 1 324 ? 5.154 8.848 -11.087 1.00 89.56 324 ALA A C 1
ATOM 2310 O O . ALA A 1 324 ? 5.676 8.718 -12.195 1.00 89.56 324 ALA A O 1
ATOM 2311 N N . TRP A 1 325 ? 4.987 10.051 -10.535 1.00 77.31 325 TRP A N 1
ATOM 2312 C CA . TRP A 1 325 ? 5.155 11.313 -11.262 1.00 77.31 325 TRP A CA 1
ATOM 2313 C C . TRP A 1 325 ? 6.567 11.922 -11.168 1.00 77.31 325 TRP A C 1
ATOM 2315 O O . TRP A 1 325 ? 7.353 11.625 -10.265 1.00 77.31 325 TRP A O 1
ATOM 2325 N N . VAL A 1 326 ? 6.862 12.833 -12.103 1.00 61.81 326 VAL A N 1
ATOM 2326 C CA . VAL A 1 326 ? 8.004 13.765 -12.085 1.00 61.81 326 VAL A CA 1
ATOM 2327 C C . VAL A 1 326 ? 7.504 15.138 -12.516 1.00 61.81 326 VAL A C 1
ATOM 2329 O O . VAL A 1 326 ? 6.855 15.264 -13.555 1.00 61.81 326 VAL A O 1
ATOM 2332 N N . LYS A 1 327 ? 7.814 16.196 -11.759 1.00 55.28 327 LYS A N 1
ATOM 2333 C CA . LYS A 1 327 ? 7.395 17.552 -12.135 1.00 55.28 327 LYS A CA 1
ATOM 2334 C C . LYS A 1 327 ? 8.078 18.008 -13.429 1.00 55.28 327 LYS A C 1
ATOM 2336 O O . LYS A 1 327 ? 9.277 17.862 -13.624 1.00 55.28 327 LYS A O 1
ATOM 2341 N N . LYS A 1 328 ? 7.285 18.670 -14.267 1.00 49.34 328 LYS A N 1
ATOM 2342 C CA . LYS A 1 328 ? 7.605 19.186 -15.607 1.00 49.34 328 LYS A CA 1
ATOM 2343 C C . LYS A 1 328 ? 8.634 20.336 -15.666 1.00 49.34 328 LYS A C 1
ATOM 2345 O O . LYS A 1 328 ? 8.897 20.841 -16.754 1.00 49.34 328 LYS A O 1
ATOM 2350 N N . ASP A 1 329 ? 9.176 20.801 -14.539 1.00 51.69 329 ASP A N 1
ATOM 2351 C CA . ASP A 1 329 ? 10.111 21.938 -14.524 1.00 51.69 329 ASP A CA 1
ATOM 2352 C C . ASP A 1 329 ? 11.559 21.457 -14.724 1.00 51.69 329 ASP A C 1
ATOM 2354 O O . ASP A 1 329 ? 12.171 20.854 -13.842 1.00 51.69 329 ASP A O 1
ATOM 2358 N N . LEU A 1 330 ? 12.084 21.717 -15.923 1.00 51.69 330 LEU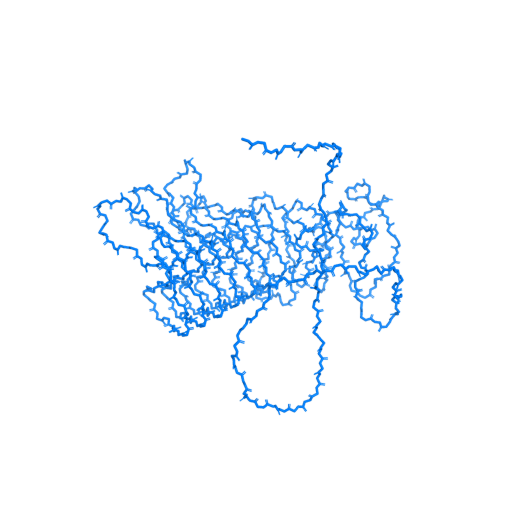 A N 1
ATOM 2359 C CA . LEU A 1 330 ? 13.285 21.124 -16.531 1.00 51.69 330 LEU A CA 1
ATOM 2360 C C . LEU A 1 330 ? 14.628 21.563 -15.904 1.00 51.69 330 LEU A C 1
ATOM 2362 O O . LEU A 1 330 ? 15.667 21.523 -16.559 1.00 51.69 330 LEU A O 1
ATOM 2366 N N . THR A 1 331 ? 14.640 22.015 -14.649 1.00 51.22 331 THR A N 1
ATOM 2367 C CA . THR A 1 331 ? 15.862 22.494 -13.975 1.00 51.22 331 THR A CA 1
ATOM 2368 C C . THR A 1 331 ? 16.622 21.409 -13.207 1.00 51.22 331 THR A C 1
ATOM 2370 O O . THR A 1 331 ? 17.790 21.617 -12.876 1.00 51.22 331 THR A O 1
ATOM 2373 N N . SER A 1 332 ? 16.015 20.240 -12.964 1.00 48.03 332 SER A N 1
ATOM 2374 C CA . SER A 1 332 ? 16.678 19.100 -12.317 1.00 48.03 332 SER A CA 1
ATOM 2375 C C . SER A 1 332 ? 16.941 17.950 -13.290 1.00 48.03 332 SER A C 1
ATOM 2377 O O . SER A 1 332 ? 16.082 17.569 -14.077 1.00 48.03 332 SER A O 1
ATOM 2379 N N . THR A 1 333 ? 18.146 17.385 -13.224 1.00 47.28 333 THR A N 1
ATOM 2380 C CA . THR A 1 333 ? 18.702 16.455 -14.228 1.00 47.28 333 THR A CA 1
ATOM 2381 C C . THR A 1 333 ? 18.748 14.985 -13.785 1.00 47.28 333 THR A C 1
ATOM 2383 O O . THR A 1 333 ? 19.318 14.161 -14.495 1.00 47.28 333 THR A O 1
ATOM 2386 N N . TYR A 1 334 ? 18.169 14.638 -12.626 1.00 48.28 334 TYR A N 1
ATOM 2387 C CA . TYR A 1 334 ? 18.391 13.334 -11.966 1.00 48.28 334 TYR A CA 1
ATOM 2388 C C . TYR A 1 334 ? 17.148 12.704 -11.311 1.00 48.28 334 TYR A C 1
ATOM 2390 O O . TYR A 1 334 ? 17.282 11.874 -10.413 1.00 48.28 334 TYR A O 1
ATOM 2398 N N . LEU A 1 335 ? 15.942 13.116 -11.703 1.00 55.75 335 LEU A N 1
ATOM 2399 C CA . LEU A 1 335 ? 14.705 12.785 -10.991 1.00 55.75 335 LEU A CA 1
ATOM 2400 C C . LEU A 1 335 ? 13.711 12.147 -11.961 1.00 55.75 335 LEU A C 1
ATOM 2402 O O . LEU A 1 335 ? 13.353 12.744 -12.972 1.00 55.75 335 LEU A O 1
ATOM 2406 N N . PHE A 1 336 ? 13.312 10.915 -11.662 1.00 68.50 336 PHE A N 1
ATOM 2407 C CA . PHE A 1 336 ? 12.598 10.029 -12.579 1.00 68.50 336 PHE A CA 1
ATOM 2408 C C . PHE A 1 336 ? 11.430 9.348 -11.868 1.00 68.50 336 PHE A C 1
ATOM 2410 O O . PHE A 1 336 ? 11.469 9.183 -10.651 1.00 68.50 336 PHE A O 1
ATOM 2417 N N . GLY A 1 337 ? 10.397 8.994 -12.631 1.00 81.00 337 GLY A N 1
ATOM 2418 C CA . GLY A 1 337 ? 9.178 8.383 -12.120 1.00 81.00 337 GLY A CA 1
ATOM 2419 C C . GLY A 1 337 ? 9.033 6.993 -12.707 1.00 81.00 337 GLY A C 1
ATOM 2420 O O . GLY A 1 337 ? 8.926 6.861 -13.930 1.00 81.00 337 GLY A O 1
ATOM 2421 N N . TYR A 1 338 ? 9.059 5.984 -11.846 1.00 88.25 338 TYR A N 1
ATOM 2422 C CA . TYR A 1 338 ? 9.118 4.575 -12.226 1.00 88.25 338 TYR A CA 1
ATOM 2423 C C . TYR A 1 338 ? 8.053 3.757 -11.491 1.00 88.25 338 TYR A C 1
ATOM 2425 O O . TYR A 1 338 ? 7.602 4.122 -10.401 1.00 88.25 338 TYR A O 1
ATOM 2433 N N . GLY A 1 339 ? 7.621 2.647 -12.092 1.00 92.81 339 GLY A N 1
ATOM 2434 C CA . GLY A 1 339 ? 6.737 1.702 -11.411 1.00 92.81 339 GLY A CA 1
ATOM 2435 C C . GLY A 1 339 ? 5.374 2.294 -11.049 1.00 92.81 339 GLY A C 1
ATOM 2436 O O . GLY A 1 339 ? 4.949 2.197 -9.900 1.00 92.81 339 GLY A O 1
ATOM 2437 N N . GLY A 1 340 ? 4.678 2.929 -11.998 1.00 93.62 340 GLY A N 1
ATOM 2438 C CA . GLY A 1 340 ? 3.353 3.536 -11.773 1.00 93.62 340 GLY A CA 1
ATOM 2439 C C . GLY A 1 340 ? 2.403 2.610 -11.006 1.00 93.62 340 GLY A C 1
ATOM 2440 O O . GLY A 1 340 ? 1.845 2.990 -9.980 1.00 93.62 340 GLY A O 1
ATOM 2441 N N . GLY A 1 341 ? 2.302 1.353 -11.438 1.00 97.56 341 GLY A N 1
ATOM 2442 C CA . GLY A 1 341 ? 1.674 0.270 -10.694 1.00 97.56 341 GLY A CA 1
ATOM 2443 C C . GLY A 1 341 ? 2.596 -0.285 -9.609 1.00 97.56 341 GLY A C 1
ATOM 2444 O O . GLY A 1 341 ? 2.288 -0.166 -8.422 1.00 97.56 341 GLY A O 1
ATOM 2445 N N . LEU A 1 342 ? 3.703 -0.917 -10.011 1.00 98.31 342 LEU A N 1
ATOM 2446 C CA . LEU A 1 342 ? 4.632 -1.620 -9.122 1.00 98.31 342 LEU A CA 1
ATOM 2447 C C . LEU A 1 342 ? 6.088 -1.210 -9.369 1.00 98.31 342 LEU A C 1
ATOM 2449 O O . LEU A 1 342 ? 6.547 -1.267 -10.505 1.00 98.31 342 LEU A O 1
ATOM 2453 N N . GLU A 1 343 ? 6.851 -0.955 -8.308 1.00 96.19 343 GLU A N 1
ATOM 2454 C CA . GLU A 1 343 ? 8.316 -0.963 -8.355 1.00 96.19 343 GLU A CA 1
ATOM 2455 C C . GLU A 1 343 ? 8.921 -2.071 -7.490 1.00 96.19 343 GLU A C 1
ATOM 2457 O O . GLU A 1 343 ? 8.612 -2.222 -6.299 1.00 96.19 343 GLU A O 1
ATOM 2462 N N . LEU A 1 344 ? 9.826 -2.836 -8.100 1.00 96.56 344 LEU A N 1
ATOM 2463 C CA . LEU A 1 344 ? 10.525 -3.955 -7.488 1.00 96.56 344 LEU A CA 1
ATOM 2464 C C . LEU A 1 344 ? 12.027 -3.653 -7.392 1.00 96.56 344 LEU A C 1
ATOM 2466 O O . LEU A 1 344 ? 12.771 -3.925 -8.333 1.00 96.56 344 LEU A O 1
ATOM 2470 N N . GLN A 1 345 ? 12.484 -3.124 -6.251 1.00 93.94 345 GLN A N 1
ATOM 2471 C CA . GLN A 1 345 ? 13.889 -2.781 -6.028 1.00 93.94 345 GLN A CA 1
ATOM 2472 C C . GLN A 1 345 ? 14.596 -3.768 -5.082 1.00 93.94 345 GLN A C 1
ATOM 2474 O O . GLN A 1 345 ? 14.262 -3.893 -3.904 1.00 93.94 345 GLN A O 1
ATOM 2479 N N . ALA A 1 346 ? 15.660 -4.419 -5.561 1.00 89.31 346 ALA A N 1
ATOM 2480 C CA . ALA A 1 346 ? 16.400 -5.455 -4.823 1.00 89.31 346 ALA A CA 1
ATOM 2481 C C . ALA A 1 346 ? 15.521 -6.623 -4.299 1.00 89.31 346 ALA A C 1
ATOM 2483 O O . ALA A 1 346 ? 14.329 -6.724 -4.589 1.00 89.31 346 ALA A O 1
ATOM 2484 N N . GLY A 1 347 ? 16.120 -7.564 -3.561 1.00 93.12 347 GLY A N 1
ATOM 2485 C CA . GLY A 1 347 ? 15.414 -8.746 -3.042 1.00 93.12 347 GLY A CA 1
ATOM 2486 C C . GLY A 1 347 ? 14.947 -9.722 -4.133 1.00 93.12 347 GLY A C 1
ATOM 2487 O O . GLY A 1 347 ? 15.522 -9.773 -5.222 1.00 93.12 347 GLY A O 1
ATOM 2488 N N . TYR A 1 348 ? 13.920 -10.512 -3.808 1.00 96.62 348 TYR A N 1
ATOM 2489 C CA . TYR A 1 348 ? 13.340 -11.548 -4.673 1.00 96.62 348 TYR A CA 1
ATOM 2490 C C . TYR A 1 348 ? 11.798 -11.581 -4.565 1.00 96.62 348 TYR A C 1
ATOM 2492 O O . TYR A 1 348 ? 11.230 -12.581 -4.116 1.00 96.62 348 TYR A O 1
ATOM 2500 N N . PRO A 1 349 ? 11.082 -10.497 -4.923 1.00 97.19 349 PRO A N 1
ATOM 2501 C CA . PRO A 1 349 ? 9.625 -10.469 -4.863 1.00 97.19 349 PRO A CA 1
ATOM 2502 C C . PRO A 1 349 ? 8.993 -11.376 -5.932 1.00 97.19 349 PRO A C 1
ATOM 2504 O O . PRO A 1 349 ? 9.507 -11.519 -7.045 1.00 97.19 349 PRO A O 1
ATOM 2507 N N . ARG A 1 350 ? 7.838 -11.968 -5.612 1.00 98.44 350 ARG A N 1
ATOM 2508 C CA . ARG A 1 350 ? 7.021 -12.761 -6.541 1.00 98.44 350 ARG A CA 1
ATOM 2509 C C . ARG A 1 350 ? 5.733 -12.013 -6.876 1.00 98.44 350 ARG A C 1
ATOM 2511 O O . ARG A 1 350 ? 4.843 -11.909 -6.035 1.00 98.44 350 ARG A O 1
ATOM 2518 N N . VAL A 1 351 ? 5.615 -11.554 -8.119 1.00 98.81 351 VAL A N 1
ATOM 2519 C CA . VAL A 1 351 ? 4.424 -10.894 -8.670 1.00 98.81 351 VAL A CA 1
ATOM 2520 C C . VAL A 1 351 ? 3.690 -11.884 -9.566 1.00 98.81 351 VAL A C 1
ATOM 2522 O O . VAL A 1 351 ? 4.176 -12.234 -10.643 1.00 98.81 351 VAL A O 1
ATOM 2525 N N . ALA A 1 352 ? 2.538 -12.379 -9.117 1.00 98.75 352 ALA A N 1
ATOM 2526 C CA . ALA A 1 352 ? 1.848 -13.472 -9.791 1.00 98.75 352 ALA A CA 1
ATOM 2527 C C . ALA A 1 352 ? 0.333 -13.306 -9.898 1.00 98.75 352 ALA A C 1
ATOM 2529 O O . ALA A 1 352 ? -0.323 -13.019 -8.904 1.00 98.75 352 ALA A O 1
ATOM 2530 N N . ASP A 1 353 ? -0.240 -13.596 -11.064 1.00 98.62 353 ASP A N 1
ATOM 2531 C CA . ASP A 1 353 ? -1.698 -13.674 -11.234 1.00 98.62 353 ASP A CA 1
ATOM 2532 C C . ASP A 1 353 ? -2.428 -12.336 -10.917 1.00 98.62 353 ASP A C 1
ATOM 2534 O O . ASP A 1 353 ? -3.554 -12.340 -10.425 1.00 98.62 353 ASP A O 1
ATOM 2538 N N . ASN A 1 354 ? -1.783 -11.179 -11.140 1.00 98.75 354 ASN A N 1
ATOM 2539 C CA . ASN A 1 354 ? -2.365 -9.840 -10.923 1.00 98.75 354 ASN A CA 1
ATOM 2540 C C . ASN A 1 354 ? -2.897 -9.209 -12.223 1.00 98.75 354 ASN A C 1
ATOM 2542 O O . ASN A 1 354 ? -2.441 -9.532 -13.326 1.00 98.75 354 ASN A O 1
ATOM 2546 N N . LEU A 1 355 ? -3.797 -8.233 -12.074 1.00 98.69 355 LEU A N 1
ATOM 2547 C CA . LEU A 1 355 ? -4.260 -7.348 -13.143 1.00 98.69 355 LEU A CA 1
ATOM 2548 C C . LEU A 1 355 ? -3.701 -5.936 -12.907 1.00 98.69 355 LEU A C 1
ATOM 2550 O O . LEU A 1 355 ? -4.086 -5.267 -11.952 1.00 98.69 355 LEU A O 1
ATOM 2554 N N . ILE A 1 356 ? -2.771 -5.501 -13.758 1.00 98.69 356 ILE A N 1
ATOM 2555 C CA . ILE A 1 356 ? -1.992 -4.263 -13.605 1.00 98.69 356 ILE A CA 1
ATOM 2556 C C . ILE A 1 356 ? -2.303 -3.361 -14.803 1.00 98.69 356 ILE A C 1
ATOM 2558 O O . ILE A 1 356 ? -1.807 -3.604 -15.908 1.00 98.69 356 ILE A O 1
ATOM 2562 N N . ILE A 1 357 ? -3.190 -2.377 -14.619 1.00 97.88 357 ILE A N 1
ATOM 2563 C CA . ILE A 1 357 ? -3.832 -1.676 -15.743 1.00 97.88 357 ILE A CA 1
ATOM 2564 C C . ILE A 1 357 ? -3.931 -0.159 -15.600 1.00 97.88 357 ILE A C 1
ATOM 2566 O O . ILE A 1 357 ? -4.304 0.352 -14.550 1.00 97.88 357 ILE A O 1
ATOM 2570 N N . GLY A 1 358 ? -3.680 0.572 -16.686 1.00 94.56 358 GLY A N 1
ATOM 2571 C CA . GLY A 1 358 ? -3.900 2.023 -16.725 1.00 94.56 358 GLY A CA 1
ATOM 2572 C C . GLY A 1 358 ? -3.084 2.830 -15.712 1.00 94.56 358 GLY A C 1
ATOM 2573 O O . GLY A 1 358 ? -3.504 3.923 -15.355 1.00 94.56 358 GLY A O 1
ATOM 2574 N N . ASN A 1 359 ? -1.981 2.290 -15.189 1.00 95.56 359 ASN A N 1
ATOM 2575 C CA . ASN A 1 359 ? -1.078 3.027 -14.306 1.00 95.56 359 ASN A CA 1
ATOM 2576 C C . ASN A 1 359 ? -0.145 3.925 -15.139 1.00 95.56 359 ASN A C 1
ATOM 2578 O O . ASN A 1 359 ? 0.172 3.586 -16.283 1.00 95.56 359 ASN A O 1
ATOM 2582 N N . SER A 1 360 ? 0.290 5.048 -14.566 1.00 91.12 360 SER A N 1
ATOM 2583 C CA . SER A 1 360 ? 1.091 6.078 -15.241 1.00 91.12 360 SER A CA 1
ATOM 2584 C C . SER A 1 360 ? 2.445 6.278 -14.552 1.00 91.12 360 SER A C 1
ATOM 2586 O O . SER A 1 360 ? 2.534 6.239 -13.321 1.00 91.12 360 SER A O 1
ATOM 2588 N N . ALA A 1 361 ? 3.513 6.483 -15.323 1.00 88.38 361 ALA A N 1
ATOM 2589 C CA . ALA A 1 361 ? 4.839 6.811 -14.793 1.00 88.38 361 ALA A CA 1
ATOM 2590 C C . ALA A 1 361 ? 5.547 7.888 -15.625 1.00 88.38 361 ALA A C 1
ATOM 2592 O O . ALA A 1 361 ? 5.346 7.983 -16.832 1.00 88.38 361 ALA A O 1
ATOM 2593 N N . GLY A 1 362 ? 6.398 8.693 -14.985 1.00 81.25 362 GLY A N 1
ATOM 2594 C CA . GLY A 1 362 ? 7.096 9.805 -15.640 1.00 81.25 362 GLY A CA 1
ATOM 2595 C C . GLY A 1 362 ? 8.215 9.401 -16.612 1.00 81.25 362 GLY A C 1
ATOM 2596 O O . GLY A 1 362 ? 8.527 10.180 -17.513 1.00 81.25 362 GLY A O 1
ATOM 2597 N N . LEU A 1 363 ? 8.828 8.217 -16.453 1.00 79.38 363 LEU A N 1
ATOM 2598 C CA . LEU A 1 363 ? 9.911 7.744 -17.332 1.00 79.38 363 LEU A CA 1
ATOM 2599 C C . LEU A 1 363 ? 9.774 6.286 -17.800 1.00 79.38 363 LEU A C 1
ATOM 2601 O O . LEU A 1 363 ? 10.085 5.991 -18.957 1.00 79.38 363 LEU A O 1
ATOM 2605 N N . GLY A 1 364 ? 9.334 5.363 -16.947 1.00 85.25 364 GLY A N 1
ATOM 2606 C CA . GLY A 1 364 ? 9.412 3.950 -17.308 1.00 85.25 364 GLY A CA 1
ATOM 2607 C C . GLY A 1 364 ? 8.709 2.991 -16.357 1.00 85.25 364 GLY A C 1
ATOM 2608 O O . GLY A 1 364 ? 8.247 3.373 -15.280 1.00 85.25 364 GLY A O 1
ATOM 2609 N N . GLY A 1 365 ? 8.529 1.751 -16.818 1.00 90.75 365 GLY A N 1
ATOM 2610 C CA . GLY A 1 365 ? 7.908 0.681 -16.042 1.00 90.75 365 GLY A CA 1
ATOM 2611 C C . GLY A 1 365 ? 6.512 1.023 -15.520 1.00 90.75 365 GLY A C 1
ATOM 2612 O O . GLY A 1 365 ? 6.181 0.650 -14.399 1.00 90.75 365 GLY A O 1
ATOM 2613 N N . ALA A 1 366 ? 5.689 1.762 -16.279 1.00 93.44 366 ALA A N 1
ATOM 2614 C CA . ALA A 1 366 ? 4.430 2.310 -15.754 1.00 93.44 366 ALA A CA 1
ATOM 2615 C C . ALA A 1 366 ? 3.495 1.244 -15.158 1.00 93.44 366 ALA A C 1
ATOM 2617 O O . ALA A 1 366 ? 2.848 1.498 -14.149 1.00 93.44 366 ALA A O 1
ATOM 2618 N N . GLY A 1 367 ? 3.471 0.029 -15.709 1.00 96.88 367 GLY A N 1
ATOM 2619 C CA . GLY A 1 367 ? 2.895 -1.151 -15.074 1.00 96.88 367 GLY A CA 1
ATOM 2620 C C . GLY A 1 367 ? 3.809 -1.723 -13.987 1.00 96.88 367 GLY A C 1
ATOM 2621 O O . GLY A 1 367 ? 3.410 -1.780 -12.823 1.00 96.88 367 GLY A O 1
ATOM 2622 N N . ILE A 1 368 ? 5.014 -2.164 -14.368 1.00 97.81 368 ILE A N 1
ATOM 2623 C CA . ILE A 1 368 ? 6.032 -2.710 -13.453 1.00 97.81 368 ILE A CA 1
ATOM 2624 C C . ILE A 1 368 ? 7.432 -2.183 -13.810 1.00 97.81 368 ILE A C 1
ATOM 2626 O O . ILE A 1 368 ? 7.869 -2.373 -14.944 1.00 97.81 368 ILE A O 1
ATOM 2630 N N . ASP A 1 369 ? 8.169 -1.640 -12.841 1.00 95.81 369 ASP A N 1
ATOM 2631 C CA . ASP A 1 369 ? 9.635 -1.532 -12.901 1.00 95.81 369 ASP A CA 1
ATOM 2632 C C . ASP A 1 369 ? 10.324 -2.638 -12.075 1.00 95.81 369 ASP A C 1
ATOM 2634 O O . ASP A 1 369 ? 9.817 -3.085 -11.037 1.00 95.81 369 ASP A O 1
ATOM 2638 N N . ILE A 1 370 ? 11.480 -3.101 -12.560 1.00 94.94 370 ILE A N 1
ATOM 2639 C CA . ILE A 1 370 ? 12.268 -4.201 -12.003 1.00 94.94 370 ILE A CA 1
ATOM 2640 C C . ILE A 1 370 ? 13.748 -3.793 -11.947 1.00 94.94 370 ILE A C 1
ATOM 2642 O O . ILE A 1 370 ? 14.509 -4.014 -12.895 1.00 94.94 370 ILE A O 1
ATOM 2646 N N . PHE A 1 371 ? 14.181 -3.268 -10.798 1.00 92.19 371 PHE A N 1
ATOM 2647 C CA . PHE A 1 371 ? 15.516 -2.698 -10.602 1.00 92.19 371 PHE A CA 1
ATOM 2648 C C . PHE A 1 371 ? 16.373 -3.482 -9.591 1.00 92.19 371 PHE A C 1
ATOM 2650 O O . PHE A 1 371 ? 15.992 -3.704 -8.440 1.00 92.19 371 PHE A O 1
ATOM 2657 N N . LEU A 1 372 ? 17.582 -3.897 -9.997 1.00 92.12 372 LEU A N 1
ATOM 2658 C CA . LEU A 1 372 ? 18.570 -4.591 -9.139 1.00 92.12 372 LEU A CA 1
ATOM 2659 C C . LEU A 1 372 ? 18.040 -5.843 -8.395 1.00 92.12 372 LEU A C 1
ATOM 2661 O O . LEU A 1 372 ? 18.557 -6.207 -7.338 1.00 92.12 372 LEU A O 1
ATOM 2665 N N . THR A 1 373 ? 17.000 -6.502 -8.915 1.00 92.00 373 THR A N 1
ATOM 2666 C CA . THR A 1 373 ? 16.241 -7.552 -8.211 1.00 92.00 373 THR A CA 1
ATOM 2667 C C . THR A 1 373 ? 16.221 -8.893 -8.957 1.00 92.00 373 THR A C 1
ATOM 2669 O O . THR A 1 373 ? 16.386 -8.958 -10.178 1.00 92.00 373 THR A O 1
ATOM 2672 N N . GLY A 1 374 ? 16.000 -9.983 -8.218 1.00 94.00 374 GLY A N 1
ATOM 2673 C CA . GLY A 1 374 ? 15.773 -11.333 -8.746 1.00 94.00 374 GLY A CA 1
ATOM 2674 C C . GLY A 1 374 ? 14.286 -11.695 -8.817 1.00 94.00 374 GLY A C 1
ATOM 2675 O O . GLY A 1 374 ? 13.912 -12.820 -8.487 1.00 94.00 374 GLY A O 1
ATOM 2676 N N . ALA A 1 375 ? 13.427 -10.732 -9.160 1.00 96.94 375 ALA A N 1
ATOM 2677 C CA . ALA A 1 375 ? 11.974 -10.881 -9.108 1.00 96.94 375 ALA A CA 1
ATOM 2678 C C . ALA A 1 375 ? 11.441 -12.029 -9.989 1.00 96.94 375 ALA A C 1
ATOM 2680 O O . ALA A 1 375 ? 11.944 -12.292 -11.079 1.00 96.94 375 ALA A O 1
ATOM 2681 N N . THR A 1 376 ? 10.365 -12.685 -9.554 1.00 98.44 376 THR A N 1
ATOM 2682 C CA . THR A 1 376 ? 9.594 -13.615 -10.397 1.00 98.44 376 THR A CA 1
ATOM 2683 C C . THR A 1 376 ? 8.282 -12.962 -10.802 1.00 98.44 376 THR A C 1
ATOM 2685 O O . THR A 1 376 ? 7.468 -12.656 -9.933 1.00 98.44 376 THR A O 1
ATOM 2688 N N . VAL A 1 377 ? 8.055 -12.780 -12.104 1.00 98.50 377 VAL A N 1
ATOM 2689 C CA . VAL A 1 377 ? 6.845 -12.144 -12.647 1.00 98.50 377 VAL A CA 1
ATOM 2690 C C . VAL A 1 377 ? 6.127 -13.124 -13.571 1.00 98.50 377 VAL A C 1
ATOM 2692 O O . VAL A 1 377 ? 6.632 -13.461 -14.643 1.00 98.50 377 VAL A O 1
ATOM 2695 N N . VAL A 1 378 ? 4.962 -13.618 -13.148 1.00 98.69 378 VAL A N 1
ATOM 2696 C CA . VAL A 1 378 ? 4.283 -14.761 -13.785 1.00 98.69 378 VAL A CA 1
ATOM 2697 C C . VAL A 1 378 ? 2.760 -14.616 -13.865 1.00 98.69 378 VAL A C 1
ATOM 2699 O O . VAL A 1 378 ? 2.134 -14.163 -12.916 1.00 98.69 378 VAL A O 1
ATOM 2702 N N . ASN A 1 379 ? 2.136 -15.047 -14.966 1.00 98.50 379 ASN A N 1
ATOM 2703 C CA . ASN A 1 379 ? 0.670 -15.075 -15.140 1.00 98.50 379 ASN A CA 1
ATOM 2704 C C . ASN A 1 379 ? -0.054 -13.716 -14.965 1.00 98.50 379 ASN A C 1
ATOM 2706 O O . ASN A 1 379 ? -1.266 -13.686 -14.758 1.00 98.50 379 ASN A O 1
ATOM 2710 N N . ASN A 1 380 ? 0.644 -12.579 -15.014 1.00 98.62 380 ASN A N 1
ATOM 2711 C CA . ASN A 1 380 ? 0.012 -11.267 -14.846 1.00 98.62 380 ASN A CA 1
ATOM 2712 C C . ASN A 1 380 ? -0.574 -10.764 -16.171 1.00 98.62 380 ASN A C 1
ATOM 2714 O O . ASN A 1 380 ? -0.022 -11.020 -17.244 1.00 98.62 380 ASN A O 1
ATOM 2718 N N . THR A 1 381 ? -1.645 -9.976 -16.094 1.00 98.56 381 THR A N 1
ATOM 2719 C CA . THR A 1 381 ? -2.121 -9.154 -17.214 1.00 98.56 381 THR A CA 1
ATOM 2720 C C . THR A 1 381 ? -1.681 -7.713 -16.988 1.00 98.56 381 THR A C 1
ATOM 2722 O O . THR A 1 381 ? -2.082 -7.094 -16.007 1.00 98.56 381 THR A O 1
ATOM 2725 N N . ILE A 1 382 ? -0.850 -7.190 -17.889 1.00 98.31 382 ILE A N 1
ATOM 2726 C CA . ILE A 1 382 ? -0.258 -5.850 -17.830 1.00 98.31 382 ILE A CA 1
ATOM 2727 C C . ILE A 1 382 ? -0.767 -5.069 -19.046 1.00 98.31 382 ILE A C 1
ATOM 2729 O O . ILE A 1 382 ? -0.284 -5.276 -20.167 1.00 98.31 382 ILE A O 1
ATOM 2733 N N . HIS A 1 383 ? -1.785 -4.229 -18.849 1.00 97.25 383 HIS A N 1
ATOM 2734 C CA . HIS A 1 383 ? -2.552 -3.648 -19.955 1.00 97.25 383 HIS A CA 1
ATOM 2735 C C . HIS A 1 383 ? -2.795 -2.138 -19.854 1.00 97.25 383 HIS A C 1
ATOM 2737 O O . HIS A 1 383 ? -3.338 -1.649 -18.868 1.00 97.25 383 HIS A O 1
ATOM 2743 N N . GLY A 1 384 ? -2.494 -1.410 -20.932 1.00 94.25 384 GLY A N 1
ATOM 2744 C CA . GLY A 1 384 ? -2.859 0.004 -21.069 1.00 94.25 384 GLY A CA 1
ATOM 2745 C C . GLY A 1 384 ? -2.176 0.953 -20.079 1.00 94.25 384 GLY A C 1
ATOM 2746 O O . GLY A 1 384 ? -2.696 2.035 -19.848 1.00 94.25 384 GLY A O 1
ATOM 2747 N N . ASN A 1 385 ? -1.060 0.545 -19.473 1.00 95.06 385 ASN A N 1
ATOM 2748 C CA . ASN A 1 385 ? -0.218 1.412 -18.648 1.00 95.06 385 ASN A CA 1
ATOM 2749 C C . ASN A 1 385 ? 0.625 2.321 -19.565 1.00 95.06 385 ASN A C 1
ATOM 2751 O O . ASN A 1 385 ? 1.068 1.870 -20.625 1.00 95.06 385 ASN A O 1
ATOM 2755 N N . ASP A 1 386 ? 0.839 3.576 -19.182 1.00 90.56 386 ASP A N 1
ATOM 2756 C CA . ASP A 1 386 ? 1.367 4.625 -20.070 1.00 90.56 386 ASP A CA 1
ATOM 2757 C C . ASP A 1 386 ? 2.539 5.359 -19.407 1.00 90.56 386 ASP A C 1
ATOM 2759 O O . ASP A 1 386 ? 2.481 5.696 -18.222 1.00 90.56 386 ASP A O 1
ATOM 2763 N N . VAL A 1 387 ? 3.616 5.609 -20.147 1.00 85.38 387 VAL A N 1
ATOM 2764 C CA . VAL A 1 387 ? 4.648 6.551 -19.708 1.00 85.38 387 VAL A CA 1
ATOM 2765 C C . VAL A 1 387 ? 4.288 7.950 -20.193 1.00 85.38 387 VAL A C 1
ATOM 2767 O O . VAL A 1 387 ? 4.522 8.313 -21.348 1.00 85.38 387 VAL A O 1
ATOM 2770 N N . GLU A 1 388 ? 3.818 8.794 -19.276 1.00 72.44 388 GLU A N 1
ATOM 2771 C CA . GLU A 1 388 ? 3.606 10.224 -19.517 1.00 72.44 388 GLU A CA 1
ATOM 2772 C C . GLU A 1 388 ? 4.928 11.010 -19.496 1.00 72.44 388 GLU A C 1
ATOM 2774 O O . GLU A 1 388 ? 5.099 11.999 -18.780 1.00 72.44 388 GLU A O 1
ATOM 2779 N N . ALA A 1 389 ? 5.869 10.610 -20.354 1.00 54.03 389 ALA A N 1
ATOM 2780 C CA . ALA A 1 389 ? 7.092 11.351 -20.629 1.00 54.03 389 ALA A CA 1
ATOM 2781 C C . ALA A 1 389 ? 6.778 12.632 -21.425 1.00 54.03 389 ALA A C 1
ATOM 2783 O O . ALA A 1 389 ? 7.141 12.775 -22.594 1.00 54.03 389 ALA A O 1
ATOM 2784 N N . GLN A 1 390 ? 6.161 13.626 -20.774 1.00 49.16 390 GLN A N 1
ATOM 2785 C CA . GLN A 1 390 ? 6.108 15.009 -21.263 1.00 49.16 390 GLN A CA 1
ATOM 2786 C C . GLN A 1 390 ? 7.471 15.714 -21.116 1.00 49.16 390 GLN A C 1
ATOM 2788 O O . GLN A 1 390 ? 7.553 16.863 -20.673 1.00 49.16 390 GLN A O 1
ATOM 2793 N N . LEU A 1 391 ? 8.545 15.037 -21.536 1.00 47.19 391 LEU A N 1
ATOM 2794 C CA . LEU A 1 391 ? 9.875 15.607 -21.724 1.00 47.19 391 LEU A CA 1
ATOM 2795 C C . LEU A 1 391 ? 9.847 16.546 -22.938 1.00 47.19 391 LEU A C 1
ATOM 2797 O O . LEU A 1 391 ? 10.301 16.220 -24.030 1.00 47.19 391 LEU A O 1
ATOM 2801 N N . LEU A 1 392 ? 9.312 17.750 -22.729 1.00 42.81 392 LEU A N 1
ATOM 2802 C CA . LEU A 1 392 ? 9.404 18.879 -23.658 1.00 42.81 392 LEU A CA 1
ATOM 2803 C C . LEU A 1 392 ? 10.785 19.564 -23.595 1.00 42.81 392 LEU A C 1
ATOM 2805 O O . LEU A 1 392 ? 10.870 20.784 -23.721 1.00 42.81 392 LEU A O 1
ATOM 2809 N N . ASP A 1 393 ? 11.866 18.795 -23.428 1.00 43.81 393 ASP A N 1
ATOM 2810 C CA . ASP A 1 393 ? 13.222 19.289 -23.667 1.00 43.81 393 ASP A CA 1
ATOM 2811 C C . ASP A 1 393 ? 13.742 18.761 -25.004 1.00 43.81 393 ASP A C 1
ATOM 2813 O O . ASP A 1 393 ? 13.978 17.569 -25.191 1.00 43.81 393 ASP A O 1
ATOM 2817 N N . LEU A 1 394 ? 13.964 19.694 -25.928 1.00 44.19 394 LEU A N 1
ATOM 2818 C CA . LEU A 1 394 ? 14.537 19.461 -27.254 1.00 44.19 394 LEU A CA 1
ATOM 2819 C C . LEU A 1 394 ? 16.005 18.986 -27.211 1.00 44.19 394 LEU A C 1
ATOM 2821 O O . LEU A 1 394 ? 16.573 18.709 -28.267 1.00 44.19 394 LEU A O 1
ATOM 2825 N N . ASN A 1 395 ? 16.618 18.899 -26.024 1.00 45.34 395 ASN A N 1
ATOM 2826 C CA . ASN A 1 395 ? 18.002 18.466 -25.819 1.00 45.34 395 ASN A CA 1
ATOM 2827 C C . ASN A 1 395 ? 18.149 17.115 -25.107 1.00 45.34 395 ASN A C 1
ATOM 2829 O O . ASN A 1 395 ? 19.256 16.576 -25.095 1.00 45.34 395 ASN A O 1
ATOM 2833 N N . ALA A 1 396 ? 17.076 16.539 -24.555 1.00 44.50 396 ALA A N 1
ATOM 2834 C CA . ALA A 1 396 ? 17.081 15.127 -24.191 1.00 44.50 396 ALA A CA 1
ATOM 2835 C C . ALA A 1 396 ? 16.954 14.309 -25.492 1.00 44.50 396 ALA A C 1
ATOM 2837 O O . ALA A 1 396 ? 15.975 14.497 -26.218 1.00 44.50 396 ALA A O 1
ATOM 2838 N N . PRO A 1 397 ? 17.911 13.423 -25.839 1.00 41.47 397 PRO A N 1
ATOM 2839 C CA . PRO A 1 397 ? 17.767 12.541 -26.992 1.00 41.47 397 PRO A CA 1
ATOM 2840 C C . PRO A 1 397 ? 16.415 11.821 -26.966 1.00 41.47 397 PRO A C 1
ATOM 2842 O O . PRO A 1 397 ? 16.099 11.117 -26.009 1.00 41.47 397 PRO A O 1
ATOM 2845 N N . ALA A 1 398 ? 15.608 12.020 -28.010 1.00 38.66 398 ALA A N 1
ATOM 2846 C CA . ALA A 1 398 ? 14.281 11.423 -28.100 1.00 38.66 398 ALA A CA 1
ATOM 2847 C C . ALA A 1 398 ? 14.392 9.888 -28.022 1.00 38.66 398 ALA A C 1
ATOM 2849 O O . ALA A 1 398 ? 14.921 9.265 -28.944 1.00 38.66 398 ALA A O 1
ATOM 2850 N N . GLY A 1 399 ? 13.920 9.298 -26.916 1.00 45.62 399 GLY A N 1
ATOM 2851 C CA . GLY A 1 399 ? 14.039 7.857 -26.647 1.00 45.62 399 GLY A CA 1
ATOM 2852 C C . GLY A 1 399 ? 14.481 7.439 -25.236 1.00 45.62 399 GLY A C 1
ATOM 2853 O O . GLY A 1 399 ? 14.871 6.289 -25.076 1.00 45.62 399 GLY A O 1
ATOM 2854 N N . PHE A 1 400 ? 14.437 8.320 -24.227 1.00 53.22 400 PHE A N 1
ATOM 2855 C CA . PHE A 1 400 ? 14.749 7.974 -22.824 1.00 53.22 400 PHE A CA 1
ATOM 2856 C C . PHE A 1 400 ? 13.560 7.465 -21.986 1.00 53.22 400 PHE A C 1
ATOM 2858 O O . PHE A 1 400 ? 13.707 7.292 -20.781 1.00 53.22 400 PHE A O 1
ATOM 2865 N N . SER A 1 401 ? 12.391 7.216 -22.586 1.00 58.56 401 SER A N 1
ATOM 2866 C CA . SER A 1 401 ? 11.312 6.485 -21.912 1.00 58.56 401 SER A CA 1
ATOM 2867 C C . SER A 1 401 ? 11.474 4.978 -22.114 1.00 58.56 401 SER A C 1
ATOM 2869 O O . SER A 1 401 ? 11.729 4.513 -23.226 1.00 58.56 401 SER A O 1
ATOM 2871 N N . HIS A 1 402 ? 11.300 4.199 -21.048 1.00 69.94 402 HIS A N 1
ATOM 2872 C CA . HIS A 1 402 ? 11.535 2.747 -21.067 1.00 69.94 402 HIS A CA 1
ATOM 2873 C C . HIS A 1 402 ? 10.245 1.913 -21.220 1.00 69.94 402 HIS A C 1
ATOM 2875 O O . HIS A 1 402 ? 10.263 0.688 -21.107 1.00 69.94 402 HIS A O 1
ATOM 2881 N N . GLY A 1 403 ? 9.139 2.583 -21.567 1.00 74.69 403 GLY A N 1
ATOM 2882 C CA . GLY A 1 403 ? 7.857 1.996 -21.962 1.00 74.69 403 GLY A CA 1
ATOM 2883 C C . GLY A 1 403 ? 6.935 1.639 -20.794 1.00 74.69 403 GLY A C 1
ATOM 2884 O O . GLY A 1 403 ? 7.367 1.200 -19.729 1.00 74.69 403 GLY A O 1
ATOM 2885 N N . GLY A 1 404 ? 5.627 1.794 -20.998 1.00 84.75 404 GLY A N 1
ATOM 2886 C CA . GLY A 1 404 ? 4.635 1.634 -19.937 1.00 84.75 404 GLY A CA 1
ATOM 2887 C C . GLY A 1 404 ? 4.375 0.204 -19.478 1.00 84.75 404 GLY A C 1
ATOM 2888 O O . GLY A 1 404 ? 3.757 0.010 -18.443 1.00 84.75 404 GLY A O 1
ATOM 2889 N N . GLY A 1 405 ? 4.818 -0.824 -20.204 1.00 91.44 405 GLY A N 1
ATOM 2890 C CA . GLY A 1 405 ? 4.514 -2.217 -19.857 1.00 91.44 405 GLY A CA 1
ATOM 2891 C C . GLY A 1 405 ? 5.312 -2.727 -18.656 1.00 91.44 405 GLY A C 1
ATOM 2892 O O . GLY A 1 405 ? 4.797 -2.834 -17.543 1.00 91.44 405 GLY A O 1
ATOM 2893 N N . MET A 1 406 ? 6.560 -3.103 -18.919 1.00 94.69 406 MET A N 1
ATOM 2894 C CA . MET A 1 406 ? 7.495 -3.620 -17.927 1.00 94.69 406 MET A CA 1
ATOM 2895 C C . MET A 1 406 ? 8.901 -3.137 -18.270 1.00 94.69 406 MET A C 1
ATOM 2897 O O . MET A 1 406 ? 9.358 -3.356 -19.391 1.00 94.69 406 MET A O 1
ATOM 2901 N N . GLU A 1 407 ? 9.578 -2.538 -17.299 1.00 93.12 407 GLU A N 1
ATOM 2902 C CA . GLU A 1 407 ? 10.988 -2.158 -17.372 1.00 93.12 407 GLU A CA 1
ATOM 2903 C C . GLU A 1 407 ? 11.846 -3.149 -16.567 1.00 93.12 407 GLU A C 1
ATOM 2905 O O . GLU A 1 407 ? 11.380 -3.746 -15.596 1.00 93.12 407 GLU A O 1
ATOM 2910 N N . ILE A 1 408 ? 13.084 -3.391 -17.014 1.00 9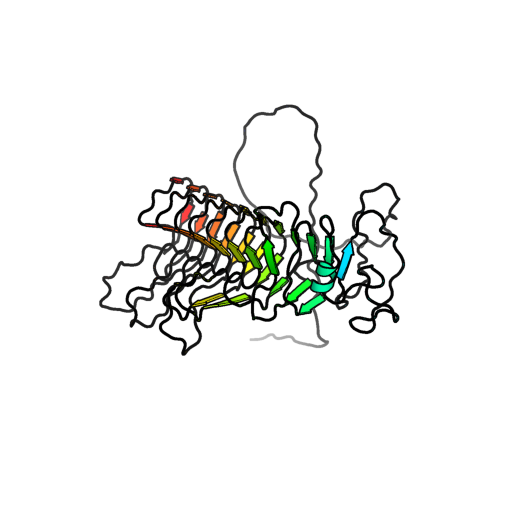2.44 408 ILE A N 1
ATOM 2911 C CA . ILE A 1 408 ? 14.042 -4.287 -16.350 1.00 92.44 408 ILE A CA 1
ATOM 2912 C C . ILE A 1 408 ? 15.436 -3.658 -16.429 1.00 92.44 408 ILE A C 1
ATOM 2914 O O . ILE A 1 408 ? 16.053 -3.650 -17.496 1.00 92.44 408 ILE A O 1
ATOM 2918 N N . VAL A 1 409 ? 15.964 -3.177 -15.300 1.00 88.50 409 VAL A N 1
ATOM 2919 C CA . VAL A 1 409 ? 17.257 -2.473 -15.235 1.00 88.50 409 VAL A CA 1
ATOM 2920 C C . VAL A 1 409 ? 18.184 -3.112 -14.202 1.00 88.50 409 VAL A C 1
ATOM 2922 O O . VAL A 1 409 ? 17.861 -3.242 -13.021 1.00 88.50 409 VAL A O 1
ATOM 2925 N N . ASN A 1 410 ? 19.384 -3.507 -14.644 1.00 89.25 410 ASN A N 1
ATOM 2926 C CA . ASN A 1 410 ? 20.418 -4.150 -13.814 1.00 89.25 410 ASN A CA 1
ATOM 2927 C C . ASN A 1 410 ? 19.903 -5.342 -12.974 1.00 89.25 410 ASN A C 1
ATOM 2929 O O . ASN A 1 410 ? 20.437 -5.642 -11.907 1.00 89.25 410 ASN A O 1
ATOM 2933 N N . ALA A 1 411 ? 18.855 -6.007 -13.455 1.00 91.62 411 ALA A N 1
ATOM 2934 C CA . ALA A 1 411 ? 18.124 -7.062 -12.769 1.00 91.62 411 ALA A CA 1
ATOM 2935 C C . ALA A 1 411 ? 18.200 -8.381 -13.550 1.00 91.62 411 ALA A C 1
ATOM 2937 O O . ALA A 1 411 ? 18.482 -8.404 -14.749 1.00 91.62 411 ALA A O 1
ATOM 2938 N N . THR A 1 412 ? 17.911 -9.490 -12.870 1.00 94.00 412 THR A N 1
ATOM 2939 C CA . THR A 1 412 ? 17.860 -10.832 -13.473 1.00 94.00 412 THR A CA 1
ATOM 2940 C C . THR A 1 412 ? 16.547 -11.537 -13.108 1.00 94.00 412 THR A C 1
ATOM 2942 O O . THR A 1 412 ? 16.576 -12.546 -12.396 1.00 94.00 412 THR A O 1
ATOM 2945 N N . PRO A 1 413 ? 15.381 -10.997 -13.516 1.00 95.75 413 PRO A N 1
ATOM 2946 C CA . PRO A 1 413 ? 14.094 -11.568 -13.149 1.00 95.75 413 PRO A CA 1
ATOM 2947 C C . PRO A 1 413 ? 13.768 -12.839 -13.943 1.00 95.75 413 PRO A C 1
ATOM 2949 O O . PRO A 1 413 ? 14.220 -13.037 -15.071 1.00 95.75 413 PRO A O 1
ATOM 2952 N N . THR A 1 414 ? 12.900 -13.675 -13.377 1.00 97.88 414 THR A N 1
ATOM 2953 C CA . THR A 1 414 ? 12.255 -14.784 -14.092 1.00 97.88 414 THR A CA 1
ATOM 2954 C C . THR A 1 414 ? 10.875 -14.328 -14.561 1.00 97.88 414 THR A C 1
ATOM 2956 O O . THR A 1 414 ? 9.969 -14.165 -13.745 1.00 97.88 414 THR A O 1
ATOM 2959 N N . VAL A 1 415 ? 10.709 -14.107 -15.869 1.00 97.44 415 VAL A N 1
ATOM 2960 C CA . VAL A 1 415 ? 9.484 -13.540 -16.465 1.00 97.44 415 VAL A CA 1
ATOM 2961 C C . VAL A 1 415 ? 8.876 -14.526 -17.463 1.00 97.44 415 VAL A C 1
ATOM 2963 O O . VAL A 1 415 ? 9.509 -14.858 -18.462 1.00 97.44 415 VAL A O 1
ATOM 2966 N N . PHE A 1 416 ? 7.653 -15.005 -17.212 1.00 97.19 416 PHE A N 1
ATOM 2967 C CA . PHE A 1 416 ? 6.968 -15.968 -18.089 1.00 97.19 416 PHE A CA 1
ATOM 2968 C C . PHE A 1 416 ? 5.439 -15.904 -17.966 1.00 97.19 416 PHE A C 1
ATOM 2970 O O . PHE A 1 416 ? 4.908 -15.471 -16.951 1.00 97.19 416 PHE A O 1
ATOM 2977 N N . ASN A 1 417 ? 4.713 -16.338 -19.001 1.00 97.88 417 ASN A N 1
ATOM 2978 C CA . ASN A 1 417 ? 3.240 -16.399 -19.036 1.00 97.88 417 ASN A CA 1
ATOM 2979 C C . ASN A 1 417 ? 2.490 -15.076 -18.745 1.00 97.88 417 ASN A C 1
ATOM 2981 O O . ASN A 1 417 ? 1.319 -15.112 -18.379 1.00 97.88 417 ASN A O 1
ATOM 2985 N N . ASN A 1 418 ? 3.117 -13.906 -18.902 1.00 97.69 418 ASN A N 1
ATOM 2986 C CA . ASN A 1 418 ? 2.433 -12.619 -18.724 1.00 97.69 418 ASN A CA 1
ATOM 2987 C C . ASN A 1 418 ? 1.797 -12.146 -20.041 1.00 97.69 418 ASN A C 1
ATOM 2989 O O . ASN A 1 418 ? 2.430 -12.210 -21.096 1.00 97.69 418 ASN A O 1
ATOM 2993 N N . LEU A 1 419 ? 0.577 -11.611 -19.973 1.00 97.94 419 LEU A N 1
ATOM 2994 C CA . LEU A 1 419 ? -0.091 -10.941 -21.088 1.00 97.94 419 LEU A CA 1
ATOM 2995 C C . LEU A 1 419 ? 0.211 -9.439 -21.026 1.00 97.94 419 LEU A C 1
ATOM 2997 O O . LEU A 1 419 ? -0.356 -8.730 -20.199 1.00 97.94 419 LEU A O 1
ATOM 3001 N N . ILE A 1 420 ? 1.090 -8.948 -21.901 1.00 96.94 420 ILE A N 1
ATOM 3002 C CA . ILE A 1 420 ? 1.514 -7.539 -21.938 1.00 96.94 420 ILE A CA 1
ATOM 3003 C C . ILE A 1 420 ? 0.965 -6.894 -23.217 1.00 96.94 420 ILE A C 1
ATOM 3005 O O . ILE A 1 420 ? 1.374 -7.267 -24.314 1.00 96.94 420 ILE A O 1
ATOM 3009 N N . THR A 1 421 ? 0.007 -5.967 -23.101 1.00 96.00 421 THR A N 1
ATOM 3010 C CA . THR A 1 421 ? -0.726 -5.414 -24.264 1.00 96.00 421 THR A CA 1
ATOM 3011 C C . THR A 1 421 ? -1.095 -3.939 -24.104 1.00 96.00 421 THR A C 1
ATOM 3013 O O . THR A 1 421 ? -1.353 -3.473 -23.003 1.00 96.00 421 THR A O 1
ATOM 3016 N N . SER A 1 422 ? -1.152 -3.191 -25.209 1.00 93.94 422 SER A N 1
ATOM 3017 C CA . SER A 1 422 ? -1.630 -1.792 -25.265 1.00 93.94 422 SER A CA 1
ATOM 3018 C C . SER A 1 422 ? -0.932 -0.767 -24.354 1.00 93.94 422 SER A C 1
ATOM 3020 O O . SER A 1 422 ? -1.410 0.360 -24.264 1.00 93.94 422 SER A O 1
ATOM 3022 N N . ASN A 1 423 ? 0.176 -1.129 -23.704 1.00 92.19 423 ASN A N 1
ATOM 3023 C CA . ASN A 1 423 ? 1.001 -0.202 -22.930 1.00 92.19 423 ASN A CA 1
ATOM 3024 C C . ASN A 1 423 ? 1.804 0.718 -23.870 1.00 92.19 423 ASN A C 1
ATOM 3026 O O . ASN A 1 423 ? 2.066 0.325 -25.013 1.00 92.19 423 ASN A O 1
ATOM 3030 N N . ARG A 1 424 ? 2.175 1.913 -23.406 1.00 86.06 424 ARG A N 1
ATOM 3031 C CA . ARG A 1 424 ? 2.813 2.967 -24.217 1.00 86.06 424 ARG A CA 1
ATOM 3032 C C . ARG A 1 424 ? 4.050 3.539 -23.537 1.00 86.06 424 ARG A C 1
ATOM 3034 O O . ARG A 1 424 ? 4.033 3.642 -22.295 1.00 86.06 424 ARG A O 1
#

Nearest PDB structures (foldseek):
  6f7k-assembly1_A  TM=3.441E-01  e=9.271E-02  Salmonella phage Det7
  1nhc-assembly6_F  TM=2.716E-01  e=1.969E-01  Aspergillus niger
  7e56-assembly1_A  TM=2.261E-01  e=3.805E-01  Evansstolkia leycettana

Solvent-accessible surface area (backbone atoms only — not comparable to full-atom values): 21653 Å² total; per-residue (Å²): 134,89,87,93,80,89,80,91,84,91,82,87,87,86,89,91,90,90,90,84,88,87,79,91,88,83,84,88,80,91,80,93,78,91,80,81,97,81,89,79,90,87,88,90,84,84,82,88,88,88,82,84,89,82,92,84,83,83,86,83,85,79,92,60,100,86,60,81,91,72,74,89,74,66,89,82,63,64,76,80,52,65,32,15,30,42,49,67,83,96,74,89,76,93,65,82,80,51,80,63,85,48,88,68,34,32,90,85,39,72,51,73,20,37,88,49,26,38,19,74,39,65,55,58,27,50,70,71,55,51,70,74,23,38,35,40,32,42,31,23,79,44,82,43,61,34,67,64,59,73,30,29,26,40,35,35,69,26,35,93,48,9,33,39,33,16,79,45,70,32,31,19,35,34,40,76,45,96,44,77,62,22,88,64,19,34,44,32,13,29,20,31,23,39,6,3,26,49,48,0,1,17,29,24,34,31,22,24,26,33,39,40,29,49,27,35,27,31,60,5,41,15,57,39,86,62,76,92,61,94,46,23,1,0,19,29,20,37,33,54,20,46,26,38,42,33,49,26,40,30,30,54,4,27,13,25,18,55,22,92,55,54,16,26,1,1,21,28,22,39,35,55,18,47,30,43,38,30,52,25,42,30,29,46,5,30,11,19,73,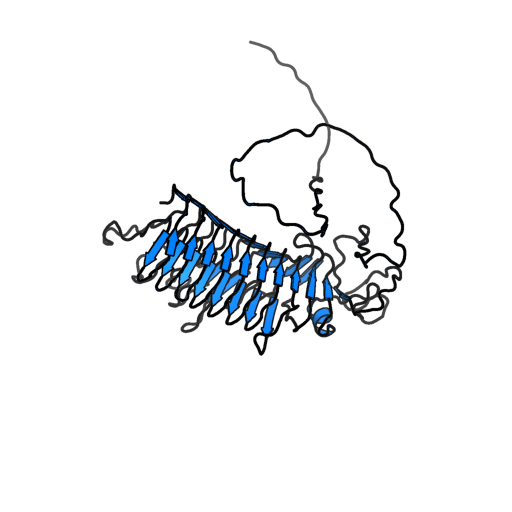70,66,97,83,60,61,74,60,18,9,0,34,2,1,20,30,20,36,35,52,18,53,30,40,42,32,47,26,41,29,31,48,5,28,1,28,44,60,84,67,87,84,68,94,86,58,57,4,30,1,0,20,28,23,39,32,30,43,47,28,36,41,33,50,26,43,30,31,47,5,29,5,29,29,18,3,0,23,27,25,33,34,57,15,49,28,36,41,32,52,26,40,30,35,46,6,30,36,63,57,74,72,87,48,95,81,56,71,90,76,77,58,55,34,2,41,63,29,78,45,88,44,65,58,52,75,48,76,55,50,74,44,79,40,62

pLDDT: mean 71.85, std 27.81, range [22.44, 98.94]